Protein 2NQ5 (pdb70)

GO terms:
  GO:0003871 5-methyltetrahydropteroyltriglutamate-homocysteine S-methyltransferase activity (F, IDA)
  GO:0008270 zinc ion binding (F, IDA)
  GO:0071266 'de novo' L-methionine biosynthetic process (P, IDA)

Organism: Streptococcus mutans serotype c (strain ATCC 700610 / UA159) (NCBI:txid210007)

Secondary structure (DSSP, 8-state):
--EEB-S---SS-TT-HHHHHHHHHHTT-S-HHHHHHHHHHHHHHHHHHHHHTT-SBEEES---SS-HHHHHHHHTT---GGGTTS-SSHHHHHHHHH--SSSPPPPEEE-TTSS-EEEPPB--SPPP-----HHHHHHHHHHHHHGGGEEEEEE-HHHHHHT-BS-S-HHHHHHHHHHHHHHHHHHHHHTT--EEEEE-GGGGSSGGGGGHHHHHHHHHHHHHHSTT-EEEEE--SSPPTTHHHHTTSS-SEEEEESSSSHHHHHHHHHTTTTTTSEEEEEEE-TTS-BPP-HHHHHHHHHHHHHTSSEEEEEESS-GGGS-S-STT-TTS-HHHHTTB--HHHHHHHHHHHHHHHTT---HHHHHHHHHHHHHHT-GGGS-----GGGS-SS-SS-HHHHHHHHHHHH---SS-BB--SB----HHHHHHHHHHHHHHHHHHHHHT-SBB--B-TT-S-TTHHHHTTEEEEE--SS--EEEETTEEE---EEEEEEEE-S-SSHHHHHHHHHT-SS-BEEEEE-HHHHHHHSB--SSS-HHHHHHHHHHHHHHHHHHHHHTT--EEEEEE--HHHHS-SSHHHHHHHHHHHHHHHHHHHSSS-TTSEEEEEE--S--STTHHHHHHH--SEEE--EEEEE-S-TTSSPPP-HHHHHHHHHGGGGSS-GGGEEEE-SS--TTS-HHHHHHHHHHHHHHHHHHHH-

InterPro domains:
  IPR002629 Cobalamin-independent methionine synthase MetE, C-terminal/archaeal [PF01717] (415-737)
  IPR002629 Cobalamin-independent methionine synthase MetE, C-terminal/archaeal [cd03311] (416-738)
  IPR006276 Cobalamin-independent methionine synthase [MF_00172] (2-742)
  IPR006276 Cobalamin-independent methionine synthase [PIRSF000382] (2-743)
  IPR006276 Cobalamin-independent methionine synthase [TIGR01371] (7-742)
  IPR013215 Cobalamin-independent methionine synthase MetE, N-terminal [PF08267] (4-307)
  IPR038071 UROD/MetE-like superfamily [G3DSA:3.20.20.210] (7-508)
  IPR038071 UROD/MetE-like superfamily [G3DSA:3.20.20.210] (378-740)
  IPR038071 UROD/MetE-like superfamily [SSF51726] (6-364)
  IPR038071 UROD/MetE-like superfamily [SSF51726] (385-741)

Sequence (706 aa):
LTKVSSLGYPRLGENREWKKLIEAYWAGKVSKNDLFAGAKELRLDFLKKQLNAGLDLIPVGDFSLYDHILDLSVQFNIIPKRFAKEPIDIDLYFAIARGNKENVASSMKKWFNTNYHYIVPEWSKQRPKLNNNRLLDLYLEAREVVGDKAKPVITGPITYVALSTGVEDFTAAVKSLLPLYKQVFTELVKAGASYIQVDEPIFVTDEGKDYLQAAKAVYAYFAKEVPDAKFIFQTYFEGLIDSQVLSQLPVDAFGLDFVYGLEENLEAIKTGAFKGKEIFAGVIDGRNIWSSDFVKTSALLETIEEQSAALTIQPSCSLLHVPVTTKNETDLDPVLRNGLAFADEKLTEVKRLAEHLDGREDPAYDLHIAHFDALQAADFRNVKLEDLSRVATKRPSDFAKRRDIQQEKLHLPLLPTTTIGSFPQDAEYKQFIQAEIERWIRIQEDLDLDVLVHGEFERVDMVEFFGQKLAGFTTTKFGWVQSYGSRAVKPPIIYGDVQHLEPITVEETVYAQSLTDRPVKGMLTGPITITNWSFERTDIPRDQLFNQIGLAIKDEIKLLENAGIAIIQVDEAALREGLPLRKSKQKAYLDDAVHAFHIATSSVKDETQIHTHMCYSKFDEIIDAIRALDADVISILGIGLGVYDIHSPRVPTKEEVVANIERPLRQLSPTQFWVNPDCGLKTRQEPETIAALKVLVAATKEVRQK

Structure (mmCIF, N/CA/C/O backbone):
data_2NQ5
#
_entry.id   2NQ5
#
_cell.length_a   52.291
_cell.length_b   99.194
_cell.length_c   78.619
_cell.angle_alpha   90.00
_cell.angle_beta   109.25
_cell.angle_gamma   90.00
#
_symmetry.space_group_name_H-M   'P 1 21 1'
#
loop_
_entity.id
_entity.type
_entity.pdbx_description
1 polymer '5-methyltetrahydropteroyltriglutamate--homocysteine methyltransferase'
2 water water
#
loop_
_atom_site.group_PDB
_atom_site.id
_atom_site.type_symbol
_atom_site.label_atom_id
_atom_site.label_alt_id
_atom_site.label_comp_id
_atom_site.label_asym_id
_atom_site.label_entity_id
_atom_site.label_seq_id
_atom_site.pdbx_PDB_ins_code
_atom_site.Cartn_x
_atom_site.Cartn_y
_atom_site.Cartn_z
_atom_site.occupancy
_atom_site.B_iso_or_equiv
_atom_site.auth_seq_id
_atom_site.auth_comp_id
_atom_site.auth_asym_id
_atom_site.auth_atom_id
_atom_site.pdbx_PDB_model_num
ATOM 1 N N . LEU A 1 3 ? 30.561 16.889 -23.285 1.00 35.63 1 LEU A N 1
ATOM 2 C CA . LEU A 1 3 ? 29.446 17.866 -23.467 1.00 30.14 1 LEU A CA 1
ATOM 3 C C . LEU A 1 3 ? 28.341 17.656 -22.434 1.00 27.93 1 LEU A C 1
ATOM 4 O O . LEU A 1 3 ? 27.216 18.121 -22.617 1.00 27.17 1 LEU A O 1
ATOM 9 N N . THR A 1 4 ? 28.656 16.945 -21.358 1.00 23.44 2 THR A N 1
ATOM 10 C CA . THR A 1 4 ? 27.672 16.689 -20.314 1.00 20.51 2 THR A CA 1
ATOM 11 C C . THR A 1 4 ? 27.528 17.937 -19.454 1.00 19.47 2 THR A C 1
ATOM 12 O O . THR A 1 4 ? 28.457 18.321 -18.745 1.00 19.87 2 THR A O 1
ATOM 16 N N . LYS A 1 5 ? 26.363 18.576 -19.537 1.00 18.18 3 LYS A N 1
ATOM 17 C CA . LYS A 1 5 ? 26.106 19.795 -18.779 1.00 16.88 3 LYS A CA 1
ATOM 18 C C . LYS A 1 5 ? 26.154 19.575 -17.280 1.00 16.83 3 LYS A C 1
ATOM 19 O O . LYS A 1 5 ? 25.892 18.475 -16.795 1.00 13.87 3 LYS A O 1
ATOM 25 N N . VAL A 1 6 ? 26.491 20.641 -16.555 1.00 15.54 4 VAL A N 1
ATOM 26 C CA . VAL A 1 6 ? 26.576 20.608 -15.102 1.00 16.66 4 VAL A CA 1
ATOM 27 C C . VAL A 1 6 ? 25.650 21.698 -14.559 1.00 15.46 4 VAL A C 1
ATOM 28 O O . VAL A 1 6 ? 25.584 22.809 -15.101 1.00 16.48 4 VAL A O 1
ATOM 32 N N . SER A 1 7 ? 24.923 21.389 -13.495 1.00 14.03 5 SER A N 1
ATOM 33 C CA . SER A 1 7 ? 23.994 22.370 -12.966 1.00 12.93 5 SER A CA 1
ATOM 34 C C . SER A 1 7 ? 23.844 22.236 -11.468 1.00 12.92 5 SER A C 1
ATOM 35 O O . SER A 1 7 ? 24.606 21.516 -10.811 1.00 12.23 5 SER A O 1
ATOM 38 N N . SER A 1 8 ? 22.852 22.941 -10.931 1.00 11.16 6 SER A N 1
ATOM 39 C CA . SER A 1 8 ? 22.558 22.918 -9.505 1.00 11.41 6 SER A CA 1
ATOM 40 C C . SER A 1 8 ? 21.131 23.442 -9.335 1.00 13.06 6 SER A C 1
ATOM 41 O O . SER A 1 8 ? 20.674 24.244 -10.154 1.00 13.00 6 SER A O 1
ATOM 44 N N . LEU A 1 9 ? 20.438 22.992 -8.284 1.00 11.50 7 LEU A N 1
ATOM 45 C CA . LEU A 1 9 ? 19.047 23.403 -8.043 1.00 13.52 7 LEU A CA 1
ATOM 46 C C . LEU A 1 9 ? 18.873 24.706 -7.269 1.00 13.46 7 LEU A C 1
ATOM 47 O O . LEU A 1 9 ? 17.862 25.393 -7.417 1.00 13.79 7 LEU A O 1
ATOM 52 N N . GLY A 1 10 ? 19.848 25.035 -6.434 1.00 12.98 8 GLY A N 1
ATOM 53 C CA . GLY A 1 10 ? 19.752 26.237 -5.628 1.00 14.76 8 GLY A CA 1
ATOM 54 C C . GLY A 1 10 ? 21.026 26.423 -4.833 1.00 13.27 8 GLY A C 1
ATOM 55 O O . GLY A 1 10 ? 21.915 25.575 -4.893 1.00 14.59 8 GLY A O 1
ATOM 56 N N . TYR A 1 11 ? 21.102 27.504 -4.063 1.00 13.33 9 TYR A N 1
ATOM 57 C CA . TYR A 1 11 ? 22.317 27.814 -3.305 1.00 13.12 9 TYR A CA 1
ATOM 58 C C . TYR A 1 11 ? 21.946 28.505 -1.981 1.00 14.32 9 TYR A C 1
ATOM 59 O O . TYR A 1 11 ? 20.871 29.102 -1.876 1.00 14.36 9 TYR A O 1
ATOM 68 N N . PRO A 1 12 ? 22.802 28.394 -0.941 1.00 14.56 10 PRO A N 1
ATOM 69 C CA . PRO A 1 12 ? 22.473 29.054 0.335 1.00 15.50 10 PRO A CA 1
ATOM 70 C C . PRO A 1 12 ? 22.318 30.571 0.154 1.00 15.49 10 PRO A C 1
ATOM 71 O O . PRO A 1 12 ? 22.862 31.148 -0.786 1.00 14.92 10 PRO A O 1
ATOM 75 N N . ARG A 1 13 ? 21.587 31.214 1.059 1.00 14.88 11 ARG A N 1
ATOM 76 C CA . ARG A 1 13 ? 21.399 32.662 0.985 1.00 15.37 11 ARG A CA 1
ATOM 77 C C . ARG A 1 13 ? 22.279 33.396 1.990 1.00 15.63 11 ARG A C 1
ATOM 78 O O . ARG A 1 13 ? 22.545 34.590 1.845 1.00 15.04 11 ARG A O 1
ATOM 86 N N . LEU A 1 14 ? 22.724 32.662 3.003 1.00 15.76 12 LEU A N 1
ATOM 87 C CA . LEU A 1 14 ? 23.507 33.207 4.115 1.00 16.29 12 LEU A CA 1
ATOM 88 C C . LEU A 1 14 ? 24.745 34.048 3.832 1.00 15.58 12 LEU A C 1
ATOM 89 O O . LEU A 1 14 ? 24.971 35.064 4.499 1.00 17.54 12 LEU A O 1
ATOM 94 N N . GLY A 1 15 ? 25.547 33.622 2.865 1.00 14.01 13 GLY A N 1
ATOM 95 C CA . GLY A 1 15 ? 26.785 34.318 2.572 1.00 15.06 13 GLY A CA 1
ATOM 96 C C . GLY A 1 15 ? 27.834 33.640 3.440 1.00 15.31 13 GLY A C 1
ATOM 97 O O . GLY A 1 15 ? 27.497 33.062 4.472 1.00 15.62 13 GLY A O 1
ATOM 98 N N . GLU A 1 16 ? 29.097 33.703 3.035 1.00 15.88 14 GLU A N 1
ATOM 99 C CA . GLU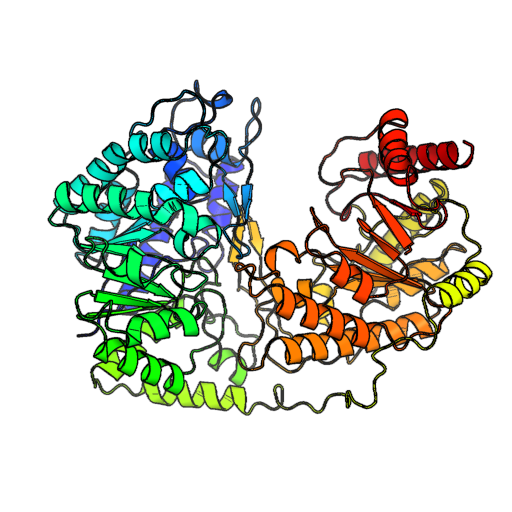 A 1 16 ? 30.174 33.053 3.781 1.00 17.10 14 GLU A CA 1
ATOM 100 C C . GLU A 1 16 ? 30.232 33.355 5.277 1.00 17.68 14 GLU A C 1
ATOM 101 O O . GLU A 1 16 ? 30.651 32.509 6.067 1.00 18.01 14 GLU A O 1
ATOM 107 N N . ASN A 1 17 ? 29.798 34.546 5.674 1.00 18.50 15 ASN A N 1
ATOM 108 C CA . ASN A 1 17 ? 29.840 34.929 7.080 1.00 18.90 15 ASN A CA 1
ATOM 109 C C . ASN A 1 17 ? 28.472 35.342 7.605 1.00 19.08 15 ASN A C 1
ATOM 110 O O . ASN A 1 17 ? 28.369 36.168 8.520 1.00 18.46 15 ASN A O 1
ATOM 115 N N . ARG A 1 18 ? 27.426 34.750 7.032 1.00 17.13 16 ARG A N 1
ATOM 116 C CA . ARG A 1 18 ? 26.050 35.048 7.422 1.00 16.38 16 ARG A CA 1
ATOM 117 C C . ARG A 1 18 ? 25.733 36.526 7.253 1.00 15.71 16 ARG A C 1
ATOM 118 O O . ARG A 1 18 ? 25.045 37.120 8.084 1.00 15.48 16 ARG A O 1
ATOM 126 N N . GLU A 1 19 ? 26.241 37.115 6.175 1.00 15.58 17 GLU A N 1
ATOM 127 C CA . GLU A 1 19 ? 25.993 38.527 5.896 1.00 14.62 17 GLU A CA 1
ATOM 128 C C . GLU A 1 19 ? 24.509 38.750 5.641 1.00 14.17 17 GLU A C 1
ATOM 129 O O . GLU A 1 19 ? 23.958 39.808 5.953 1.00 14.19 17 GLU A O 1
ATOM 135 N N . TRP A 1 20 ? 23.873 37.741 5.061 1.00 14.24 18 TRP A N 1
ATOM 136 C CA . TRP A 1 20 ? 22.446 37.781 4.756 1.00 14.86 18 TRP A CA 1
ATOM 137 C C . TRP A 1 20 ? 21.634 37.891 6.042 1.00 14.39 18 TRP A C 1
ATOM 138 O O . TRP A 1 20 ? 20.702 38.687 6.130 1.00 12.29 18 TRP A O 1
ATOM 149 N N . LYS A 1 21 ? 21.996 37.091 7.044 1.00 14.28 19 LYS A N 1
ATOM 150 C CA . LYS A 1 21 ? 21.309 37.118 8.331 1.00 15.07 19 LYS A CA 1
ATOM 151 C C . LYS A 1 21 ? 21.423 38.497 8.981 1.00 15.29 19 LYS A C 1
ATOM 152 O O . LYS A 1 21 ? 20.435 39.074 9.427 1.00 14.81 19 LYS A O 1
ATOM 158 N N . LYS A 1 22 ? 22.646 39.005 9.051 1.00 16.47 20 LYS A N 1
ATOM 159 C CA . LYS A 1 22 ? 22.898 40.308 9.649 1.00 16.23 20 LYS A CA 1
ATOM 160 C C . LYS A 1 22 ? 22.129 41.410 8.927 1.00 15.97 20 LYS A C 1
ATOM 161 O O . LYS A 1 22 ? 21.578 42.305 9.565 1.00 14.29 20 LYS A O 1
ATOM 167 N N . LEU A 1 23 ? 22.076 41.321 7.600 1.00 14.45 21 LEU A N 1
ATOM 168 C CA . LEU A 1 23 ? 21.392 42.314 6.781 1.00 13.48 21 LEU A CA 1
ATOM 169 C C . LEU A 1 23 ? 19.886 42.412 7.043 1.00 13.42 21 LEU A C 1
ATOM 170 O O . LEU A 1 23 ? 19.371 43.503 7.309 1.00 11.03 21 LEU A O 1
ATOM 175 N N . ILE A 1 24 ? 19.171 41.286 6.974 1.00 11.76 22 ILE A N 1
ATOM 176 C CA . ILE A 1 24 ? 17.729 41.338 7.195 1.00 12.69 22 ILE A CA 1
ATOM 177 C C . ILE A 1 24 ? 17.373 41.602 8.653 1.00 13.01 22 ILE A C 1
ATOM 178 O O . ILE A 1 24 ? 16.377 42.259 8.940 1.00 14.71 22 ILE A O 1
ATOM 183 N N . GLU A 1 25 ? 18.183 41.114 9.581 1.00 13.67 23 GLU A N 1
ATOM 184 C CA . GLU A 1 25 ? 17.883 41.366 10.983 1.00 13.77 23 GLU A CA 1
ATOM 185 C C . GLU A 1 25 ? 18.087 42.849 11.277 1.00 14.97 23 GLU A C 1
ATOM 186 O O . GLU A 1 25 ? 17.317 43.454 12.022 1.00 15.93 23 GLU A O 1
ATOM 192 N N . ALA A 1 26 ? 19.108 43.436 10.660 1.00 15.74 24 ALA A N 1
ATOM 193 C CA . ALA A 1 26 ? 19.405 44.854 10.846 1.00 16.62 24 ALA A CA 1
ATOM 194 C C . ALA A 1 26 ? 18.260 45.672 10.264 1.00 15.30 24 ALA A C 1
ATOM 195 O O . ALA A 1 26 ? 17.860 46.698 10.824 1.00 15.45 24 ALA A O 1
ATOM 197 N N . TYR A 1 27 ? 17.718 45.210 9.142 1.00 16.29 25 TYR A N 1
ATOM 198 C CA . TYR A 1 27 ? 16.597 45.898 8.518 1.00 14.75 25 TYR A CA 1
ATOM 199 C C . TYR A 1 27 ? 15.393 45.888 9.459 1.00 15.31 25 TYR A C 1
ATOM 200 O O . TYR A 1 27 ? 14.725 46.916 9.651 1.00 14.20 25 TYR A O 1
ATOM 209 N N . TRP A 1 28 ? 15.111 44.728 10.044 1.00 14.30 26 TRP A N 1
ATOM 210 C CA . TRP A 1 28 ? 13.982 44.615 10.956 1.00 16.29 26 TRP A CA 1
ATOM 211 C C . TRP A 1 28 ? 14.174 45.495 12.179 1.00 17.12 26 TRP A C 1
ATOM 212 O O . TRP A 1 28 ? 13.207 46.023 12.721 1.00 16.69 26 TRP A O 1
ATOM 223 N N . ALA A 1 29 ? 15.422 45.650 12.613 1.00 17.72 27 ALA A N 1
ATOM 224 C CA . ALA A 1 29 ? 15.716 46.457 13.795 1.00 19.14 27 ALA A CA 1
ATOM 225 C C . ALA A 1 29 ? 15.751 47.952 13.489 1.00 19.97 27 ALA A C 1
ATOM 226 O O . ALA A 1 29 ? 15.942 48.774 14.388 1.00 19.24 27 ALA A O 1
ATOM 228 N N . GLY A 1 30 ? 15.556 48.299 12.222 1.00 20.03 28 GLY A N 1
ATOM 229 C CA . GLY A 1 30 ? 15.565 49.697 11.817 1.00 19.15 28 GLY A CA 1
ATOM 230 C C . GLY A 1 30 ? 16.963 50.281 11.725 1.00 19.16 28 GLY A C 1
ATOM 231 O O . GLY A 1 30 ? 17.135 51.490 11.870 1.00 16.98 28 GLY A O 1
ATOM 232 N N . LYS A 1 31 ? 17.960 49.433 11.466 1.00 18.31 29 LYS A N 1
ATOM 233 C CA . LYS A 1 31 ? 19.352 49.888 11.384 1.00 20.28 29 LYS A CA 1
ATOM 234 C C . LYS A 1 31 ? 19.955 49.784 9.981 1.00 19.87 29 LYS A C 1
ATOM 235 O O . LYS A 1 31 ? 21.142 50.050 9.791 1.00 19.82 29 LYS A O 1
ATOM 241 N N . VAL A 1 32 ? 19.135 49.388 9.013 1.00 18.82 30 VAL A N 1
ATOM 242 C CA . VAL A 1 32 ? 19.541 49.254 7.615 1.00 17.29 30 VAL A CA 1
ATOM 243 C C . VAL A 1 32 ? 18.362 49.743 6.778 1.00 17.35 30 VAL A C 1
ATOM 244 O O . VAL A 1 32 ? 17.235 49.317 7.000 1.00 17.25 30 VAL A O 1
ATOM 248 N N . SER A 1 33 ? 18.615 50.648 5.835 1.00 17.56 31 SER A N 1
ATOM 249 C CA . SER A 1 33 ? 17.550 51.192 4.990 1.00 18.56 31 SER A CA 1
ATOM 250 C C . SER A 1 33 ? 17.146 50.235 3.868 1.00 18.50 31 SER A C 1
ATOM 251 O O . SER A 1 33 ? 17.840 49.258 3.589 1.00 17.08 31 SER A O 1
ATOM 254 N N . LYS A 1 34 ? 16.021 50.524 3.222 1.00 19.51 32 LYS A N 1
ATOM 255 C CA . LYS A 1 34 ? 15.570 49.693 2.109 1.00 18.80 32 LYS A CA 1
ATOM 256 C C . LYS A 1 34 ? 16.654 49.654 1.035 1.00 17.80 32 LYS A C 1
ATOM 257 O O . LYS A 1 34 ? 16.994 48.585 0.524 1.00 16.47 32 LYS A O 1
ATOM 263 N N . ASN A 1 35 ? 17.196 50.823 0.691 1.00 18.89 33 ASN A N 1
ATOM 264 C CA . ASN A 1 35 ? 18.236 50.899 -0.335 1.00 19.95 33 ASN A CA 1
ATOM 265 C C . ASN A 1 35 ? 19.390 49.962 -0.024 1.00 19.05 33 ASN A C 1
ATOM 266 O O . ASN A 1 35 ? 19.875 49.257 -0.903 1.00 20.46 33 ASN A O 1
ATOM 271 N N . ASP A 1 36 ? 19.832 49.959 1.228 1.00 18.70 34 ASP A N 1
ATOM 272 C CA . ASP A 1 36 ? 20.944 49.105 1.610 1.00 18.69 34 ASP A CA 1
ATOM 273 C C . ASP A 1 36 ? 20.557 47.642 1.744 1.00 17.92 34 ASP A C 1
ATOM 274 O O . ASP A 1 36 ? 21.396 46.770 1.540 1.00 16.57 34 ASP A O 1
ATOM 279 N N . LEU A 1 37 ? 19.298 47.374 2.085 1.00 16.93 35 LEU A N 1
ATOM 280 C CA . LEU A 1 37 ? 18.815 45.997 2.178 1.00 17.12 35 LEU A CA 1
ATOM 281 C C . LEU A 1 37 ? 18.909 45.389 0.778 1.00 17.58 35 LEU A C 1
ATOM 282 O O . LEU A 1 37 ? 19.543 44.351 0.578 1.00 17.00 35 LEU A O 1
ATOM 287 N N . PHE A 1 38 ? 18.278 46.048 -0.191 1.00 17.30 36 PHE A N 1
ATOM 288 C CA . PHE A 1 38 ? 18.282 45.561 -1.568 1.00 17.78 36 PHE A CA 1
ATOM 289 C C . PHE A 1 38 ? 19.680 45.555 -2.178 1.00 19.29 36 PHE A C 1
ATOM 290 O O . PHE A 1 38 ? 20.039 44.636 -2.923 1.00 19.02 36 PHE A O 1
ATOM 298 N N . ALA A 1 39 ? 20.476 46.571 -1.854 1.00 17.95 37 ALA A N 1
ATOM 299 C CA . ALA A 1 39 ? 21.835 46.659 -2.375 1.00 18.38 37 ALA A CA 1
ATOM 300 C C . ALA A 1 39 ? 22.707 45.542 -1.810 1.00 17.44 37 ALA A C 1
ATOM 301 O O . ALA A 1 39 ? 23.509 44.942 -2.531 1.00 16.92 37 ALA A O 1
ATOM 303 N N . GLY A 1 40 ? 22.549 45.268 -0.519 1.00 16.77 38 GLY A N 1
ATOM 304 C CA . GLY A 1 40 ? 23.333 44.219 0.119 1.00 18.44 38 GLY A CA 1
ATOM 305 C C . GLY A 1 40 ? 22.918 42.842 -0.366 1.00 17.81 38 GLY A C 1
ATOM 306 O O . GLY A 1 40 ? 23.737 41.919 -0.473 1.00 16.40 38 GLY A O 1
ATOM 307 N N . ALA A 1 41 ? 21.628 42.703 -0.650 1.00 16.07 39 ALA A N 1
ATOM 308 C CA . ALA A 1 41 ? 21.079 41.447 -1.138 1.00 14.81 39 ALA A CA 1
ATOM 309 C C . ALA A 1 41 ? 21.561 41.217 -2.569 1.00 16.89 39 ALA A C 1
ATOM 310 O O . ALA A 1 41 ? 21.879 40.091 -2.949 1.00 16.20 39 ALA A O 1
ATOM 312 N N . LYS A 1 42 ? 21.616 42.288 -3.359 1.00 17.22 40 LYS A N 1
ATOM 313 C CA . LYS A 1 42 ? 22.074 42.188 -4.745 1.00 18.67 40 LYS A CA 1
ATOM 314 C C . LYS A 1 42 ? 23.546 41.803 -4.769 1.00 19.09 40 LYS A C 1
ATOM 315 O O . LYS A 1 42 ? 23.980 41.006 -5.599 1.00 19.37 40 LYS A O 1
ATOM 321 N N . GLU A 1 43 ? 24.311 42.385 -3.856 1.00 19.64 41 GLU A N 1
ATOM 322 C CA . GLU A 1 43 ? 25.732 42.101 -3.745 1.00 20.62 41 GLU A CA 1
ATOM 323 C C . GLU A 1 43 ? 25.931 40.608 -3.471 1.00 18.94 41 GLU A C 1
ATOM 324 O O . GLU A 1 43 ? 26.808 39.963 -4.053 1.00 18.08 41 GLU A O 1
ATOM 330 N N . LEU A 1 44 ? 25.112 40.060 -2.585 1.00 16.89 42 LEU A N 1
ATOM 331 C CA . LEU A 1 44 ? 25.212 38.641 -2.260 1.00 16.95 42 LEU A CA 1
ATOM 332 C C . LEU A 1 44 ? 24.853 37.790 -3.480 1.00 15.70 42 LEU A C 1
ATOM 333 O O . LEU A 1 44 ? 25.578 36.851 -3.830 1.00 15.57 42 LEU A O 1
ATOM 338 N N . ARG A 1 45 ? 23.745 38.125 -4.135 1.00 16.42 43 ARG A N 1
ATOM 339 C CA . ARG A 1 45 ? 23.318 37.380 -5.310 1.00 16.23 43 ARG A CA 1
ATOM 340 C C . ARG A 1 45 ? 24.395 37.345 -6.382 1.00 17.07 43 ARG A C 1
ATOM 341 O O . ARG A 1 45 ? 24.637 36.301 -6.979 1.00 15.98 43 ARG A O 1
ATOM 349 N N . LEU A 1 46 ? 25.037 38.483 -6.640 1.00 17.26 44 LEU A N 1
ATOM 350 C CA . LEU A 1 46 ? 26.076 38.526 -7.663 1.00 17.75 44 LEU A CA 1
ATOM 351 C C . LEU A 1 46 ? 27.281 37.666 -7.266 1.00 17.32 44 LEU A C 1
ATOM 352 O O . LEU A 1 46 ? 27.909 37.036 -8.125 1.00 15.90 44 LEU A O 1
ATOM 357 N N . ASP A 1 47 ? 27.605 37.639 -5.973 1.00 16.00 45 ASP A N 1
ATOM 358 C CA . ASP A 1 47 ? 28.718 36.819 -5.500 1.00 17.25 45 ASP A CA 1
ATOM 359 C C . ASP A 1 47 ? 28.398 35.334 -5.676 1.00 17.80 45 ASP A C 1
ATOM 360 O O . ASP A 1 47 ? 29.282 34.542 -6.006 1.00 17.40 45 ASP A O 1
ATOM 365 N N . PHE A 1 48 ? 27.139 34.956 -5.447 1.00 16.48 46 PHE A N 1
ATOM 366 C CA . PHE A 1 48 ? 26.735 33.557 -5.574 1.00 15.82 46 PHE A CA 1
ATOM 367 C C . PHE A 1 48 ? 26.764 33.132 -7.029 1.00 16.15 46 PHE A C 1
ATOM 368 O O . PHE A 1 48 ? 27.183 32.021 -7.350 1.00 14.81 46 PHE A O 1
ATOM 376 N N . LEU A 1 49 ? 26.300 34.016 -7.908 1.00 16.11 47 LEU A N 1
ATOM 377 C CA . LEU A 1 49 ? 26.289 33.713 -9.330 1.00 16.55 47 LEU A CA 1
ATOM 378 C C . LEU A 1 49 ? 27.717 33.498 -9.822 1.00 18.31 47 LEU A C 1
ATOM 379 O O . LEU A 1 49 ? 27.981 32.572 -10.589 1.00 15.82 47 LEU A O 1
ATOM 384 N N . LYS A 1 50 ? 28.636 34.344 -9.363 1.00 17.78 48 LYS A N 1
ATOM 385 C CA . LYS A 1 50 ? 30.040 34.248 -9.760 1.00 19.72 48 LYS A CA 1
ATOM 386 C C . LYS A 1 50 ? 30.699 32.962 -9.268 1.00 18.32 48 LYS A C 1
ATOM 387 O O . LYS A 1 50 ? 31.550 32.395 -9.945 1.00 17.45 48 LYS A O 1
ATOM 393 N N . LYS A 1 51 ? 30.319 32.508 -8.083 1.00 19.27 49 LYS A N 1
ATOM 394 C CA . LYS A 1 51 ? 30.872 31.268 -7.565 1.00 19.13 49 LYS A CA 1
ATOM 395 C C . LYS A 1 51 ? 30.445 30.110 -8.462 1.00 18.30 49 LYS A C 1
ATOM 396 O O . LYS A 1 51 ? 31.250 29.245 -8.811 1.00 17.15 49 LYS A O 1
ATOM 402 N N . GLN A 1 52 ? 29.172 30.104 -8.840 1.00 15.36 50 GLN A N 1
ATOM 403 C CA . GLN A 1 52 ? 28.647 29.038 -9.687 1.00 16.76 50 GLN A CA 1
ATOM 404 C C . GLN A 1 52 ? 29.182 29.125 -11.113 1.00 15.96 50 GLN A C 1
ATOM 405 O O . GLN A 1 52 ? 29.368 28.108 -11.783 1.00 12.96 50 GLN A O 1
ATOM 411 N N . LEU A 1 53 ? 29.448 30.342 -11.569 1.00 16.62 51 LEU A N 1
ATOM 412 C CA . LEU A 1 53 ? 29.991 30.541 -12.905 1.00 16.04 51 LEU A CA 1
ATOM 413 C C . LEU A 1 53 ? 31.427 30.020 -12.922 1.00 18.21 51 LEU A C 1
ATOM 414 O O . LEU A 1 53 ? 31.813 29.264 -13.813 1.00 17.78 51 LEU A O 1
ATOM 419 N N . ASN A 1 54 ? 32.205 30.416 -11.916 1.00 17.39 52 ASN A N 1
ATOM 420 C CA . ASN A 1 54 ? 33.611 30.025 -11.823 1.00 19.34 52 ASN A CA 1
ATOM 421 C C . ASN A 1 54 ? 33.840 28.533 -11.589 1.00 19.61 52 ASN A C 1
ATOM 422 O O . ASN A 1 54 ? 34.927 28.015 -11.865 1.00 19.58 52 ASN A O 1
ATOM 427 N N . ALA A 1 55 ? 32.817 27.849 -11.084 1.00 18.69 53 ALA A N 1
ATOM 428 C CA . ALA A 1 55 ? 32.898 26.414 -10.831 1.00 18.07 53 ALA A CA 1
ATOM 429 C C . ALA A 1 55 ? 32.663 25.647 -12.132 1.00 18.48 53 ALA A C 1
ATOM 430 O O . ALA A 1 55 ? 32.841 24.432 -12.185 1.00 19.54 53 ALA A O 1
ATOM 432 N N . GLY A 1 56 ? 32.252 26.354 -13.178 1.00 15.94 54 GLY A N 1
ATOM 433 C CA . GLY A 1 56 ? 32.039 25.703 -14.461 1.00 18.59 54 GLY A CA 1
ATOM 434 C C . GLY A 1 56 ? 30.633 25.239 -14.788 1.00 18.63 54 GLY A C 1
ATOM 435 O O . GLY A 1 56 ? 30.441 24.478 -15.745 1.00 20.19 54 GLY A O 1
ATOM 436 N N . LEU A 1 57 ? 29.645 25.681 -14.015 1.00 16.17 55 LEU A N 1
ATOM 437 C CA . LEU A 1 57 ? 28.264 25.279 -14.281 1.00 17.08 55 LEU A CA 1
ATOM 438 C C . LEU A 1 57 ? 27.765 25.793 -15.623 1.00 16.50 55 LEU A C 1
ATOM 439 O O . LEU A 1 57 ? 28.046 26.930 -16.007 1.00 18.00 55 LEU A O 1
ATOM 444 N N . ASP A 1 58 ? 27.021 24.947 -16.329 1.00 15.92 56 ASP A N 1
ATOM 445 C CA . ASP A 1 58 ? 26.469 25.296 -17.639 1.00 15.63 56 ASP A CA 1
ATOM 446 C C . ASP A 1 58 ? 25.068 25.871 -17.486 1.00 14.56 56 ASP A C 1
ATOM 447 O O . ASP A 1 58 ? 24.582 26.605 -18.346 1.00 13.13 56 ASP A O 1
ATOM 452 N N . LEU A 1 59 ? 24.413 25.502 -16.394 1.00 13.05 57 LEU A N 1
ATOM 453 C CA . LEU A 1 59 ? 23.071 25.972 -16.093 1.00 13.62 57 LEU A CA 1
ATOM 454 C C . LEU A 1 59 ? 23.084 26.334 -14.618 1.00 14.99 57 LEU A C 1
ATOM 455 O O . LEU A 1 59 ? 23.048 25.460 -13.742 1.00 13.46 57 LEU A O 1
ATOM 460 N N . ILE A 1 60 ? 23.130 27.638 -14.364 1.00 14.83 58 ILE A N 1
ATOM 461 C CA . ILE A 1 60 ? 23.194 28.181 -13.015 1.00 14.50 58 ILE A CA 1
ATOM 462 C C . ILE A 1 60 ? 21.800 28.569 -12.530 1.00 14.05 58 ILE A C 1
ATOM 463 O O . ILE A 1 60 ? 21.103 29.366 -13.180 1.00 14.30 58 ILE A O 1
ATOM 468 N N . PRO A 1 61 ? 21.367 28.007 -11.385 1.00 13.51 59 PRO A N 1
ATOM 469 C CA . PRO A 1 61 ? 20.041 28.328 -10.865 1.00 12.59 59 PRO A CA 1
ATOM 470 C C . PRO A 1 61 ? 19.880 29.791 -10.491 1.00 12.81 59 PRO A C 1
ATOM 471 O O . PRO A 1 61 ? 20.774 30.403 -9.903 1.00 12.60 59 PRO A O 1
ATOM 475 N N . VAL A 1 62 ? 18.730 30.346 -10.843 1.00 12.30 60 VAL A N 1
ATOM 476 C CA . VAL A 1 62 ? 18.417 31.727 -10.514 1.00 13.54 60 VAL A CA 1
ATOM 477 C C . VAL A 1 62 ? 16.952 31.825 -10.140 1.00 13.79 60 VAL A C 1
ATOM 478 O O . VAL A 1 62 ? 16.073 31.438 -10.912 1.00 13.43 60 VAL A O 1
ATOM 482 N N . GLY A 1 63 ? 16.695 32.325 -8.933 1.00 13.70 61 GLY A N 1
ATOM 483 C CA . GLY A 1 63 ? 15.328 32.484 -8.480 1.00 12.76 61 GLY A CA 1
ATOM 484 C C . GLY A 1 63 ? 15.095 32.020 -7.058 1.00 13.61 61 GLY A C 1
ATOM 485 O O . GLY A 1 63 ? 14.153 32.470 -6.406 1.00 12.30 61 GLY A O 1
ATOM 486 N N . ASP A 1 64 ? 15.950 31.124 -6.570 1.00 13.83 62 ASP A N 1
ATOM 487 C CA . ASP A 1 64 ? 15.787 30.598 -5.222 1.00 13.21 62 ASP A CA 1
ATOM 488 C C . ASP A 1 64 ? 16.297 31.535 -4.135 1.00 14.51 62 ASP A C 1
ATOM 489 O O . ASP A 1 64 ? 15.961 31.351 -2.967 1.00 12.09 62 ASP A O 1
ATOM 494 N N . PHE A 1 65 ? 17.115 32.525 -4.495 1.00 14.68 63 PHE A N 1
ATOM 495 C CA . PHE A 1 65 ? 17.572 33.458 -3.473 1.00 14.78 63 PHE A CA 1
ATOM 496 C C . PHE A 1 65 ? 16.297 34.102 -2.950 1.00 15.59 63 PHE A C 1
ATOM 497 O O . PHE A 1 65 ? 15.349 34.328 -3.709 1.00 16.52 63 PHE A O 1
ATOM 505 N N . SER A 1 66 ? 16.273 34.401 -1.659 1.00 14.10 64 SER A N 1
ATOM 506 C CA . SER A 1 66 ? 15.099 34.991 -1.049 1.00 16.09 64 SER A CA 1
ATOM 507 C C . SER A 1 66 ? 15.495 35.801 0.169 1.00 17.01 64 SER A C 1
ATOM 508 O O . SER A 1 66 ? 16.584 35.619 0.709 1.00 15.11 64 SER A O 1
ATOM 511 N N . LEU A 1 67 ? 14.607 36.689 0.602 1.00 16.15 65 LEU A N 1
ATOM 512 C CA . LEU A 1 67 ? 14.881 37.501 1.776 1.00 15.71 65 LEU A CA 1
ATOM 513 C C . LEU A 1 67 ? 14.282 36.861 3.029 1.00 16.79 65 LEU A C 1
ATOM 514 O O . LEU A 1 67 ? 14.335 37.440 4.114 1.00 14.82 65 LEU A O 1
ATOM 519 N N . TYR A 1 68 ? 13.707 35.666 2.875 1.00 15.06 66 TYR A N 1
ATOM 520 C CA . TYR A 1 68 ? 13.137 34.936 4.009 1.00 15.82 66 TYR A CA 1
ATOM 521 C C . TYR A 1 68 ? 12.829 33.472 3.649 1.00 14.81 66 TYR A C 1
ATOM 522 O O . TYR A 1 68 ? 13.415 32.551 4.218 1.00 15.05 66 TYR A O 1
ATOM 531 N N . ASP A 1 69 ? 11.924 33.268 2.694 1.00 14.37 67 ASP A N 1
ATOM 532 C CA . ASP A 1 69 ? 11.527 31.918 2.269 1.00 12.59 67 ASP A CA 1
ATOM 533 C C . ASP A 1 69 ? 10.993 31.922 0.830 1.00 12.99 67 ASP A C 1
ATOM 534 O O . ASP A 1 69 ? 10.243 32.819 0.451 1.00 15.38 67 ASP A O 1
ATOM 539 N N . HIS A 1 70 ? 11.368 30.915 0.041 1.00 13.16 68 HIS A N 1
ATOM 540 C CA . HIS A 1 70 ? 10.930 30.815 -1.346 1.00 13.71 68 HIS A CA 1
ATOM 541 C C . HIS A 1 70 ? 9.439 30.555 -1.549 1.00 14.45 68 HIS A C 1
ATOM 542 O O . HIS A 1 70 ? 8.904 30.858 -2.612 1.00 16.76 68 HIS A O 1
ATOM 549 N N . ILE A 1 71 ? 8.762 29.978 -0.563 1.00 14.49 69 ILE A N 1
ATOM 550 C CA . ILE A 1 71 ? 7.329 29.741 -0.722 1.00 14.23 69 ILE A CA 1
ATOM 551 C C . ILE A 1 71 ? 6.588 31.044 -0.439 1.00 16.29 69 ILE A C 1
ATOM 552 O O . ILE A 1 71 ? 5.608 31.366 -1.112 1.00 14.55 69 ILE A O 1
ATOM 557 N N . LEU A 1 72 ? 7.066 31.798 0.553 1.00 14.71 70 LEU A N 1
ATOM 558 C CA . LEU A 1 72 ? 6.454 33.083 0.874 1.00 15.05 70 LEU A CA 1
ATOM 559 C C . LEU A 1 72 ? 6.608 33.994 -0.349 1.00 15.24 70 LEU A C 1
ATOM 560 O O . LEU A 1 72 ? 5.724 34.797 -0.645 1.00 14.93 70 LEU A O 1
ATOM 565 N N . ASP A 1 73 ? 7.722 33.850 -1.071 1.00 16.60 71 ASP A N 1
ATOM 566 C CA . ASP A 1 73 ? 7.961 34.654 -2.271 1.00 14.75 71 ASP A CA 1
ATOM 567 C C . ASP A 1 73 ? 6.812 34.484 -3.258 1.00 16.85 71 ASP A C 1
ATOM 568 O O . ASP A 1 73 ? 6.313 35.459 -3.820 1.00 14.74 71 ASP A O 1
ATOM 573 N N . LEU A 1 74 ? 6.397 33.237 -3.455 1.00 14.16 72 LEU A N 1
ATOM 574 C CA . LEU A 1 74 ? 5.306 32.920 -4.365 1.00 15.87 72 LEU A CA 1
ATOM 575 C C . LEU A 1 74 ? 3.961 33.413 -3.849 1.00 16.62 72 LEU A C 1
ATOM 576 O O . LEU A 1 74 ? 3.115 33.859 -4.633 1.00 16.50 72 LEU A O 1
ATOM 581 N N . SER A 1 75 ? 3.751 33.338 -2.540 1.00 15.57 73 SER A N 1
ATOM 582 C CA . SER A 1 75 ? 2.489 33.810 -1.980 1.00 16.51 73 SER A CA 1
ATOM 583 C C . SER A 1 75 ? 2.292 35.300 -2.290 1.00 17.40 73 SER A C 1
ATOM 584 O O . SER A 1 75 ? 1.217 35.718 -2.724 1.00 15.75 73 SER A O 1
ATOM 587 N N . VAL A 1 76 ? 3.326 36.106 -2.068 1.00 15.94 74 VAL A N 1
ATOM 588 C CA . VAL A 1 76 ? 3.211 37.533 -2.351 1.00 15.12 74 VAL A CA 1
ATOM 589 C C . VAL A 1 76 ? 3.137 37.769 -3.857 1.00 15.41 74 VAL A C 1
ATOM 590 O O . VAL A 1 76 ? 2.321 38.564 -4.329 1.00 14.74 74 VAL A O 1
ATOM 594 N N . GLN A 1 77 ? 3.983 37.066 -4.607 1.00 14.53 75 GLN A N 1
ATOM 595 C CA . GLN A 1 77 ? 4.026 37.197 -6.061 1.00 14.60 75 GLN A CA 1
ATOM 596 C C . GLN A 1 77 ? 2.712 36.813 -6.748 1.00 17.02 75 GLN A C 1
ATOM 597 O O . GLN A 1 77 ? 2.325 37.433 -7.744 1.00 15.90 75 GLN A O 1
ATOM 603 N N . PHE A 1 78 ? 2.039 35.793 -6.218 1.00 15.21 76 PHE A N 1
ATOM 604 C CA . PHE A 1 78 ? 0.778 35.314 -6.791 1.00 17.64 76 PHE A CA 1
ATOM 605 C C . PHE A 1 78 ? -0.483 35.884 -6.127 1.00 17.40 76 PHE A C 1
ATOM 606 O O . PHE A 1 78 ? -1.600 35.506 -6.485 1.00 16.31 76 PHE A O 1
ATOM 614 N N . ASN A 1 79 ? -0.290 36.773 -5.156 1.00 16.25 77 ASN A N 1
ATOM 615 C CA . ASN A 1 79 ? -1.382 37.426 -4.422 1.00 18.61 77 ASN A CA 1
ATOM 616 C C . ASN A 1 79 ? -2.131 36.539 -3.422 1.00 18.28 77 ASN A C 1
ATOM 617 O O . ASN A 1 79 ? -3.282 36.819 -3.063 1.00 17.46 77 ASN A O 1
ATOM 622 N N . ILE A 1 80 ? -1.488 35.463 -2.972 1.00 16.85 78 ILE A N 1
ATOM 623 C CA . ILE A 1 80 ? -2.107 34.595 -1.975 1.00 16.27 78 ILE A CA 1
ATOM 624 C C . ILE A 1 80 ? -1.656 35.174 -0.637 1.00 18.58 78 ILE A C 1
ATOM 625 O O . ILE A 1 80 ? -0.781 34.633 0.045 1.00 18.22 78 ILE A O 1
ATOM 630 N N . ILE A 1 81 ? -2.252 36.307 -0.292 1.00 19.90 79 ILE A N 1
ATOM 631 C CA . ILE A 1 81 ? -1.935 37.026 0.934 1.00 22.24 79 ILE A CA 1
ATOM 632 C C . ILE A 1 81 ? -3.007 36.770 1.984 1.00 22.21 79 ILE A C 1
ATOM 633 O O . ILE A 1 81 ? -4.202 36.831 1.686 1.00 25.89 79 ILE A O 1
ATOM 638 N N . PRO A 1 82 ? -2.602 36.477 3.232 1.00 22.61 80 PRO A N 1
ATOM 639 C CA . PRO A 1 82 ? -3.597 36.221 4.275 1.00 22.37 80 PRO A CA 1
ATOM 640 C C . PRO A 1 82 ? -4.600 37.369 4.380 1.00 23.29 80 PRO A C 1
ATOM 641 O O . PRO A 1 82 ? -4.228 38.543 4.303 1.00 21.47 80 PRO A O 1
ATOM 645 N N . LYS A 1 83 ? -5.869 37.009 4.543 1.00 23.87 81 LYS A N 1
ATOM 646 C CA . LYS A 1 83 ? -6.970 37.962 4.654 1.00 26.97 81 LYS A CA 1
ATOM 647 C C . LYS A 1 83 ? -6.675 39.143 5.582 1.00 26.57 81 LYS A C 1
ATOM 648 O O . LYS A 1 83 ? -6.868 40.299 5.211 1.00 27.64 81 LYS A O 1
ATOM 654 N N . ARG A 1 84 ? -6.206 38.856 6.790 1.00 26.25 82 ARG A N 1
ATOM 655 C CA . ARG A 1 84 ? -5.905 39.916 7.748 1.00 24.76 82 ARG A CA 1
ATOM 656 C C . ARG A 1 84 ? -4.922 40.975 7.228 1.00 26.08 82 ARG A C 1
ATOM 657 O O . ARG A 1 84 ? -4.893 42.103 7.726 1.00 24.92 82 ARG A O 1
ATOM 665 N N . PHE A 1 85 ? -4.131 40.620 6.219 1.00 25.83 83 PHE A N 1
ATOM 666 C CA . PHE A 1 85 ? -3.152 41.545 5.642 1.00 27.76 83 PHE A CA 1
ATOM 667 C C . PHE A 1 85 ? -3.632 42.248 4.369 1.00 28.60 83 PHE A C 1
ATOM 668 O O . PHE A 1 85 ? -2.965 43.155 3.860 1.00 29.58 83 PHE A O 1
ATOM 676 N N . ALA A 1 86 ? -4.788 41.831 3.866 1.00 30.86 84 ALA A N 1
ATOM 677 C CA . ALA A 1 86 ? -5.359 42.375 2.633 1.00 33.39 84 ALA A CA 1
ATOM 678 C C . ALA A 1 86 ? -5.292 43.887 2.392 1.00 34.65 84 ALA A C 1
ATOM 679 O O . ALA A 1 86 ? -5.161 44.321 1.246 1.00 34.47 84 ALA A O 1
ATOM 681 N N . LYS A 1 87 ? -5.375 44.695 3.443 1.00 36.05 85 LYS A N 1
ATOM 682 C CA . LYS A 1 87 ? -5.355 46.146 3.254 1.00 37.09 85 LYS A CA 1
ATOM 683 C C . LYS A 1 87 ? -3.977 46.806 3.243 1.00 37.07 85 LYS A C 1
ATOM 684 O O . LYS A 1 87 ? -3.874 48.030 3.151 1.00 35.89 85 LYS A O 1
ATOM 690 N N . GLU A 1 88 ? -2.921 46.001 3.312 1.00 35.58 86 GLU A N 1
ATOM 691 C CA . GLU A 1 88 ? -1.565 46.538 3.326 1.00 34.82 86 GLU A CA 1
ATOM 692 C C . GLU A 1 88 ? -0.945 46.696 1.943 1.00 34.02 86 GLU A C 1
ATOM 693 O O . GLU A 1 88 ? -1.086 45.827 1.081 1.00 33.83 86 GLU A O 1
ATOM 699 N N . PRO A 1 89 ? -0.251 47.820 1.710 1.00 31.82 87 PRO A N 1
ATOM 700 C CA . PRO A 1 89 ? 0.381 48.032 0.406 1.00 30.77 87 PRO A CA 1
ATOM 701 C C . PRO A 1 89 ? 1.289 46.827 0.178 1.00 28.70 87 PRO A C 1
ATOM 702 O O . PRO A 1 89 ? 1.935 46.357 1.114 1.00 26.83 87 PRO A O 1
ATOM 706 N N . ILE A 1 90 ? 1.327 46.320 -1.046 1.00 26.54 88 ILE A N 1
ATOM 707 C CA . ILE A 1 90 ? 2.153 45.156 -1.338 1.00 25.31 88 ILE A CA 1
ATOM 708 C C . ILE A 1 90 ? 3.583 45.578 -1.647 1.00 24.02 88 ILE A C 1
ATOM 709 O O . ILE A 1 90 ? 3.881 46.076 -2.731 1.00 22.62 88 ILE A O 1
ATOM 714 N N . ASP A 1 91 ? 4.457 45.400 -0.663 1.00 22.16 89 ASP A N 1
ATOM 715 C CA . ASP A 1 91 ? 5.867 45.736 -0.806 1.00 22.04 89 ASP A CA 1
ATOM 716 C C . ASP A 1 91 ? 6.673 44.900 0.185 1.00 21.16 89 ASP A C 1
ATOM 717 O O . ASP A 1 91 ? 6.123 44.005 0.824 1.00 20.10 89 ASP A O 1
ATOM 722 N N . ILE A 1 92 ? 7.967 45.193 0.312 1.00 19.79 90 ILE A N 1
ATOM 723 C CA . ILE A 1 92 ? 8.839 44.443 1.214 1.00 18.57 90 ILE A CA 1
ATOM 724 C C . ILE A 1 92 ? 8.385 44.436 2.669 1.00 18.02 90 ILE A C 1
ATOM 725 O O . ILE A 1 92 ? 8.658 43.485 3.405 1.00 16.88 90 ILE A O 1
ATOM 730 N N . ASP A 1 93 ? 7.696 45.484 3.106 1.00 18.55 91 ASP A N 1
ATOM 731 C CA . ASP A 1 93 ? 7.259 45.502 4.494 1.00 19.79 91 ASP A CA 1
ATOM 732 C C . ASP A 1 93 ? 6.085 44.551 4.741 1.00 19.63 91 ASP A C 1
ATOM 733 O O . ASP A 1 93 ? 5.928 44.027 5.842 1.00 18.84 91 ASP A O 1
ATOM 738 N N . LEU A 1 94 ? 5.272 44.315 3.715 1.00 20.61 92 LEU A N 1
ATOM 739 C CA . LEU A 1 94 ? 4.159 43.372 3.839 1.00 19.65 92 LEU A CA 1
ATOM 740 C C . LEU A 1 94 ? 4.786 41.977 3.867 1.00 19.16 92 LEU A C 1
ATOM 741 O O . LEU A 1 94 ? 4.403 41.115 4.656 1.00 20.46 92 LEU A O 1
ATOM 746 N N . TYR A 1 95 ? 5.752 41.770 2.979 1.00 18.07 93 TYR A N 1
ATOM 747 C CA . TYR A 1 95 ? 6.465 40.502 2.885 1.00 16.85 93 TYR A CA 1
ATOM 748 C C . TYR A 1 95 ? 6.944 40.088 4.276 1.00 18.02 93 TYR A C 1
ATOM 749 O O . TYR A 1 95 ? 6.635 38.999 4.756 1.00 16.99 93 TYR A O 1
ATOM 758 N N . PHE A 1 96 ? 7.684 40.968 4.939 1.00 17.73 94 PHE A N 1
ATOM 759 C CA . PHE A 1 96 ? 8.178 40.654 6.273 1.00 17.75 94 PHE A CA 1
ATOM 760 C C . PHE A 1 96 ? 7.078 40.567 7.331 1.00 17.99 94 PHE A C 1
ATOM 761 O O . PHE A 1 96 ? 7.199 39.812 8.295 1.00 17.32 94 PHE A O 1
ATOM 769 N N . ALA A 1 97 ? 5.996 41.319 7.148 1.00 18.32 95 ALA A N 1
ATOM 770 C CA . ALA A 1 97 ? 4.887 41.289 8.103 1.00 18.25 95 ALA A CA 1
ATOM 771 C C . ALA A 1 97 ? 4.232 39.905 8.090 1.00 18.27 95 ALA A C 1
ATOM 772 O O . ALA A 1 97 ? 3.847 39.374 9.126 1.00 17.29 95 ALA A O 1
ATOM 774 N N . ILE A 1 98 ? 4.104 39.326 6.905 1.00 17.26 96 ILE A N 1
ATOM 775 C CA . ILE A 1 98 ? 3.506 38.003 6.777 1.00 17.90 96 ILE A CA 1
ATOM 776 C C . ILE A 1 98 ? 4.422 36.969 7.435 1.00 17.87 96 ILE A C 1
ATOM 777 O O . ILE A 1 98 ? 3.964 36.067 8.140 1.00 18.16 96 ILE A O 1
ATOM 782 N N . ALA A 1 99 ? 5.720 37.123 7.208 1.00 17.10 97 ALA A N 1
ATOM 783 C CA . ALA A 1 99 ? 6.719 36.211 7.750 1.00 18.44 97 ALA A CA 1
ATOM 784 C C . ALA A 1 99 ? 6.949 36.333 9.256 1.00 19.24 97 ALA A C 1
ATOM 785 O O . ALA A 1 99 ? 7.174 35.332 9.942 1.00 18.42 97 ALA A O 1
ATOM 787 N N . ARG A 1 100 ? 6.878 37.555 9.772 1.00 19.29 98 ARG A N 1
ATOM 788 C CA . ARG A 1 100 ? 7.151 37.785 11.187 1.00 21.93 98 ARG A CA 1
ATOM 789 C C . ARG A 1 100 ? 5.988 38.355 11.984 1.00 23.26 98 ARG A C 1
ATOM 790 O O . ARG A 1 100 ? 6.015 38.348 13.219 1.00 22.40 98 ARG A O 1
ATOM 798 N N . GLY A 1 101 ? 4.976 38.849 11.277 1.00 23.96 99 GLY A N 1
ATOM 799 C CA . GLY A 1 101 ? 3.827 39.445 11.933 1.00 26.14 99 GLY A CA 1
ATOM 800 C C . GLY A 1 101 ? 4.123 40.910 12.203 1.00 28.28 99 GLY A C 1
ATOM 801 O O . GLY A 1 101 ? 5.234 41.379 11.954 1.00 24.78 99 GLY A O 1
ATOM 802 N N . ASN A 1 102 ? 3.128 41.646 12.685 1.00 30.38 100 ASN A N 1
ATOM 803 C CA . ASN A 1 102 ? 3.328 43.051 13.015 1.00 32.58 100 ASN A CA 1
ATOM 804 C C . ASN A 1 102 ? 2.515 43.431 14.245 1.00 34.91 100 ASN A C 1
ATOM 805 O O . ASN A 1 102 ? 2.023 42.565 14.968 1.00 34.02 100 ASN A O 1
ATOM 810 N N . LYS A 1 103 ? 2.371 44.730 14.473 1.00 36.68 101 LYS A N 1
ATOM 811 C CA . LYS A 1 103 ? 1.652 45.230 15.634 1.00 38.47 101 LYS A CA 1
ATOM 812 C C . LYS A 1 103 ? 0.204 44.764 15.762 1.00 38.41 101 LYS A C 1
ATOM 813 O O . LYS A 1 103 ? -0.292 44.584 16.872 1.00 38.94 101 LYS A O 1
ATOM 819 N N . GLU A 1 104 ? -0.471 44.551 14.639 1.00 37.82 102 GLU A N 1
ATOM 820 C CA . GLU A 1 104 ? -1.869 44.136 14.687 1.00 36.94 102 GLU A CA 1
ATOM 821 C C . GLU A 1 104 ? -2.203 42.729 14.194 1.00 35.08 102 GLU A C 1
ATOM 822 O O . GLU A 1 104 ? -3.296 42.229 14.467 1.00 35.29 102 GLU A O 1
ATOM 828 N N . ASN A 1 105 ? -1.283 42.084 13.482 1.00 31.48 103 ASN A N 1
ATOM 829 C CA . ASN A 1 105 ? -1.556 40.744 12.967 1.00 29.60 103 ASN A CA 1
ATOM 830 C C . ASN A 1 105 ? -0.428 39.745 13.199 1.00 29.12 103 ASN A C 1
ATOM 831 O O . ASN A 1 105 ? 0.747 40.076 13.059 1.00 27.71 103 ASN A O 1
ATOM 836 N N . VAL A 1 106 ? -0.801 38.514 13.545 1.00 27.63 104 VAL A N 1
ATOM 837 C CA . VAL A 1 106 ? 0.170 37.452 13.787 1.00 25.80 104 VAL A CA 1
ATOM 838 C C . VAL A 1 106 ? 0.737 36.985 12.451 1.00 23.54 104 VAL A C 1
ATOM 839 O O . VAL A 1 106 ? 0.092 37.110 11.411 1.00 22.29 104 VAL A O 1
ATOM 843 N N . ALA A 1 107 ? 1.946 36.446 12.482 1.00 22.55 105 ALA A N 1
ATOM 844 C CA . ALA A 1 107 ? 2.589 35.973 11.266 1.00 21.71 105 ALA A CA 1
ATOM 845 C C . ALA A 1 107 ? 1.977 34.672 10.763 1.00 21.26 105 ALA A C 1
ATOM 846 O O . ALA A 1 107 ? 1.257 33.983 11.490 1.00 18.47 105 ALA A O 1
ATOM 848 N N . SER A 1 108 ? 2.262 34.348 9.505 1.00 21.09 106 SER A N 1
ATOM 849 C CA . SER A 1 108 ? 1.794 33.096 8.936 1.00 20.53 106 SER A CA 1
ATOM 850 C C . SER A 1 108 ? 2.596 32.027 9.663 1.00 21.94 106 SER A C 1
ATOM 851 O O . SER A 1 108 ? 3.687 32.300 10.177 1.00 20.04 106 SER A O 1
ATOM 854 N N . SER A 1 109 ? 2.060 30.816 9.717 1.00 21.24 107 SER A N 1
ATOM 855 C CA . SER A 1 109 ? 2.740 29.718 10.389 1.00 21.33 107 SER A CA 1
ATOM 856 C C . SER A 1 109 ? 3.824 29.142 9.485 1.00 20.29 107 SER A C 1
ATOM 857 O O . SER A 1 109 ? 3.878 29.452 8.302 1.00 16.83 107 SER A O 1
ATOM 860 N N . MET A 1 110 ? 4.703 28.320 10.046 1.00 20.30 108 MET A N 1
ATOM 861 C CA . MET A 1 110 ? 5.735 27.681 9.243 1.00 21.64 108 MET A CA 1
ATOM 862 C C . MET A 1 110 ? 5.620 26.174 9.445 1.00 22.61 108 MET A C 1
ATOM 863 O O . MET A 1 110 ? 5.061 25.717 10.441 1.00 20.09 108 MET A O 1
ATOM 868 N N . LYS A 1 111 ? 6.112 25.409 8.477 1.00 22.14 109 LYS A N 1
ATOM 869 C CA . LYS A 1 111 ? 6.088 23.954 8.553 1.00 22.21 109 LYS A CA 1
ATOM 870 C C . LYS A 1 111 ? 7.397 23.423 7.985 1.00 20.28 109 LYS A C 1
ATOM 871 O O . LYS A 1 111 ? 8.063 24.099 7.202 1.00 18.33 109 LYS A O 1
ATOM 877 N N . LYS A 1 112 ? 7.764 22.210 8.376 1.00 18.85 110 LYS A N 1
ATOM 878 C CA . LYS A 1 112 ? 8.994 21.622 7.870 1.00 19.05 110 LYS A CA 1
ATOM 879 C C . LYS A 1 112 ? 8.877 21.415 6.366 1.00 17.89 110 LYS A C 1
ATOM 880 O O . LYS A 1 112 ? 7.804 21.065 5.853 1.00 14.49 110 LYS A O 1
ATOM 886 N N . TRP A 1 113 ? 9.988 21.639 5.671 1.00 15.97 111 TRP A N 1
ATOM 887 C CA . TRP A 1 113 ? 10.062 21.455 4.229 1.00 16.25 111 TRP A CA 1
ATOM 888 C C . TRP A 1 113 ? 10.409 19.983 4.001 1.00 16.02 111 TRP A C 1
ATOM 889 O O . TRP A 1 113 ? 11.576 19.574 4.065 1.00 15.83 111 TRP A O 1
ATOM 900 N N . PHE A 1 114 ? 9.373 19.193 3.755 1.00 14.26 112 PHE A N 1
ATOM 901 C CA . PHE A 1 114 ? 9.517 17.767 3.546 1.00 16.55 112 PHE A CA 1
ATOM 902 C C . PHE A 1 114 ? 10.255 17.185 4.744 1.00 17.42 112 PHE A C 1
ATOM 903 O O . PHE A 1 114 ? 9.858 17.468 5.872 1.00 18.18 112 PHE A O 1
ATOM 911 N N . ASN A 1 115 ? 11.311 16.405 4.545 1.00 17.31 113 ASN A N 1
ATOM 912 C CA . ASN A 1 115 ? 11.994 15.839 5.713 1.00 20.10 113 ASN A CA 1
ATOM 913 C C . ASN A 1 115 ? 13.310 16.520 6.083 1.00 20.83 113 ASN A C 1
ATOM 914 O O . ASN A 1 115 ? 14.136 15.940 6.787 1.00 21.84 113 ASN A O 1
ATOM 919 N N . THR A 1 116 ? 13.497 17.754 5.621 1.00 19.63 114 THR A N 1
ATOM 920 C CA . THR A 1 116 ? 14.718 18.500 5.906 1.00 18.11 114 THR A CA 1
ATOM 921 C C . THR A 1 116 ? 14.550 19.295 7.187 1.00 18.65 114 THR A C 1
ATOM 922 O O . THR A 1 116 ? 13.500 19.233 7.834 1.00 17.03 114 THR A O 1
ATOM 926 N N . ASN A 1 117 ? 15.586 20.051 7.541 1.00 19.86 115 ASN A N 1
ATOM 927 C CA . ASN A 1 117 ? 15.551 20.878 8.737 1.00 21.60 115 ASN A CA 1
ATOM 928 C C . ASN A 1 117 ? 15.216 22.329 8.373 1.00 20.92 115 ASN A C 1
ATOM 929 O O . ASN A 1 117 ? 15.360 23.233 9.185 1.00 23.06 115 ASN A O 1
ATOM 934 N N . TYR A 1 118 ? 14.758 22.537 7.142 1.00 19.29 116 TYR A N 1
ATOM 935 C CA . TYR A 1 118 ? 14.366 23.865 6.680 1.00 18.08 116 TYR A CA 1
ATOM 936 C C . TYR A 1 118 ? 12.854 23.980 6.901 1.00 18.74 116 TYR A C 1
ATOM 937 O O . TYR A 1 118 ? 12.146 22.975 6.906 1.00 17.47 116 TYR A O 1
ATOM 946 N N . HIS A 1 119 ? 12.362 25.199 7.099 1.00 17.60 117 HIS A N 1
ATOM 947 C CA . HIS A 1 119 ? 10.934 25.418 7.314 1.00 18.45 117 HIS A CA 1
ATOM 948 C C . HIS A 1 119 ? 10.456 26.508 6.367 1.00 17.18 117 HIS A C 1
ATOM 949 O O . HIS A 1 119 ? 11.111 27.550 6.243 1.00 15.56 117 HIS A O 1
ATOM 956 N N . TYR A 1 120 ? 9.325 26.268 5.707 1.00 17.02 118 TYR A N 1
ATOM 957 C CA . TYR A 1 120 ? 8.758 27.241 4.777 1.00 15.19 118 TYR A CA 1
ATOM 958 C C . TYR A 1 120 ? 7.560 27.929 5.422 1.00 14.97 118 TYR A C 1
ATOM 959 O O . TYR A 1 120 ? 7.057 27.469 6.449 1.00 13.44 118 TYR A O 1
ATOM 968 N N . ILE A 1 121 ? 7.114 29.034 4.825 1.00 13.73 119 ILE A N 1
ATOM 969 C CA . ILE A 1 121 ? 5.986 29.800 5.351 1.00 15.44 119 ILE A CA 1
ATOM 970 C C . ILE A 1 121 ? 4.729 29.333 4.637 1.00 14.63 119 ILE A C 1
ATOM 971 O O . ILE A 1 121 ? 4.611 29.467 3.422 1.00 14.79 119 ILE A O 1
ATOM 976 N N . VAL A 1 122 ? 3.792 28.796 5.408 1.00 15.98 120 VAL A N 1
ATOM 977 C CA . VAL A 1 122 ? 2.550 28.240 4.876 1.00 16.65 120 VAL A CA 1
ATOM 978 C C . VAL A 1 122 ? 1.542 29.223 4.275 1.00 16.33 120 VAL A C 1
ATOM 979 O O . VAL A 1 122 ? 1.046 30.109 4.963 1.00 15.85 120 VAL A O 1
ATOM 983 N N . PRO A 1 123 ? 1.230 29.069 2.975 1.00 15.75 121 PRO A N 1
ATOM 984 C CA . PRO A 1 123 ? 0.271 29.936 2.279 1.00 17.86 121 PRO A CA 1
ATOM 985 C C . PRO A 1 123 ? -1.121 29.788 2.898 1.00 19.16 121 PRO A C 1
ATOM 986 O O . PRO A 1 123 ? -1.545 28.680 3.227 1.00 18.93 121 PRO A O 1
ATOM 990 N N . GLU A 1 124 ? -1.830 30.902 3.051 1.00 19.85 122 GLU A N 1
ATOM 991 C CA . GLU A 1 124 ? -3.166 30.874 3.635 1.00 21.29 122 GLU A CA 1
ATOM 992 C C . GLU A 1 124 ? -4.190 31.314 2.596 1.00 22.61 122 GLU A C 1
ATOM 993 O O . GLU A 1 124 ? -4.425 32.507 2.412 1.00 21.83 122 GLU A O 1
ATOM 999 N N . TRP A 1 125 ? -4.793 30.347 1.917 1.00 24.16 123 TRP A N 1
ATOM 1000 C CA . TRP A 1 125 ? -5.782 30.659 0.901 1.00 24.39 123 TRP A CA 1
ATOM 1001 C C . TRP A 1 125 ? -7.103 31.097 1.526 1.00 26.61 123 TRP A C 1
ATOM 1002 O O . TRP A 1 125 ? -7.518 30.597 2.570 1.00 27.62 123 TRP A O 1
ATOM 1013 N N . SER A 1 126 ? -7.755 32.052 0.881 1.00 28.32 124 SER A N 1
ATOM 1014 C CA . SER A 1 126 ? -9.032 32.552 1.363 1.00 30.37 124 SER A CA 1
ATOM 1015 C C . SER A 1 126 ? -9.917 32.763 0.145 1.00 31.06 124 SER A C 1
ATOM 1016 O O . SER A 1 126 ? -10.123 31.835 -0.634 1.00 31.60 124 SER A O 1
ATOM 1019 N N . LYS A 1 127 ? -10.433 33.974 -0.029 1.00 32.48 125 LYS A N 1
ATOM 1020 C CA . LYS A 1 127 ? -11.286 34.265 -1.175 1.00 33.72 125 LYS A CA 1
ATOM 1021 C C . LYS A 1 127 ? -10.558 35.152 -2.180 1.00 33.44 125 LYS A C 1
ATOM 1022 O O . LYS A 1 127 ? -11.107 35.509 -3.216 1.00 34.62 125 LYS A O 1
ATOM 1028 N N . GLN A 1 128 ? -9.311 35.493 -1.871 1.00 34.65 126 GLN A N 1
ATOM 1029 C CA . GLN A 1 128 ? -8.508 36.328 -2.755 1.00 34.73 126 GLN A CA 1
ATOM 1030 C C . GLN A 1 128 ? -8.299 35.672 -4.113 1.00 33.28 126 GLN A C 1
ATOM 1031 O O . GLN A 1 128 ? -8.166 34.456 -4.215 1.00 33.17 126 GLN A O 1
ATOM 1037 N N . ARG A 1 129 ? -8.279 36.484 -5.161 1.00 31.54 127 ARG A N 1
ATOM 1038 C CA . ARG A 1 129 ? -8.067 35.961 -6.499 1.00 31.73 127 ARG A CA 1
ATOM 1039 C C . ARG A 1 129 ? -6.591 36.121 -6.845 1.00 29.44 127 ARG A C 1
ATOM 1040 O O . ARG A 1 129 ? -6.010 37.188 -6.641 1.00 28.56 127 ARG A O 1
ATOM 1048 N N . PRO A 1 130 ? -5.955 35.049 -7.343 1.00 27.40 128 PRO A N 1
ATOM 1049 C CA . PRO A 1 130 ? -4.536 35.152 -7.693 1.00 25.48 128 PRO A CA 1
ATOM 1050 C C . PRO A 1 130 ? -4.275 36.069 -8.883 1.00 25.01 128 PRO A C 1
ATOM 1051 O O . PRO A 1 130 ? -5.061 36.131 -9.835 1.00 21.09 128 PRO A O 1
ATOM 1055 N N . LYS A 1 131 ? -3.166 3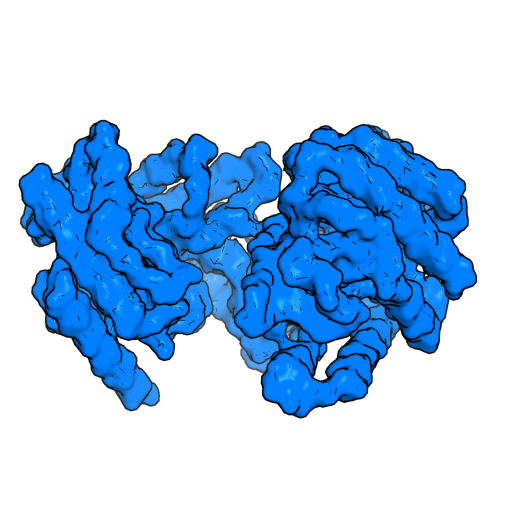6.793 -8.799 1.00 21.84 129 LYS A N 1
ATOM 1056 C CA . LYS A 1 131 ? -2.736 37.711 -9.839 1.00 20.61 129 LYS A CA 1
ATOM 1057 C C . LYS A 1 131 ? -1.279 38.026 -9.534 1.00 20.00 129 LYS A C 1
ATOM 1058 O O . LYS A 1 131 ? -0.848 37.926 -8.391 1.00 19.40 129 LYS A O 1
ATOM 1064 N N . LEU A 1 132 ? -0.516 38.399 -10.550 1.00 20.52 130 LEU A N 1
ATOM 1065 C CA . LEU A 1 132 ? 0.892 38.713 -10.336 1.00 19.11 130 LEU A CA 1
ATOM 1066 C C . LEU A 1 132 ? 1.047 40.110 -9.733 1.00 20.02 130 LEU A C 1
ATOM 1067 O O . LEU A 1 132 ? 0.587 41.100 -10.306 1.00 16.57 130 LEU A O 1
ATOM 1072 N N . ASN A 1 133 ? 1.688 40.184 -8.572 1.00 18.54 131 ASN A N 1
ATOM 1073 C CA . ASN A 1 133 ? 1.881 41.463 -7.898 1.00 19.90 131 ASN A CA 1
ATOM 1074 C C . ASN A 1 133 ? 3.242 42.082 -8.170 1.00 20.06 131 ASN A C 1
ATOM 1075 O O . ASN A 1 133 ? 3.497 43.219 -7.776 1.00 20.77 131 ASN A O 1
ATOM 1080 N N . ASN A 1 134 ? 4.113 41.337 -8.839 1.00 18.73 132 ASN A N 1
ATOM 1081 C CA . ASN A 1 134 ? 5.452 41.829 -9.150 1.00 18.37 132 ASN A CA 1
ATOM 1082 C C . ASN A 1 134 ? 6.087 40.980 -10.242 1.00 18.99 132 ASN A C 1
ATOM 1083 O O . ASN A 1 134 ? 5.465 40.046 -10.748 1.00 20.60 132 ASN A O 1
ATOM 1088 N N . ASN A 1 135 ? 7.325 41.313 -10.600 1.00 18.88 133 ASN A N 1
ATOM 1089 C CA . ASN A 1 135 ? 8.077 40.589 -11.623 1.00 18.19 133 ASN A CA 1
ATOM 1090 C C . ASN A 1 135 ? 9.324 39.993 -10.969 1.00 17.08 133 ASN A C 1
ATOM 1091 O O . ASN A 1 135 ? 10.426 40.068 -11.519 1.00 15.38 133 ASN A O 1
ATOM 1096 N N . ARG A 1 136 ? 9.131 39.409 -9.790 1.00 16.58 134 ARG A N 1
ATOM 1097 C CA . ARG A 1 136 ? 10.211 38.824 -9.011 1.00 15.50 134 ARG A CA 1
ATOM 1098 C C . ARG A 1 136 ? 11.217 37.973 -9.782 1.00 17.30 134 ARG A C 1
ATOM 1099 O O . ARG A 1 136 ? 12.400 38.297 -9.816 1.00 16.96 134 ARG A O 1
ATOM 1107 N N . LEU A 1 137 ? 10.752 36.893 -10.406 1.00 16.89 135 LEU A N 1
ATOM 1108 C CA . LEU A 1 137 ? 11.652 35.994 -11.126 1.00 16.69 135 LEU A CA 1
ATOM 1109 C C . LEU A 1 137 ? 12.231 36.594 -12.403 1.00 16.75 135 LEU A C 1
ATOM 1110 O O . LEU A 1 137 ? 13.395 36.360 -12.739 1.00 17.48 135 LEU A O 1
ATOM 1115 N N . LEU A 1 138 ? 11.428 37.363 -13.124 1.00 15.88 136 LEU A N 1
ATOM 1116 C CA . LEU A 1 138 ? 11.928 37.987 -14.334 1.00 16.22 136 LEU A CA 1
ATOM 1117 C C . LEU A 1 138 ? 13.085 38.920 -13.954 1.00 16.45 136 LEU A C 1
ATOM 1118 O O . LEU A 1 138 ? 14.136 38.896 -14.588 1.00 14.37 136 LEU A O 1
ATOM 1123 N N . ASP A 1 139 ? 12.896 39.734 -12.914 1.00 17.71 137 ASP A N 1
ATOM 1124 C CA . ASP A 1 139 ? 13.947 40.663 -12.492 1.00 18.53 137 ASP A CA 1
ATOM 1125 C C . ASP A 1 139 ? 15.228 39.932 -12.111 1.00 17.73 137 ASP A C 1
ATOM 1126 O O . ASP A 1 139 ? 16.321 40.324 -12.517 1.00 18.28 137 ASP A O 1
ATOM 1131 N N . LEU A 1 140 ? 15.093 38.872 -11.323 1.00 16.01 138 LEU A N 1
ATOM 1132 C CA . LEU A 1 140 ? 16.250 38.088 -10.919 1.00 15.42 138 LEU A CA 1
ATOM 1133 C C . LEU A 1 140 ? 16.928 37.460 -12.139 1.00 14.18 138 LEU A C 1
ATOM 1134 O O . LEU A 1 140 ? 18.152 37.422 -12.222 1.00 12.67 138 LEU A O 1
ATOM 1139 N N . TYR A 1 141 ? 16.132 36.970 -13.087 1.00 13.11 139 TYR A N 1
ATOM 1140 C CA . TYR A 1 141 ? 16.687 36.343 -14.278 1.00 14.99 139 TYR A CA 1
ATOM 1141 C C . TYR A 1 141 ? 17.496 37.331 -15.109 1.00 16.01 139 TYR A C 1
ATOM 1142 O O . TYR A 1 141 ? 18.623 37.034 -15.497 1.00 15.22 139 TYR A O 1
ATOM 1151 N N . LEU A 1 142 ? 16.920 38.500 -15.378 1.00 16.38 140 LEU A N 1
ATOM 1152 C CA . LEU A 1 142 ? 17.615 39.504 -16.175 1.00 17.58 140 LEU A CA 1
ATOM 1153 C C . LEU A 1 142 ? 18.881 39.954 -15.465 1.00 16.15 140 LEU A C 1
ATOM 1154 O O . LEU A 1 142 ? 19.887 40.239 -16.102 1.00 16.41 140 LEU A O 1
ATOM 1159 N N . GLU A 1 143 ? 18.824 40.022 -14.141 1.00 17.05 141 GLU A N 1
ATOM 1160 C CA . GLU A 1 143 ? 19.990 40.410 -13.365 1.00 16.27 141 GLU A CA 1
ATOM 1161 C C . GLU A 1 143 ? 21.072 39.337 -13.522 1.00 16.08 141 GLU A C 1
ATOM 1162 O O . GLU A 1 143 ? 22.253 39.645 -13.719 1.00 14.53 141 GLU A O 1
ATOM 1168 N N . ALA A 1 144 ? 20.661 38.076 -13.435 1.00 13.63 142 ALA A N 1
ATOM 1169 C CA . ALA A 1 144 ? 21.590 36.963 -13.568 1.00 16.12 142 ALA A CA 1
ATOM 1170 C C . ALA A 1 144 ? 22.226 36.915 -14.960 1.00 15.46 142 ALA A C 1
ATOM 1171 O O . ALA A 1 144 ? 23.413 36.633 -15.093 1.00 16.65 142 ALA A O 1
ATOM 1173 N N . ARG A 1 145 ? 21.442 37.190 -15.998 1.00 15.96 143 ARG A N 1
ATOM 1174 C CA . ARG A 1 145 ? 21.975 37.166 -17.354 1.00 15.93 143 ARG A CA 1
ATOM 1175 C C . ARG A 1 145 ? 23.177 38.084 -17.514 1.00 15.22 143 ARG A C 1
ATOM 1176 O O . ARG A 1 145 ? 24.116 37.762 -18.227 1.00 14.90 143 ARG A O 1
ATOM 1184 N N . GLU A 1 146 ? 23.149 39.234 -16.858 1.00 15.83 144 GLU A N 1
ATOM 1185 C CA . GLU A 1 146 ? 24.262 40.165 -16.997 1.00 16.41 144 GLU A CA 1
ATOM 1186 C C . GLU A 1 146 ? 25.553 39.566 -16.473 1.00 17.20 144 GLU A C 1
ATOM 1187 O O . GLU A 1 146 ? 26.644 39.919 -16.929 1.00 16.44 144 GLU A O 1
ATOM 1193 N N . VAL A 1 147 ? 25.431 38.639 -15.529 1.00 15.69 145 VAL A N 1
ATOM 1194 C CA . VAL A 1 147 ? 26.605 37.993 -14.959 1.00 16.22 145 VAL A CA 1
ATOM 1195 C C . VAL A 1 147 ? 26.976 36.688 -15.665 1.00 16.25 145 VAL A C 1
ATOM 1196 O O . VAL A 1 147 ? 28.153 36.457 -15.966 1.00 15.02 145 VAL A O 1
ATOM 1200 N N . VAL A 1 148 ? 25.977 35.847 -15.937 1.00 15.28 146 VAL A N 1
ATOM 1201 C CA . VAL A 1 148 ? 26.222 34.544 -16.558 1.00 16.05 146 VAL A CA 1
ATOM 1202 C C . VAL A 1 148 ? 25.665 34.282 -17.965 1.00 17.83 146 VAL A C 1
ATOM 1203 O O . VAL A 1 148 ? 25.803 33.172 -18.494 1.00 17.99 146 VAL A O 1
ATOM 1207 N N . GLY A 1 149 ? 25.033 35.275 -18.575 1.00 16.98 147 GLY A N 1
ATOM 1208 C CA . GLY A 1 149 ? 24.507 35.061 -19.914 1.00 17.43 147 GLY A CA 1
ATOM 1209 C C . GLY A 1 149 ? 23.526 33.902 -20.012 1.00 17.71 147 GLY A C 1
ATOM 1210 O O . GLY A 1 149 ? 22.777 33.642 -19.070 1.00 17.25 147 GLY A O 1
ATOM 1211 N N . ASP A 1 150 ? 23.539 33.196 -21.146 1.00 17.23 148 ASP A N 1
ATOM 1212 C CA . ASP A 1 150 ? 22.617 32.078 -21.369 1.00 18.78 148 ASP A CA 1
ATOM 1213 C C . ASP A 1 150 ? 22.766 30.902 -20.403 1.00 18.55 148 ASP A C 1
ATOM 1214 O O . ASP A 1 150 ? 22.055 29.906 -20.534 1.00 15.84 148 ASP A O 1
ATOM 1219 N N . LYS A 1 151 ? 23.687 31.000 -19.446 1.00 16.63 149 LYS A N 1
ATOM 1220 C CA . LYS A 1 151 ? 23.849 29.927 -18.467 1.00 16.89 149 LYS A CA 1
ATOM 1221 C C . LYS A 1 151 ? 22.762 30.037 -17.392 1.00 16.14 149 LYS A C 1
ATOM 1222 O O . LYS A 1 151 ? 22.494 29.079 -16.659 1.00 16.21 149 LYS A O 1
ATOM 1228 N N . ALA A 1 152 ? 22.124 31.203 -17.310 1.00 15.18 150 ALA A N 1
ATOM 1229 C CA . ALA A 1 152 ? 21.081 31.425 -16.309 1.00 14.51 150 ALA A CA 1
ATOM 1230 C C . ALA A 1 152 ? 19.877 30.507 -16.486 1.00 14.86 150 ALA A C 1
ATOM 1231 O O . ALA A 1 152 ? 19.253 30.469 -17.557 1.00 14.26 150 ALA A O 1
ATOM 1233 N N . LYS A 1 153 ? 19.555 29.777 -15.420 1.00 12.59 151 LYS A N 1
ATOM 1234 C CA . LYS A 1 153 ? 18.429 28.839 -15.403 1.00 13.74 151 LYS A CA 1
ATOM 1235 C C . LYS A 1 153 ? 17.392 29.215 -14.352 1.00 13.90 151 LYS A C 1
ATOM 1236 O O . LYS A 1 153 ? 17.590 28.987 -13.155 1.00 14.75 151 LYS A O 1
ATOM 1242 N N . PRO A 1 154 ? 16.268 29.812 -14.779 1.00 14.25 152 PRO A N 1
ATOM 1243 C CA . PRO A 1 154 ? 15.226 30.194 -13.822 1.00 14.14 152 PRO A CA 1
ATOM 1244 C C . PRO A 1 154 ? 14.753 28.966 -13.048 1.00 15.05 152 PRO A C 1
ATOM 1245 O O . PRO A 1 154 ? 14.670 27.884 -13.616 1.00 15.62 152 PRO A O 1
ATOM 1249 N N . VAL A 1 155 ? 14.454 29.141 -11.763 1.00 16.08 153 VAL A N 1
ATOM 1250 C CA . VAL A 1 155 ? 13.941 28.052 -10.929 1.00 16.04 153 VAL A CA 1
ATOM 1251 C C . VAL A 1 155 ? 12.695 28.565 -10.208 1.00 16.00 153 VAL A C 1
ATOM 1252 O O . VAL A 1 155 ? 12.605 29.749 -9.885 1.00 15.04 153 VAL A O 1
ATOM 1256 N N . ILE A 1 156 ? 11.729 27.685 -9.962 1.00 15.11 154 ILE A N 1
ATOM 1257 C CA . ILE A 1 156 ? 10.512 28.084 -9.263 1.00 13.32 154 ILE A CA 1
ATOM 1258 C C . ILE A 1 156 ? 9.779 26.844 -8.756 1.00 13.75 154 ILE A C 1
ATOM 1259 O O . ILE A 1 156 ? 9.865 25.778 -9.366 1.00 15.23 154 ILE A O 1
ATOM 1264 N N . THR A 1 157 ? 9.087 26.971 -7.630 1.00 13.91 155 THR A N 1
ATOM 1265 C CA . THR A 1 157 ? 8.333 25.843 -7.098 1.00 12.65 155 THR A CA 1
ATOM 1266 C C . THR A 1 157 ? 7.062 25.726 -7.929 1.00 14.68 155 THR A C 1
ATOM 1267 O O . THR A 1 157 ? 6.377 26.728 -8.155 1.00 12.63 155 THR A O 1
ATOM 1271 N N . GLY A 1 158 ? 6.763 24.505 -8.379 1.00 13.59 156 GLY A N 1
ATOM 1272 C CA . GLY A 1 158 ? 5.593 24.257 -9.204 1.00 14.90 156 GLY A CA 1
ATOM 1273 C C . GLY A 1 158 ? 4.267 24.454 -8.502 1.00 14.92 156 GLY A C 1
ATOM 1274 O O . GLY A 1 158 ? 4.206 24.436 -7.268 1.00 13.35 156 GLY A O 1
ATOM 1275 N N . PRO A 1 159 ? 3.174 24.623 -9.265 1.00 13.56 157 PRO A N 1
ATOM 1276 C CA . PRO A 1 159 ? 1.840 24.832 -8.695 1.00 13.13 157 PRO A CA 1
ATOM 1277 C C . PRO A 1 159 ? 1.239 23.708 -7.856 1.00 11.98 157 PRO A C 1
ATOM 1278 O O . PRO A 1 159 ? 0.571 23.969 -6.858 1.00 14.79 157 PRO A O 1
ATOM 1282 N N . ILE A 1 160 ? 1.459 22.464 -8.263 1.00 11.52 158 ILE A N 1
ATOM 1283 C CA . ILE A 1 160 ? 0.900 21.332 -7.534 1.00 12.43 158 ILE A CA 1
ATOM 1284 C C . ILE A 1 160 ? 1.497 21.269 -6.130 1.00 12.52 158 ILE A C 1
ATOM 1285 O O . ILE A 1 160 ? 0.777 21.172 -5.131 1.00 11.75 158 ILE A O 1
ATOM 1290 N N . THR A 1 161 ? 2.819 21.340 -6.066 1.00 11.77 159 THR A N 1
ATOM 1291 C CA . THR A 1 161 ? 3.515 21.319 -4.787 1.00 12.08 159 THR A CA 1
ATOM 1292 C C . THR A 1 161 ? 3.123 22.544 -3.967 1.00 12.44 159 THR A C 1
ATOM 1293 O O . THR A 1 161 ? 2.849 22.434 -2.780 1.00 13.35 159 THR A O 1
ATOM 1297 N N . TYR A 1 162 ? 3.076 23.711 -4.601 1.00 13.99 160 TYR A N 1
ATOM 1298 C CA . TYR A 1 162 ? 2.702 24.934 -3.889 1.00 14.20 160 TYR A CA 1
ATOM 1299 C C . TYR A 1 162 ? 1.336 24.792 -3.199 1.00 15.79 160 TYR A C 1
ATOM 1300 O O . TYR A 1 162 ? 1.190 25.084 -2.007 1.00 15.36 160 TYR A O 1
ATOM 1309 N N . VAL A 1 163 ? 0.328 24.344 -3.938 1.00 15.48 161 VAL A N 1
ATOM 1310 C CA . VAL A 1 163 ? -0.995 24.176 -3.339 1.00 15.83 161 VAL A CA 1
ATOM 1311 C C . VAL A 1 163 ? -1.025 23.047 -2.302 1.00 14.86 161 VAL A C 1
ATOM 1312 O O . VAL A 1 163 ? -1.736 23.137 -1.300 1.00 15.85 161 VAL A O 1
ATOM 1316 N N . ALA A 1 164 ? -0.244 21.993 -2.526 1.00 14.26 162 ALA A N 1
ATOM 1317 C CA . ALA A 1 164 ? -0.218 20.868 -1.583 1.00 15.75 162 ALA A CA 1
ATOM 1318 C C . ALA A 1 164 ? 0.384 21.273 -0.235 1.00 16.01 162 ALA A C 1
ATOM 1319 O O . ALA A 1 164 ? 0.056 20.701 0.809 1.00 13.91 162 ALA A O 1
ATOM 1321 N N . LEU A 1 165 ? 1.265 22.264 -0.259 1.00 16.03 163 LEU A N 1
ATOM 1322 C CA . LEU A 1 165 ? 1.910 22.736 0.967 1.00 17.53 163 LEU A CA 1
ATOM 1323 C C . LEU A 1 165 ? 1.161 23.892 1.625 1.00 15.97 163 LEU A C 1
ATOM 1324 O O . LEU A 1 165 ? 1.603 24.428 2.645 1.00 15.08 163 LEU A O 1
ATOM 1329 N N . SER A 1 166 ? 0.021 24.259 1.047 1.00 14.41 164 SER A N 1
ATOM 1330 C CA . SER A 1 166 ? -0.797 25.351 1.570 1.00 15.49 164 SER A CA 1
ATOM 1331 C C . SER A 1 166 ? -1.855 24.881 2.558 1.00 17.50 164 SER A C 1
ATOM 1332 O O . SER A 1 166 ? -2.043 23.685 2.772 1.00 17.62 164 SER A O 1
ATOM 1335 N N . THR A 1 167 ? -2.542 25.848 3.159 1.00 18.62 165 THR A N 1
ATOM 1336 C CA . THR A 1 167 ? -3.621 25.572 4.093 1.00 22.24 165 THR A CA 1
ATOM 1337 C C . THR A 1 167 ? -4.787 26.457 3.646 1.00 22.08 165 THR A C 1
ATOM 1338 O O . THR A 1 167 ? -4.575 27.465 2.971 1.00 20.98 165 THR A O 1
ATOM 1342 N N . GLY A 1 168 ? -6.013 26.070 3.988 1.00 23.25 166 GLY A N 1
ATOM 1343 C CA . GLY A 1 168 ? -7.166 26.859 3.587 1.00 23.21 166 GLY A CA 1
ATOM 1344 C C . GLY A 1 168 ? -7.726 26.533 2.203 1.00 24.85 166 GLY A C 1
ATOM 1345 O O . GLY A 1 168 ? -8.611 27.235 1.708 1.00 25.04 166 GLY A O 1
ATOM 1346 N N . VAL A 1 169 ? -7.212 25.483 1.566 1.00 23.60 167 VAL A N 1
ATOM 1347 C CA . VAL A 1 169 ? -7.695 25.086 0.240 1.00 23.64 167 VAL A CA 1
ATOM 1348 C C . VAL A 1 169 ? -8.781 24.015 0.363 1.00 25.50 167 VAL A C 1
ATOM 1349 O O . VAL A 1 169 ? -8.503 22.904 0.819 1.00 26.61 167 VAL A O 1
ATOM 1353 N N . GLU A 1 170 ? -10.009 24.337 -0.043 1.00 27.34 168 GLU A N 1
ATOM 1354 C CA . GLU A 1 170 ? -11.090 23.356 0.031 1.00 28.89 168 GLU A CA 1
ATOM 1355 C C . GLU A 1 170 ? -11.149 22.521 -1.248 1.00 28.36 168 GLU A C 1
ATOM 1356 O O . GLU A 1 170 ? -11.635 21.391 -1.226 1.00 28.92 168 GLU A O 1
ATOM 1362 N N . ASP A 1 171 ? -10.669 23.077 -2.361 1.00 27.10 169 ASP A N 1
ATOM 1363 C CA . ASP A 1 171 ? -10.638 22.332 -3.619 1.00 24.49 169 ASP A CA 1
ATOM 1364 C C . ASP A 1 171 ? -9.282 22.466 -4.295 1.00 23.07 169 ASP A C 1
ATOM 1365 O O . ASP A 1 171 ? -8.952 23.501 -4.888 1.00 22.19 169 ASP A O 1
ATOM 1370 N N . PHE A 1 172 ? -8.511 21.387 -4.198 1.00 20.83 170 PHE A N 1
ATOM 1371 C CA . PHE A 1 172 ? -7.160 21.305 -4.737 1.00 19.34 170 PHE A CA 1
ATOM 1372 C C . PHE A 1 172 ? -7.022 21.662 -6.211 1.00 19.55 170 PHE A C 1
ATOM 1373 O O . PHE A 1 172 ? -6.226 22.530 -6.578 1.00 18.62 170 PHE A O 1
ATOM 1381 N N . THR A 1 173 ? -7.782 20.987 -7.066 1.00 18.03 171 THR A N 1
ATOM 1382 C CA . THR A 1 173 ? -7.679 21.239 -8.495 1.00 18.49 171 THR A CA 1
ATOM 1383 C C . THR A 1 173 ? -8.047 22.661 -8.894 1.00 18.38 171 THR A C 1
ATOM 1384 O O . THR A 1 173 ? -7.435 23.226 -9.800 1.00 19.19 171 THR A O 1
ATOM 1388 N N . ALA A 1 174 ? -9.028 23.244 -8.213 1.00 18.50 172 ALA A N 1
ATOM 1389 C CA . ALA A 1 174 ? -9.458 24.608 -8.512 1.00 19.29 172 ALA A CA 1
ATOM 1390 C C . ALA A 1 174 ? -8.327 25.597 -8.244 1.00 18.32 172 ALA A C 1
ATOM 1391 O O . ALA A 1 174 ? -8.062 26.489 -9.046 1.00 15.69 172 ALA A O 1
ATOM 1393 N N . ALA A 1 175 ? -7.671 25.428 -7.102 1.00 18.96 173 ALA A N 1
ATOM 1394 C CA . ALA A 1 175 ? -6.572 26.296 -6.705 1.00 17.25 173 ALA A CA 1
ATOM 1395 C C . ALA A 1 175 ? -5.417 26.212 -7.699 1.00 17.40 173 ALA A C 1
ATOM 1396 O O . ALA A 1 175 ? -4.917 27.232 -8.158 1.00 15.33 173 ALA A O 1
ATOM 1398 N N . VAL A 1 176 ? -4.994 24.993 -8.021 1.00 17.06 174 VAL A N 1
ATOM 1399 C CA . VAL A 1 176 ? -3.912 24.784 -8.974 1.00 18.22 174 VAL A CA 1
ATOM 1400 C C . VAL A 1 176 ? -4.239 25.467 -10.303 1.00 19.05 174 VAL A C 1
ATOM 1401 O O . VAL A 1 176 ? -3.412 26.170 -10.872 1.00 18.97 174 VAL A O 1
ATOM 1405 N N . LYS A 1 177 ? -5.455 25.251 -10.789 1.00 20.55 175 LYS A N 1
ATOM 1406 C CA . LYS A 1 177 ? -5.884 25.839 -12.050 1.00 21.44 175 LYS A CA 1
ATOM 1407 C C . LYS A 1 177 ? -5.847 27.365 -12.036 1.00 21.40 175 LYS A C 1
ATOM 1408 O O . LYS A 1 177 ? -5.474 27.991 -13.028 1.00 20.99 175 LYS A O 1
ATOM 1414 N N . SER A 1 178 ? -6.237 27.964 -10.916 1.00 21.07 176 SER A N 1
ATOM 1415 C CA . SER A 1 178 ? -6.253 29.417 -10.818 1.00 21.33 176 SER A CA 1
ATOM 1416 C C . SER A 1 178 ? -4.855 30.009 -10.943 1.00 20.38 176 SER A C 1
ATOM 1417 O O . SER A 1 178 ? -4.697 31.166 -11.310 1.00 19.09 176 SER A O 1
ATOM 1420 N N . LEU A 1 179 ? -3.840 29.207 -10.651 1.00 19.03 177 LEU A N 1
ATOM 1421 C CA . LEU A 1 179 ? -2.464 29.679 -10.717 1.00 18.49 177 LEU A CA 1
ATOM 1422 C C . LEU A 1 179 ? -1.808 29.498 -12.079 1.00 17.23 177 LEU A C 1
ATOM 1423 O O . LEU A 1 179 ? -0.860 30.205 -12.408 1.00 17.66 177 LEU A O 1
ATOM 1428 N N . LEU A 1 180 ? -2.310 28.562 -12.876 1.00 17.49 178 LEU A N 1
ATOM 1429 C CA . LEU A 1 180 ? -1.697 28.288 -14.168 1.00 17.91 178 LEU A CA 1
ATOM 1430 C C . LEU A 1 180 ? -1.443 29.494 -15.071 1.00 17.98 178 LEU A C 1
ATOM 1431 O O . LEU A 1 180 ? -0.361 29.613 -15.644 1.00 18.92 178 LEU A O 1
ATOM 1436 N N . PRO A 1 181 ? -2.425 30.405 -15.207 1.00 18.23 179 PRO A N 1
ATOM 1437 C CA . PRO A 1 181 ? -2.218 31.576 -16.070 1.00 18.43 179 PRO A CA 1
ATOM 1438 C C . PRO A 1 181 ? -1.080 32.465 -15.570 1.00 18.42 179 PRO A C 1
ATOM 1439 O O . PRO A 1 181 ? -0.411 33.130 -16.362 1.00 17.86 179 PRO A O 1
ATOM 1443 N N . LEU A 1 182 ? -0.860 32.483 -14.259 1.00 18.49 180 LEU A N 1
ATOM 1444 C CA . LEU A 1 182 ? 0.218 33.298 -13.708 1.00 18.95 180 LEU A CA 1
ATOM 1445 C C . LEU A 1 182 ? 1.572 32.686 -14.071 1.00 18.51 180 LEU A C 1
ATOM 1446 O O . LEU A 1 182 ? 2.471 33.387 -14.529 1.00 17.63 180 LEU A O 1
ATOM 1451 N N . TYR A 1 183 ? 1.710 31.377 -13.866 1.00 17.06 181 TYR A N 1
ATOM 1452 C CA . TYR A 1 183 ? 2.947 30.675 -14.197 1.00 16.00 181 TYR A CA 1
ATOM 1453 C C . TYR A 1 183 ? 3.192 30.821 -15.698 1.00 16.19 181 TYR A C 1
ATOM 1454 O O . TYR A 1 183 ? 4.327 30.990 -16.152 1.00 14.98 181 TYR A O 1
ATOM 1463 N N . LYS A 1 184 ? 2.108 30.761 -16.467 1.00 17.96 182 LYS A N 1
ATOM 1464 C CA . LYS A 1 184 ? 2.191 30.885 -17.914 1.00 16.24 182 LYS A CA 1
ATOM 1465 C C . LYS A 1 184 ? 2.863 32.193 -18.301 1.00 17.23 182 LYS A C 1
ATOM 1466 O O . LYS A 1 184 ? 3.794 32.214 -19.109 1.00 14.64 182 LYS A O 1
ATOM 1472 N N . GLN A 1 185 ? 2.375 33.288 -17.732 1.00 17.40 183 GLN A N 1
ATOM 1473 C CA . GLN A 1 185 ? 2.942 34.592 -18.023 1.00 18.65 183 GLN A CA 1
ATOM 1474 C C . GLN A 1 185 ? 4.394 34.610 -17.551 1.00 17.98 183 GLN A C 1
ATOM 1475 O O . GLN A 1 185 ? 5.287 35.012 -18.292 1.00 19.23 183 GLN A O 1
ATOM 1481 N N . VAL A 1 186 ? 4.624 34.168 -16.319 1.00 17.78 184 VAL A N 1
ATOM 1482 C CA . VAL A 1 186 ? 5.984 34.133 -15.774 1.00 16.28 184 VAL A CA 1
ATOM 1483 C C . VAL A 1 186 ? 6.951 33.450 -16.734 1.00 16.79 184 VAL A C 1
ATOM 1484 O O . VAL A 1 186 ? 8.012 33.995 -17.051 1.00 16.17 184 VAL A O 1
ATOM 1488 N N . PHE A 1 187 ? 6.582 32.256 -17.196 1.00 17.22 185 PHE A N 1
ATOM 1489 C CA . PHE A 1 187 ? 7.422 31.491 -18.113 1.00 16.90 185 PHE A CA 1
ATOM 1490 C C . PHE A 1 187 ? 7.559 32.175 -19.469 1.00 17.00 185 PHE A C 1
ATOM 1491 O O . PHE A 1 187 ? 8.645 32.220 -20.044 1.00 16.97 185 PHE A O 1
ATOM 1499 N N . THR A 1 188 ? 6.451 32.694 -19.987 1.00 15.36 186 THR A N 1
ATOM 1500 C CA . THR A 1 188 ? 6.479 33.363 -21.280 1.00 15.84 186 THR A CA 1
ATOM 1501 C C . THR A 1 188 ? 7.460 34.535 -21.273 1.00 15.49 186 THR A C 1
ATOM 1502 O O . THR A 1 188 ? 8.260 34.679 -22.196 1.00 15.87 186 THR A O 1
ATOM 1506 N N . GLU A 1 189 ? 7.400 35.357 -20.224 1.00 17.99 187 GLU A N 1
ATOM 1507 C CA . GLU A 1 189 ? 8.293 36.508 -20.098 1.00 17.09 187 GLU A CA 1
ATOM 1508 C C . GLU A 1 189 ? 9.753 36.073 -19.980 1.00 16.66 187 GLU A C 1
ATOM 1509 O O . GLU A 1 189 ? 10.642 36.734 -20.509 1.00 15.47 187 GLU A O 1
ATOM 1515 N N . LEU A 1 190 ? 10.005 34.974 -19.268 1.00 16.19 188 LEU A N 1
ATOM 1516 C CA . LEU A 1 190 ? 11.367 34.467 -19.117 1.00 14.08 188 LEU A CA 1
ATOM 1517 C C . LEU A 1 190 ? 11.914 34.016 -20.477 1.00 15.16 188 LEU A C 1
ATOM 1518 O O . LEU A 1 190 ? 13.050 34.322 -20.838 1.00 14.10 188 LEU A O 1
ATOM 1523 N N . VAL A 1 191 ? 11.101 33.286 -21.232 1.00 15.66 189 VAL A N 1
ATOM 1524 C CA . VAL A 1 191 ? 11.519 32.831 -22.551 1.00 16.26 189 VAL A CA 1
ATOM 1525 C C . VAL A 1 191 ? 11.812 34.046 -23.441 1.00 17.08 189 VAL A C 1
ATOM 1526 O O . VAL A 1 191 ? 12.822 34.078 -24.139 1.00 18.41 189 VAL A O 1
ATOM 1530 N N . LYS A 1 192 ? 10.938 35.048 -23.401 1.00 18.21 190 LYS A N 1
ATOM 1531 C CA . LYS A 1 192 ? 11.132 36.259 -24.200 1.00 20.57 190 LYS A CA 1
ATOM 1532 C C . LYS A 1 192 ? 12.466 36.922 -23.848 1.00 20.40 190 LYS A C 1
ATOM 1533 O O . LYS A 1 192 ? 13.158 37.453 -24.722 1.00 20.84 190 LYS A O 1
ATOM 1539 N N . ALA A 1 193 ? 12.827 36.879 -22.567 1.00 19.87 191 ALA A N 1
ATOM 1540 C CA . ALA A 1 193 ? 14.075 37.475 -22.098 1.00 17.82 191 ALA A CA 1
ATOM 1541 C C . ALA A 1 193 ? 15.289 36.626 -22.465 1.00 19.13 191 ALA A C 1
ATOM 1542 O O . ALA A 1 193 ? 16.433 37.053 -22.273 1.00 18.48 191 ALA A O 1
ATOM 1544 N N . GLY A 1 194 ? 15.039 35.426 -22.984 1.00 16.80 192 GLY A N 1
ATOM 1545 C CA . GLY A 1 194 ? 16.130 34.553 -23.391 1.00 17.39 192 GLY A CA 1
ATOM 1546 C C . GLY A 1 194 ? 16.215 33.177 -22.746 1.00 16.61 192 GLY A C 1
ATOM 1547 O O . GLY A 1 194 ? 17.054 32.372 -23.137 1.00 19.93 192 GLY A O 1
ATOM 1548 N N . ALA A 1 195 ? 15.356 32.896 -21.775 1.00 16.95 193 ALA A N 1
ATOM 1549 C CA . ALA A 1 195 ? 15.386 31.609 -21.087 1.00 17.76 193 ALA A CA 1
ATOM 1550 C C . ALA A 1 195 ? 15.136 30.409 -21.992 1.00 18.86 193 ALA A C 1
ATOM 1551 O O . ALA A 1 195 ? 14.357 30.477 -22.951 1.00 16.87 193 ALA A O 1
ATOM 1553 N N . SER A 1 196 ? 15.820 29.313 -21.673 1.00 17.04 194 SER A N 1
ATOM 1554 C CA . SER A 1 196 ? 15.680 28.054 -22.396 1.00 20.03 194 SER A CA 1
ATOM 1555 C C . SER A 1 196 ? 15.244 27.036 -21.338 1.00 18.01 194 SER A C 1
ATOM 1556 O O . SER A 1 196 ? 14.055 26.787 -21.160 1.00 17.83 194 SER A O 1
ATOM 1559 N N . TYR A 1 197 ? 16.209 26.460 -20.630 1.00 17.36 195 TYR A N 1
ATOM 1560 C CA . TYR A 1 197 ? 15.896 25.504 -19.569 1.00 17.84 195 TYR A CA 1
ATOM 1561 C C . TYR A 1 197 ? 15.250 26.228 -18.391 1.00 17.17 195 TYR A C 1
ATOM 1562 O O . TYR A 1 197 ? 15.725 27.285 -17.974 1.00 15.87 195 TYR A O 1
ATOM 1571 N N . ILE A 1 198 ? 14.162 25.673 -17.865 1.00 16.21 196 ILE A N 1
ATOM 1572 C CA . ILE A 1 198 ? 13.494 26.254 -16.706 1.00 16.26 196 ILE A CA 1
ATOM 1573 C C . ILE A 1 198 ? 13.230 25.122 -15.716 1.00 16.47 196 ILE A C 1
ATOM 1574 O O . ILE A 1 198 ? 12.620 24.115 -16.062 1.00 15.65 196 ILE A O 1
ATOM 1579 N N . GLN A 1 199 ? 13.698 25.298 -14.486 1.00 14.67 197 GLN A N 1
ATOM 1580 C CA . GLN A 1 199 ? 13.529 24.290 -13.446 1.00 14.74 197 GLN A CA 1
ATOM 1581 C C . GLN A 1 199 ? 12.230 24.494 -12.668 1.00 14.46 197 GLN A C 1
ATOM 1582 O O . GLN A 1 199 ? 12.050 25.513 -12.014 1.00 14.08 197 GLN A O 1
ATOM 1588 N N . VAL A 1 200 ? 11.322 23.524 -12.744 1.00 13.44 198 VAL A N 1
ATOM 1589 C CA . VAL A 1 200 ? 10.064 23.627 -12.015 1.00 12.76 198 VAL A CA 1
ATOM 1590 C C . VAL A 1 200 ? 10.013 22.529 -10.945 1.00 13.38 198 VAL A C 1
ATOM 1591 O O . VAL A 1 200 ? 9.844 21.353 -11.256 1.00 12.06 198 VAL A O 1
ATOM 1595 N N . ASP A 1 201 ? 10.190 22.927 -9.687 1.00 14.00 199 ASP A N 1
ATOM 1596 C CA . ASP A 1 201 ? 10.206 22.010 -8.549 1.00 14.98 199 ASP A CA 1
ATOM 1597 C C . ASP A 1 201 ? 8.837 21.415 -8.187 1.00 14.94 199 ASP A C 1
ATOM 1598 O O . ASP A 1 201 ? 7.923 22.151 -7.819 1.00 16.83 199 ASP A O 1
ATOM 1603 N N . GLU A 1 202 ? 8.706 20.094 -8.286 1.00 13.91 200 GLU A N 1
ATOM 1604 C CA . GLU A 1 202 ? 7.465 19.410 -7.916 1.00 14.14 200 GLU A CA 1
ATOM 1605 C C . GLU A 1 202 ? 7.817 18.211 -7.021 1.00 14.26 200 GLU A C 1
ATOM 1606 O O . GLU A 1 202 ? 7.473 17.071 -7.325 1.00 13.14 200 GLU A O 1
ATOM 1612 N N . PRO A 1 203 ? 8.516 18.462 -5.900 1.00 14.28 201 PRO A N 1
ATOM 1613 C CA . PRO A 1 203 ? 8.918 17.408 -4.963 1.00 13.97 201 PRO A CA 1
ATOM 1614 C C . PRO A 1 203 ? 7.760 16.634 -4.350 1.00 13.34 201 PRO A C 1
ATOM 1615 O O . PRO A 1 203 ? 7.958 15.562 -3.787 1.00 12.21 201 PRO A O 1
ATOM 1619 N N . ILE A 1 204 ? 6.545 17.162 -4.457 1.00 13.31 202 ILE A N 1
ATOM 1620 C CA . ILE A 1 204 ? 5.402 16.448 -3.904 1.00 14.07 202 ILE A CA 1
ATOM 1621 C C . ILE A 1 204 ? 5.324 15.073 -4.584 1.00 14.43 202 ILE A C 1
ATOM 1622 O O . ILE A 1 204 ? 4.728 14.133 -4.049 1.00 17.02 202 ILE A O 1
ATOM 1627 N N . PHE A 1 205 ? 5.950 14.945 -5.750 1.00 14.15 203 PHE A N 1
ATOM 1628 C CA . PHE A 1 205 ? 5.918 13.672 -6.463 1.00 14.94 203 PHE A CA 1
ATOM 1629 C C . PHE A 1 205 ? 6.959 12.627 -6.068 1.00 15.99 203 PHE A C 1
ATOM 1630 O O . PHE A 1 205 ? 7.229 11.688 -6.818 1.00 15.49 203 PHE A O 1
ATOM 1638 N N . VAL A 1 206 ? 7.544 12.788 -4.885 1.00 15.55 204 VAL A N 1
ATOM 1639 C CA . VAL A 1 206 ? 8.470 11.787 -4.376 1.00 15.25 204 VAL A CA 1
ATOM 1640 C C . VAL A 1 206 ? 7.807 11.254 -3.100 1.00 14.98 204 VAL A C 1
ATOM 1641 O O . VAL A 1 206 ? 8.286 10.306 -2.487 1.00 14.58 204 VAL A O 1
ATOM 1645 N N . THR A 1 207 ? 6.675 11.855 -2.733 1.00 14.13 205 THR A N 1
ATOM 1646 C CA . THR A 1 207 ? 5.957 11.484 -1.513 1.00 14.41 205 THR A CA 1
ATOM 1647 C C . THR A 1 207 ? 4.753 10.581 -1.744 1.00 15.52 205 THR A C 1
ATOM 1648 O O . THR A 1 207 ? 4.249 10.466 -2.866 1.00 17.25 205 THR A O 1
ATOM 1652 N N . ASP A 1 208 ? 4.288 9.949 -0.667 1.00 15.35 206 ASP A N 1
ATOM 1653 C CA . ASP A 1 208 ? 3.117 9.079 -0.742 1.00 17.25 206 ASP A CA 1
ATOM 1654 C C . ASP A 1 208 ? 1.921 9.921 -1.167 1.00 17.96 206 ASP A C 1
ATOM 1655 O O . ASP A 1 208 ? 1.082 9.474 -1.955 1.00 16.53 206 ASP A O 1
ATOM 1660 N N . GLU A 1 209 ? 1.849 11.145 -0.645 1.00 18.17 207 GLU A N 1
ATOM 1661 C CA . GLU A 1 209 ? 0.739 12.037 -0.971 1.00 18.16 207 GLU A CA 1
ATOM 1662 C C . GLU A 1 209 ? 0.694 12.303 -2.466 1.00 17.65 207 GLU A C 1
ATOM 1663 O O . GLU A 1 209 ? -0.379 12.490 -3.040 1.00 19.80 207 GLU A O 1
ATOM 1669 N N . GLY A 1 210 ? 1.867 12.317 -3.088 1.00 15.05 208 GLY A N 1
ATOM 1670 C CA . GLY A 1 210 ? 1.959 12.581 -4.511 1.00 16.95 208 GLY A CA 1
ATOM 1671 C C . GLY A 1 210 ? 1.149 11.648 -5.394 1.00 17.19 208 GLY A C 1
ATOM 1672 O O . GLY A 1 210 ? 0.766 12.016 -6.507 1.00 18.05 208 GLY A O 1
ATOM 1673 N N . LYS A 1 211 ? 0.881 10.440 -4.917 1.00 17.10 209 LYS A N 1
ATOM 1674 C CA . LYS A 1 211 ? 0.122 9.491 -5.723 1.00 20.90 209 LYS A CA 1
ATOM 1675 C C . LYS A 1 211 ? -1.265 10.018 -6.095 1.00 19.95 209 LYS A C 1
ATOM 1676 O O . LYS A 1 211 ? -1.835 9.609 -7.108 1.00 17.85 209 LYS A O 1
ATOM 1682 N N . ASP A 1 212 ? -1.798 10.940 -5.295 1.00 18.61 210 ASP A N 1
ATOM 1683 C CA . ASP A 1 212 ? -3.121 11.508 -5.565 1.00 20.28 210 ASP A CA 1
ATOM 1684 C C . ASP A 1 212 ? -3.114 12.579 -6.659 1.00 19.11 210 ASP A C 1
ATOM 1685 O O . ASP A 1 212 ? -4.179 12.952 -7.161 1.00 17.58 210 ASP A O 1
ATOM 1690 N N . TYR A 1 213 ? -1.933 13.081 -7.023 1.00 17.26 211 TYR A N 1
ATOM 1691 C CA . TYR A 1 213 ? -1.852 14.155 -8.021 1.00 17.31 211 TYR A CA 1
ATOM 1692 C C . TYR A 1 213 ? -1.264 13.805 -9.388 1.00 17.19 211 TYR A C 1
ATOM 1693 O O . TYR A 1 213 ? -0.917 14.703 -10.162 1.00 15.00 211 TYR A O 1
ATOM 1702 N N . LEU A 1 214 ? -1.158 12.517 -9.700 1.00 17.45 212 LEU A N 1
ATOM 1703 C CA . LEU A 1 214 ? -0.591 12.116 -10.982 1.00 17.82 212 LEU A CA 1
ATOM 1704 C C . LEU A 1 214 ? -1.341 12.735 -12.163 1.00 18.45 212 LEU A C 1
ATOM 1705 O O . LEU A 1 214 ? -0.729 13.206 -13.121 1.00 18.10 212 LEU A O 1
ATOM 1710 N N . GLN A 1 215 ? -2.666 12.733 -12.095 1.00 19.26 213 GLN A N 1
ATOM 1711 C CA . GLN A 1 215 ? -3.457 13.296 -13.179 1.00 19.45 213 GLN A CA 1
ATOM 1712 C C . GLN A 1 215 ? -3.338 14.815 -13.243 1.00 19.22 213 GLN A C 1
ATOM 1713 O O . GLN A 1 215 ? -3.414 15.401 -14.323 1.00 19.18 213 GLN A O 1
ATOM 1719 N N . ALA A 1 216 ? -3.147 15.452 -12.090 1.00 17.94 214 ALA A N 1
ATOM 1720 C CA . ALA A 1 216 ? -2.992 16.904 -12.064 1.00 18.79 214 ALA A CA 1
ATOM 1721 C C . ALA A 1 216 ? -1.693 17.269 -12.775 1.00 18.72 214 ALA A C 1
ATOM 1722 O O . ALA A 1 216 ? -1.622 18.288 -13.468 1.00 19.20 214 ALA A O 1
ATOM 1724 N N . ALA A 1 217 ? -0.668 16.433 -12.613 1.00 17.47 215 ALA A N 1
ATOM 1725 C CA . ALA A 1 217 ? 0.620 16.675 -13.260 1.00 17.95 215 ALA A CA 1
ATOM 1726 C C . ALA A 1 217 ? 0.457 16.582 -14.774 1.00 17.91 215 ALA A C 1
ATOM 1727 O O . ALA A 1 217 ? 0.972 17.417 -15.516 1.00 17.76 215 ALA A O 1
ATOM 1729 N N . LYS A 1 218 ? -0.263 15.566 -15.237 1.00 18.84 216 LYS A N 1
ATOM 1730 C CA . LYS A 1 218 ? -0.464 15.419 -16.671 1.00 19.86 216 LYS A CA 1
ATOM 1731 C C . LYS A 1 218 ? -1.163 16.661 -17.227 1.00 19.30 216 LYS A C 1
ATOM 1732 O O . LYS A 1 218 ? -0.733 17.222 -18.235 1.00 20.19 216 LYS A O 1
ATOM 1738 N N . ALA A 1 219 ? -2.218 17.106 -16.551 1.00 18.26 217 ALA A N 1
ATOM 1739 C CA . ALA A 1 219 ? -2.974 18.274 -16.995 1.00 19.03 217 ALA A CA 1
ATOM 1740 C C . ALA A 1 219 ? -2.159 19.565 -16.960 1.00 19.52 217 ALA A C 1
ATOM 1741 O O . ALA A 1 219 ? -2.132 20.328 -17.935 1.00 16.79 217 ALA A O 1
ATOM 1743 N N . VAL A 1 220 ? -1.494 19.803 -15.834 1.00 16.75 218 VAL A N 1
ATOM 1744 C CA . VAL A 1 220 ? -0.690 21.004 -15.663 1.00 18.35 218 VAL A CA 1
ATOM 1745 C C . VAL A 1 220 ? 0.464 21.126 -16.646 1.00 18.05 218 VAL A C 1
ATOM 1746 O O . VAL A 1 220 ? 0.606 22.152 -17.311 1.00 19.29 218 VAL A O 1
ATOM 1750 N N . TYR A 1 221 ? 1.287 20.087 -16.754 1.00 18.59 219 TYR A N 1
ATOM 1751 C CA . TYR A 1 221 ? 2.424 20.163 -17.652 1.00 17.37 219 TYR A CA 1
ATOM 1752 C C . TYR A 1 221 ? 2.083 20.067 -19.136 1.00 18.31 219 TYR A C 1
ATOM 1753 O O . TYR A 1 221 ? 2.841 20.544 -19.977 1.00 18.03 219 TYR A O 1
ATOM 1762 N N . ALA A 1 222 ? 0.926 19.501 -19.458 1.00 16.69 220 ALA A N 1
ATOM 1763 C CA . ALA A 1 222 ? 0.490 19.454 -20.850 1.00 17.89 220 ALA A CA 1
ATOM 1764 C C . ALA A 1 222 ? 0.132 20.905 -21.203 1.00 18.66 220 ALA A C 1
ATOM 1765 O O . ALA A 1 222 ? 0.392 21.383 -22.312 1.00 18.67 220 ALA A O 1
ATOM 1767 N N . TYR A 1 223 ? -0.459 21.600 -20.235 1.00 17.96 221 TYR A N 1
ATOM 1768 C CA . TYR A 1 223 ? -0.845 23.002 -20.394 1.00 19.22 221 TYR A CA 1
ATOM 1769 C C . TYR A 1 223 ? 0.390 23.881 -20.615 1.00 19.63 221 TYR A C 1
ATOM 1770 O O . TYR A 1 223 ? 0.421 24.698 -21.537 1.00 18.05 221 TYR A O 1
ATOM 1779 N N . PHE A 1 224 ? 1.409 23.721 -19.770 1.00 18.47 222 PHE A N 1
ATOM 1780 C CA . PHE A 1 224 ? 2.624 24.518 -19.914 1.00 17.80 222 PHE A CA 1
ATOM 1781 C C . PHE A 1 224 ? 3.314 24.216 -21.238 1.00 18.00 222 PHE A C 1
ATOM 1782 O O . PHE A 1 224 ? 3.791 25.125 -21.920 1.00 17.03 222 PHE A O 1
ATOM 1790 N N . ALA A 1 225 ? 3.369 22.939 -21.600 1.00 18.72 223 ALA A N 1
ATOM 1791 C CA . ALA A 1 225 ? 4.015 22.532 -22.843 1.00 20.99 223 ALA A CA 1
ATOM 1792 C C . ALA A 1 225 ? 3.400 23.183 -24.083 1.00 20.78 223 ALA A C 1
ATOM 1793 O O . ALA A 1 225 ? 4.118 23.558 -25.007 1.00 22.21 223 ALA A O 1
ATOM 1795 N N . LYS A 1 226 ? 2.078 23.317 -24.106 1.00 21.53 224 LYS A N 1
ATOM 1796 C CA . LYS A 1 226 ? 1.403 23.919 -25.257 1.00 21.99 224 LYS A CA 1
ATOM 1797 C C . LYS A 1 226 ? 1.429 25.447 -25.219 1.00 23.13 224 LYS A C 1
ATOM 1798 O O . LYS A 1 226 ? 1.516 26.096 -26.267 1.00 22.77 224 LYS A O 1
ATOM 1804 N N . GLU A 1 227 ? 1.358 26.017 -24.017 1.00 21.41 225 GLU A N 1
ATOM 1805 C CA . GLU A 1 227 ? 1.366 27.469 -23.848 1.00 21.26 225 GLU A CA 1
ATOM 1806 C C . GLU A 1 227 ? 2.749 28.093 -24.026 1.00 21.36 225 GLU A C 1
ATOM 1807 O O . GLU A 1 227 ? 2.869 29.212 -24.524 1.00 21.44 225 GLU A O 1
ATOM 1813 N N . VAL A 1 228 ? 3.786 27.370 -23.613 1.00 21.55 226 VAL A N 1
ATOM 1814 C CA . VAL A 1 228 ? 5.162 27.853 -23.711 1.00 20.34 226 VAL A CA 1
ATOM 1815 C C . VAL A 1 228 ? 6.015 26.796 -24.418 1.00 21.34 226 VAL A C 1
ATOM 1816 O O . VAL A 1 228 ? 6.891 26.181 -23.817 1.00 20.78 226 VAL A O 1
ATOM 1820 N N . PRO A 1 229 ? 5.775 26.590 -25.723 1.00 22.13 227 PRO A N 1
ATOM 1821 C CA . PRO A 1 229 ? 6.470 25.622 -26.583 1.00 22.24 227 PRO A CA 1
ATOM 1822 C C . PRO A 1 229 ? 8.001 25.656 -26.593 1.00 22.50 227 PRO A C 1
ATOM 1823 O O . PRO A 1 229 ? 8.653 24.612 -26.695 1.00 21.35 227 PRO A O 1
ATOM 1827 N N . ASP A 1 230 ? 8.576 26.850 -26.496 1.00 21.81 228 ASP A N 1
ATOM 1828 C CA . ASP A 1 230 ? 10.026 26.993 -26.558 1.00 22.85 228 ASP A CA 1
ATOM 1829 C C . ASP A 1 230 ? 10.796 26.770 -25.260 1.00 22.14 228 ASP A C 1
ATOM 1830 O O . ASP A 1 230 ? 12.025 26.660 -25.273 1.00 23.80 228 ASP A O 1
ATOM 1835 N N . ALA A 1 231 ? 10.088 26.690 -24.142 1.00 19.60 229 ALA A N 1
ATOM 1836 C CA . ALA A 1 231 ? 10.755 26.458 -22.865 1.00 18.99 229 ALA A CA 1
ATOM 1837 C C . ALA A 1 231 ? 11.111 24.975 -22.733 1.00 19.44 229 ALA A C 1
ATOM 1838 O O . ALA A 1 231 ? 10.353 24.104 -23.171 1.00 19.71 229 ALA A O 1
ATOM 1840 N N . LYS A 1 232 ? 12.274 24.686 -22.157 1.00 17.47 230 LYS A N 1
ATOM 1841 C CA . LYS A 1 232 ? 12.679 23.303 -21.938 1.00 18.09 230 LYS A CA 1
ATOM 1842 C C . LYS A 1 232 ? 12.483 23.105 -20.440 1.00 17.99 230 LYS A C 1
ATOM 1843 O O . LYS A 1 232 ? 13.382 23.381 -19.643 1.00 16.81 230 LYS A O 1
ATOM 1849 N N . PHE A 1 233 ? 11.283 22.674 -20.064 1.00 16.17 231 PHE A N 1
ATOM 1850 C CA . PHE A 1 233 ? 10.956 22.468 -18.664 1.00 16.52 231 PHE A CA 1
ATOM 1851 C C . PHE A 1 233 ? 11.616 21.239 -18.065 1.00 17.16 231 PHE A C 1
ATOM 1852 O O . PHE A 1 233 ? 11.690 20.173 -18.689 1.00 16.85 231 PHE A O 1
ATOM 1860 N N . ILE A 1 234 ? 12.102 21.410 -16.846 1.00 15.90 232 ILE A N 1
ATOM 1861 C CA . ILE A 1 234 ? 12.722 20.322 -16.110 1.00 16.41 232 ILE A CA 1
ATOM 1862 C C . ILE A 1 234 ? 11.758 20.035 -14.968 1.00 16.02 232 ILE A C 1
ATOM 1863 O O . ILE A 1 234 ? 11.611 20.852 -14.055 1.00 17.17 232 ILE A O 1
ATOM 1868 N N . PHE A 1 235 ? 11.077 18.895 -15.038 1.00 14.50 233 PHE A N 1
ATOM 1869 C CA . PHE A 1 235 ? 10.140 18.490 -13.995 1.00 15.15 233 PHE A CA 1
ATOM 1870 C C . PHE A 1 235 ? 11.067 18.014 -12.876 1.00 15.45 233 PHE A C 1
ATOM 1871 O O . PHE A 1 235 ? 11.463 16.850 -12.840 1.00 16.18 233 PHE A O 1
ATOM 1879 N N . GLN A 1 236 ? 11.410 18.934 -11.976 1.00 15.15 234 GLN A N 1
ATOM 1880 C CA . GLN A 1 236 ? 12.351 18.679 -10.884 1.00 13.60 234 GLN A CA 1
ATOM 1881 C C . GLN A 1 236 ? 11.820 18.046 -9.595 1.00 13.18 234 GLN A C 1
ATOM 1882 O O . GLN A 1 236 ? 10.918 18.581 -8.961 1.00 12.40 234 GLN A O 1
ATOM 1888 N N . THR A 1 237 ? 12.388 16.905 -9.202 1.00 13.02 235 THR A N 1
ATOM 1889 C CA . THR A 1 237 ? 11.984 16.264 -7.955 1.00 11.51 235 THR A CA 1
ATOM 1890 C C . THR A 1 237 ? 13.228 16.011 -7.096 1.00 12.97 235 THR A C 1
ATOM 1891 O O . THR A 1 237 ? 14.358 16.023 -7.600 1.00 14.19 235 THR A O 1
ATOM 1895 N N . TYR A 1 238 ? 13.016 15.799 -5.805 1.00 13.84 236 TYR A N 1
ATOM 1896 C CA . TYR A 1 238 ? 14.117 15.557 -4.880 1.00 14.22 236 TYR A CA 1
ATOM 1897 C C . TYR A 1 238 ? 13.625 15.067 -3.523 1.00 14.91 236 TYR A C 1
ATOM 1898 O O . TYR A 1 238 ? 12.471 15.289 -3.166 1.00 15.39 236 TYR A O 1
ATOM 1907 N N . PHE A 1 239 ? 14.516 14.382 -2.798 1.00 14.22 237 PHE A N 1
ATOM 1908 C CA . PHE A 1 239 ? 14.289 13.833 -1.454 1.00 14.13 237 PHE A CA 1
ATOM 1909 C C . PHE A 1 239 ? 13.874 12.361 -1.381 1.00 14.27 237 PHE A C 1
ATOM 1910 O O . PHE A 1 239 ? 13.880 11.764 -0.306 1.00 14.93 237 PHE A O 1
ATOM 1918 N N . GLU A 1 240 ? 13.523 11.783 -2.523 1.00 13.30 238 GLU A N 1
ATOM 1919 C CA . GLU A 1 240 ? 13.137 10.375 -2.610 1.00 14.82 238 GLU A CA 1
ATOM 1920 C C . GLU A 1 240 ? 12.972 10.023 -4.083 1.00 13.75 238 GLU A C 1
ATOM 1921 O O . GLU A 1 240 ? 13.199 10.857 -4.954 1.00 14.18 238 GLU A O 1
ATOM 1927 N N . GLY A 1 241 ? 12.595 8.782 -4.362 1.00 14.68 239 GLY A N 1
ATOM 1928 C CA . GLY A 1 241 ? 12.422 8.367 -5.740 1.00 13.45 239 GLY A CA 1
ATOM 1929 C C . GLY A 1 241 ? 11.144 8.933 -6.322 1.00 15.68 239 GLY A C 1
ATOM 1930 O O . GLY A 1 241 ? 10.256 9.356 -5.591 1.00 12.79 239 GLY A O 1
ATOM 1931 N N . LEU A 1 242 ? 11.065 8.956 -7.646 1.00 15.28 240 LEU A N 1
ATOM 1932 C CA . LEU A 1 242 ? 9.890 9.456 -8.330 1.00 16.45 240 LEU A CA 1
ATOM 1933 C C . LEU A 1 242 ? 8.784 8.418 -8.181 1.00 19.59 240 LEU A C 1
ATOM 1934 O O . LEU A 1 242 ? 8.969 7.248 -8.525 1.00 21.08 240 LEU A O 1
ATOM 1939 N N . ILE A 1 243 ? 7.644 8.836 -7.647 1.00 19.64 241 ILE A N 1
ATOM 1940 C CA . ILE A 1 243 ? 6.530 7.918 -7.479 1.00 22.83 241 ILE A CA 1
ATOM 1941 C C . ILE A 1 243 ? 5.904 7.668 -8.847 1.00 23.70 241 ILE A C 1
ATOM 1942 O O . ILE A 1 243 ? 5.859 8.567 -9.687 1.00 24.33 241 ILE A O 1
ATOM 1947 N N . ASP A 1 244 ? 5.440 6.444 -9.078 1.00 26.24 242 ASP A N 1
ATOM 1948 C CA . ASP A 1 244 ? 4.805 6.106 -10.348 1.00 26.62 242 ASP A CA 1
ATOM 1949 C C . ASP A 1 244 ? 5.638 6.615 -11.527 1.00 24.96 242 ASP A C 1
ATOM 1950 O O . ASP A 1 244 ? 5.145 7.373 -12.366 1.00 26.59 242 ASP A O 1
ATOM 1955 N N . SER A 1 245 ? 6.896 6.197 -11.595 1.00 23.08 243 SER A N 1
ATOM 1956 C CA . SER A 1 245 ? 7.787 6.641 -12.662 1.00 22.04 243 SER A CA 1
ATOM 1957 C C . SER A 1 245 ? 7.289 6.303 -14.069 1.00 22.68 243 SER A C 1
ATOM 1958 O O . SER A 1 245 ? 7.466 7.088 -14.995 1.00 20.50 243 SER A O 1
ATOM 1961 N N . GLN A 1 246 ? 6.669 5.140 -14.234 1.00 22.76 244 GLN A N 1
ATOM 1962 C CA . GLN A 1 246 ? 6.177 4.746 -15.553 1.00 24.43 244 GLN A CA 1
ATOM 1963 C C . GLN A 1 246 ? 5.102 5.703 -16.058 1.00 23.47 244 GLN A C 1
ATOM 1964 O O . GLN A 1 246 ? 5.023 5.994 -17.257 1.00 23.74 244 GLN A O 1
ATOM 1970 N N . VAL A 1 247 ? 4.271 6.189 -15.146 1.00 22.54 245 VAL A N 1
ATOM 1971 C CA . VAL A 1 247 ? 3.215 7.130 -15.511 1.00 21.08 245 VAL A CA 1
ATOM 1972 C C . VAL A 1 247 ? 3.792 8.529 -15.765 1.00 20.97 245 VAL A C 1
ATOM 1973 O O . VAL A 1 247 ? 3.595 9.122 -16.828 1.00 16.59 245 VAL A O 1
ATOM 1977 N N . LEU A 1 248 ? 4.520 9.051 -14.788 1.00 19.90 246 LEU A N 1
ATOM 1978 C CA . LEU A 1 248 ? 5.089 10.387 -14.910 1.00 18.71 246 LEU A CA 1
ATOM 1979 C C . LEU A 1 248 ? 6.124 10.555 -16.020 1.00 18.72 246 LEU A C 1
ATOM 1980 O O . LEU A 1 248 ? 6.327 11.668 -16.515 1.00 19.56 246 LEU A O 1
ATOM 1985 N N . SER A 1 249 ? 6.765 9.462 -16.429 1.00 17.46 247 SER A N 1
ATOM 1986 C CA . SER A 1 249 ? 7.766 9.538 -17.493 1.00 18.68 247 SER A CA 1
ATOM 1987 C C . SER A 1 249 ? 7.179 10.046 -18.809 1.00 19.37 247 SER A C 1
ATOM 1988 O O . SER A 1 249 ? 7.912 10.523 -19.673 1.00 17.98 247 SER A O 1
ATOM 1991 N N . GLN A 1 250 ? 5.864 9.955 -18.969 1.00 20.62 248 GLN A N 1
ATOM 1992 C CA . GLN A 1 250 ? 5.255 10.423 -20.211 1.00 23.37 248 GLN A CA 1
ATOM 1993 C C . GLN A 1 250 ? 4.774 11.875 -20.184 1.00 22.58 248 GLN A C 1
ATOM 1994 O O . GLN A 1 250 ? 4.101 12.325 -21.112 1.00 18.98 248 GLN A O 1
ATOM 2000 N N . LEU A 1 251 ? 5.110 12.614 -19.129 1.00 20.42 249 LEU A N 1
ATOM 2001 C CA . LEU A 1 251 ? 4.712 14.016 -19.078 1.00 19.52 249 LEU A CA 1
ATOM 2002 C C . LEU A 1 251 ? 5.357 14.688 -20.287 1.00 19.71 249 LEU A C 1
ATOM 2003 O O . LEU A 1 251 ? 6.461 14.323 -20.690 1.00 18.89 249 LEU A O 1
ATOM 2008 N N . PRO A 1 252 ? 4.675 15.674 -20.885 1.00 19.77 250 PRO A N 1
ATOM 2009 C CA . PRO A 1 252 ? 5.239 16.356 -22.048 1.00 21.23 250 PRO A CA 1
ATOM 2010 C C . PRO A 1 252 ? 6.298 17.408 -21.709 1.00 22.52 250 PRO A C 1
ATOM 2011 O O . PRO A 1 252 ? 6.191 18.559 -22.125 1.00 22.70 250 PRO A O 1
ATOM 2015 N N . VAL A 1 253 ? 7.314 17.009 -20.947 1.00 21.98 251 VAL A N 1
ATOM 2016 C CA . VAL A 1 253 ? 8.406 17.908 -20.589 1.00 20.24 251 VAL A CA 1
ATOM 2017 C C . VAL A 1 253 ? 9.692 17.388 -21.224 1.00 20.43 251 VAL A C 1
ATOM 2018 O O . VAL A 1 253 ? 9.823 16.197 -21.495 1.00 20.50 251 VAL A O 1
ATOM 2022 N N . ASP A 1 254 ? 10.644 18.282 -21.461 1.00 19.82 252 ASP A N 1
ATOM 2023 C CA . ASP A 1 254 ? 11.903 17.893 -22.077 1.00 19.76 252 ASP A CA 1
ATOM 2024 C C . ASP A 1 254 ? 12.864 17.190 -21.135 1.00 19.49 252 ASP A C 1
ATOM 2025 O O . ASP A 1 254 ? 13.703 16.399 -21.575 1.00 19.94 252 ASP A O 1
ATOM 2030 N N . ALA A 1 255 ? 12.746 17.467 -19.842 1.00 16.50 253 ALA A N 1
ATOM 2031 C CA . ALA A 1 255 ? 13.652 16.862 -18.886 1.00 15.74 253 ALA A CA 1
ATOM 2032 C C . ALA A 1 255 ? 13.044 16.597 -17.516 1.00 15.15 253 ALA A C 1
ATOM 2033 O O . ALA A 1 255 ? 12.114 17.273 -17.082 1.00 15.07 253 ALA A O 1
ATOM 2035 N N . PHE A 1 256 ? 13.596 15.595 -16.843 1.00 16.50 254 PHE A N 1
ATOM 2036 C CA . PHE A 1 256 ? 13.165 15.191 -15.512 1.00 15.59 254 PHE A CA 1
ATOM 2037 C C . PHE A 1 256 ? 14.348 15.249 -14.567 1.00 15.13 254 PHE A C 1
ATOM 2038 O O . PHE A 1 256 ? 15.418 14.749 -14.896 1.00 16.28 254 PHE A O 1
ATOM 2046 N N . GLY A 1 257 ? 14.149 15.849 -13.398 1.00 14.64 255 GLY A N 1
ATOM 2047 C CA . GLY A 1 257 ? 15.208 15.909 -12.409 1.00 15.50 255 GLY A CA 1
ATOM 2048 C C . GLY A 1 257 ? 14.940 14.776 -11.433 1.00 15.23 255 GLY A C 1
ATOM 2049 O O . GLY A 1 257 ? 13.930 14.793 -10.729 1.00 16.44 255 GLY A O 1
ATOM 2050 N N . LEU A 1 258 ? 15.830 13.786 -11.404 1.00 14.30 256 LEU A N 1
ATOM 2051 C CA . LEU A 1 258 ? 15.676 12.627 -10.528 1.00 15.28 256 LEU A CA 1
ATOM 2052 C C . LEU A 1 258 ? 16.770 12.570 -9.468 1.00 14.06 256 LEU A C 1
ATOM 2053 O O . LEU A 1 258 ? 17.943 12.813 -9.750 1.00 13.83 256 LEU A O 1
ATOM 2058 N N . ASP A 1 259 ? 16.360 12.230 -8.255 1.00 13.37 257 ASP A N 1
ATOM 2059 C CA . ASP A 1 259 ? 17.259 12.132 -7.112 1.00 13.57 257 ASP A CA 1
ATOM 2060 C C . ASP A 1 259 ? 17.823 10.715 -7.013 1.00 14.37 257 ASP A C 1
ATOM 2061 O O . ASP A 1 259 ? 17.103 9.774 -6.669 1.00 15.49 257 ASP A O 1
ATOM 2066 N N . PHE A 1 260 ? 19.107 10.567 -7.326 1.00 14.63 258 PHE A N 1
ATOM 2067 C CA . PHE A 1 260 ? 19.769 9.271 -7.268 1.00 15.04 258 PHE A CA 1
ATOM 2068 C C . PHE A 1 260 ? 20.562 9.057 -5.993 1.00 15.96 258 PHE A C 1
ATOM 2069 O O . PHE A 1 260 ? 21.338 8.110 -5.899 1.00 15.90 258 PHE A O 1
ATOM 2077 N N . VAL A 1 261 ? 20.388 9.946 -5.024 1.00 13.94 259 VAL A N 1
ATOM 2078 C CA . VAL A 1 261 ? 21.083 9.801 -3.754 1.00 15.37 259 VAL A CA 1
ATOM 2079 C C . VAL A 1 261 ? 20.085 9.330 -2.707 1.00 15.15 259 VAL A C 1
ATOM 2080 O O . VAL A 1 261 ? 20.390 8.446 -1.904 1.00 15.77 259 VAL A O 1
ATOM 2084 N N . TYR A 1 262 ? 18.886 9.910 -2.739 1.00 14.20 260 TYR A N 1
ATOM 2085 C CA . TYR A 1 262 ? 17.811 9.567 -1.802 1.00 15.63 260 TYR A CA 1
ATOM 2086 C C . TYR A 1 262 ? 16.713 8.738 -2.479 1.00 17.45 260 TYR A C 1
ATOM 2087 O O . TYR A 1 262 ? 15.786 8.253 -1.822 1.00 16.74 260 TYR A O 1
ATOM 2096 N N . GLY A 1 263 ? 16.826 8.575 -3.795 1.00 18.78 261 GLY A N 1
ATOM 2097 C CA . GLY A 1 263 ? 15.856 7.784 -4.538 1.00 19.84 261 GLY A CA 1
ATOM 2098 C C . GLY A 1 263 ? 16.571 6.845 -5.496 1.00 19.73 261 GLY A C 1
ATOM 2099 O O . GLY A 1 263 ? 16.054 6.525 -6.561 1.00 19.73 261 GLY A O 1
ATOM 2100 N N . LEU A 1 264 ? 17.755 6.381 -5.100 1.00 19.72 262 LEU A N 1
ATOM 2101 C CA . LEU A 1 264 ? 18.562 5.502 -5.946 1.00 21.68 262 LEU A CA 1
ATOM 2102 C C . LEU A 1 264 ? 17.885 4.257 -6.514 1.00 22.45 262 LEU A C 1
ATOM 2103 O O . LEU A 1 264 ? 17.709 4.150 -7.723 1.00 20.90 262 LEU A O 1
ATOM 2108 N N . GLU A 1 265 ? 17.526 3.311 -5.652 1.00 24.34 263 GLU A N 1
ATOM 2109 C CA . GLU A 1 265 ? 16.902 2.071 -6.116 1.00 26.29 263 GLU A CA 1
ATOM 2110 C C . GLU A 1 265 ? 15.702 2.279 -7.028 1.00 24.71 263 GLU A C 1
ATOM 2111 O O . GLU A 1 265 ? 15.632 1.705 -8.117 1.00 23.18 263 GLU A O 1
ATOM 2117 N N . GLU A 1 266 ? 14.762 3.102 -6.581 1.00 24.05 264 GLU A N 1
ATOM 2118 C CA . GLU A 1 266 ? 13.556 3.388 -7.350 1.00 22.44 264 GLU A CA 1
ATOM 2119 C C . GLU A 1 266 ? 13.813 4.069 -8.694 1.00 20.68 264 GLU A C 1
ATOM 2120 O O . GLU A 1 266 ? 13.295 3.636 -9.731 1.00 18.50 264 GLU A O 1
ATOM 2126 N N . ASN A 1 267 ? 14.593 5.147 -8.682 1.00 18.18 265 ASN A N 1
ATOM 2127 C CA . ASN A 1 267 ? 14.862 5.856 -9.923 1.00 18.35 265 ASN A CA 1
ATOM 2128 C C . ASN A 1 267 ? 15.769 5.051 -10.856 1.00 19.06 265 ASN A C 1
ATOM 2129 O O . ASN A 1 267 ? 15.644 5.142 -12.075 1.00 16.79 265 ASN A O 1
ATOM 2134 N N . LEU A 1 268 ? 16.663 4.242 -10.293 1.00 21.56 266 LEU A N 1
ATOM 2135 C CA . LEU A 1 268 ? 17.540 3.428 -11.130 1.00 23.70 266 LEU A CA 1
ATOM 2136 C C . LEU A 1 268 ? 16.691 2.370 -11.843 1.00 24.18 266 LEU A C 1
ATOM 2137 O O . LEU A 1 268 ? 16.959 2.017 -12.992 1.00 24.89 266 LEU A O 1
ATOM 2142 N N . GLU A 1 269 ? 15.665 1.871 -11.160 1.00 25.24 267 GLU A N 1
ATOM 2143 C CA . GLU A 1 269 ? 14.772 0.878 -11.752 1.00 28.04 267 GLU A CA 1
ATOM 2144 C C . GLU A 1 269 ? 14.018 1.520 -12.909 1.00 27.43 267 GLU A C 1
ATOM 2145 O O . GLU A 1 269 ? 13.916 0.946 -13.990 1.00 28.31 267 GLU A O 1
ATOM 2151 N N . ALA A 1 270 ? 13.485 2.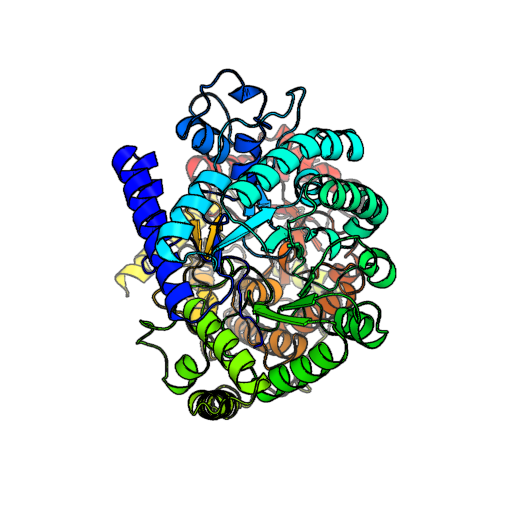714 -12.665 1.00 26.03 268 ALA A N 1
ATOM 2152 C CA . ALA A 1 270 ? 12.742 3.448 -13.681 1.00 26.31 268 ALA A CA 1
ATOM 2153 C C . ALA A 1 270 ? 13.606 3.653 -14.921 1.00 27.32 268 ALA A C 1
ATOM 2154 O O . ALA A 1 270 ? 13.133 3.522 -16.052 1.00 29.09 268 ALA A O 1
ATOM 2156 N N . ILE A 1 271 ? 14.874 3.978 -14.694 1.00 26.76 269 ILE A N 1
ATOM 2157 C CA . ILE A 1 271 ? 15.837 4.207 -15.767 1.00 27.68 269 ILE A CA 1
ATOM 2158 C C . ILE A 1 271 ? 16.105 2.929 -16.567 1.00 27.67 269 ILE A C 1
ATOM 2159 O O . ILE A 1 271 ? 16.120 2.947 -17.798 1.00 26.51 269 ILE A O 1
ATOM 2164 N N . LYS A 1 272 ? 16.309 1.820 -15.864 1.00 27.97 270 LYS A N 1
ATOM 2165 C CA . LYS A 1 272 ? 16.597 0.551 -16.522 1.00 29.66 270 LYS A CA 1
ATOM 2166 C C . LYS A 1 272 ? 15.466 0.006 -17.391 1.00 29.44 270 LYS A C 1
ATOM 2167 O O . LYS A 1 272 ? 15.700 -0.838 -18.254 1.00 29.02 270 LYS A O 1
ATOM 2173 N N . THR A 1 273 ? 14.245 0.488 -17.177 1.00 30.45 271 THR A N 1
ATOM 2174 C CA . THR A 1 273 ? 13.109 0.033 -17.973 1.00 30.94 271 THR A CA 1
ATOM 2175 C C . THR A 1 273 ? 13.113 0.719 -19.332 1.00 30.84 271 THR A C 1
ATOM 2176 O O . THR A 1 273 ? 12.403 0.303 -20.250 1.00 30.15 271 THR A O 1
ATOM 2180 N N . GLY A 1 274 ? 13.913 1.774 -19.452 1.00 30.70 272 GLY A N 1
ATOM 2181 C CA . GLY A 1 274 ? 13.996 2.508 -20.702 1.00 30.14 272 GLY A CA 1
ATOM 2182 C C . GLY A 1 274 ? 12.911 3.560 -20.849 1.00 29.94 272 GLY A C 1
ATOM 2183 O O . GLY A 1 274 ? 12.763 4.165 -21.909 1.00 29.54 272 GLY A O 1
ATOM 2184 N N . ALA A 1 275 ? 12.156 3.790 -19.780 1.00 29.28 273 ALA A N 1
ATOM 2185 C CA . ALA A 1 275 ? 11.072 4.772 -19.809 1.00 29.16 273 ALA A CA 1
ATOM 2186 C C . ALA A 1 275 ? 11.542 6.203 -20.080 1.00 28.44 273 ALA A C 1
ATOM 2187 O O . ALA A 1 275 ? 10.755 7.047 -20.519 1.00 26.18 273 ALA A O 1
ATOM 2189 N N . PHE A 1 276 ? 12.819 6.471 -19.825 1.00 27.13 274 PHE A N 1
ATOM 2190 C CA . PHE A 1 276 ? 13.375 7.808 -20.023 1.00 27.41 274 PHE A CA 1
ATOM 2191 C C . PHE A 1 276 ? 14.405 7.863 -21.147 1.00 27.59 274 PHE A C 1
ATOM 2192 O O . PHE A 1 276 ? 15.196 8.810 -21.236 1.00 25.25 274 PHE A O 1
ATOM 2200 N N . LYS A 1 277 ? 14.392 6.850 -22.007 1.00 28.04 275 LYS A N 1
ATOM 2201 C CA . LYS A 1 277 ? 15.330 6.794 -23.125 1.00 29.58 275 LYS A CA 1
ATOM 2202 C C . LYS A 1 277 ? 15.148 7.997 -24.056 1.00 27.18 275 LYS A C 1
ATOM 2203 O O . LYS A 1 277 ? 16.086 8.412 -24.736 1.00 28.42 275 LYS A O 1
ATOM 2209 N N . GLY A 1 278 ? 13.946 8.567 -24.075 1.00 26.21 276 GLY A N 1
ATOM 2210 C CA . GLY A 1 278 ? 13.688 9.706 -24.945 1.00 25.64 276 GLY A CA 1
ATOM 2211 C C . GLY A 1 278 ? 13.646 11.056 -24.247 1.00 25.38 276 GLY A C 1
ATOM 2212 O O . GLY A 1 278 ? 13.235 12.062 -24.833 1.00 23.75 276 GLY A O 1
ATOM 2213 N N . LYS A 1 279 ? 14.078 11.092 -22.994 1.00 23.48 277 LYS A N 1
ATOM 2214 C CA . LYS A 1 279 ? 14.059 12.337 -22.232 1.00 22.45 277 LYS A CA 1
ATOM 2215 C C . LYS A 1 279 ? 15.433 12.661 -21.676 1.00 20.52 277 LYS A C 1
ATOM 2216 O O . LYS A 1 279 ? 16.274 11.775 -21.520 1.00 19.92 277 LYS A O 1
ATOM 2222 N N . GLU A 1 280 ? 15.665 13.936 -21.385 1.00 19.47 278 GLU A N 1
ATOM 2223 C CA . GLU A 1 280 ? 16.931 14.345 -20.793 1.00 18.33 278 GLU A CA 1
ATOM 2224 C C . GLU A 1 280 ? 16.776 14.166 -19.285 1.00 18.41 278 GLU A C 1
ATOM 2225 O O . GLU A 1 280 ? 15.752 14.535 -18.708 1.00 18.14 278 GLU A O 1
ATOM 2231 N N . ILE A 1 281 ? 17.782 13.579 -18.651 1.00 17.41 279 ILE A N 1
ATOM 2232 C CA . ILE A 1 281 ? 17.733 13.365 -17.214 1.00 16.90 279 ILE A CA 1
ATOM 2233 C C . ILE A 1 281 ? 18.713 14.279 -16.485 1.00 16.21 279 ILE A C 1
ATOM 2234 O O . ILE A 1 281 ? 19.891 14.332 -16.825 1.00 16.76 279 ILE A O 1
ATOM 2239 N N . PHE A 1 282 ? 18.201 15.023 -15.509 1.00 16.07 280 PHE A N 1
ATOM 2240 C CA . PHE A 1 282 ? 19.030 15.870 -14.675 1.00 15.03 280 PHE A CA 1
ATOM 2241 C C . PHE A 1 282 ? 19.205 14.971 -13.470 1.00 13.51 280 PHE A C 1
ATOM 2242 O O . PHE A 1 282 ? 18.316 14.854 -12.636 1.00 14.48 280 PHE A O 1
ATOM 2250 N N . ALA A 1 283 ? 20.348 14.301 -13.423 1.00 13.28 281 ALA A N 1
ATOM 2251 C CA . ALA A 1 283 ? 20.653 13.349 -12.365 1.00 14.28 281 ALA A CA 1
ATOM 2252 C C . ALA A 1 283 ? 21.267 13.976 -11.131 1.00 14.99 281 ALA A C 1
ATOM 2253 O O . ALA A 1 283 ? 22.379 14.496 -11.193 1.00 14.78 281 ALA A O 1
ATOM 2255 N N . GLY A 1 284 ? 20.541 13.911 -10.016 1.00 15.58 282 GLY A N 1
ATOM 2256 C CA . GLY A 1 284 ? 21.045 14.454 -8.768 1.00 13.96 282 GLY A CA 1
ATOM 2257 C C . GLY A 1 284 ? 21.882 13.339 -8.181 1.00 14.37 282 GLY A C 1
ATOM 2258 O O . GLY A 1 284 ? 21.337 12.419 -7.577 1.00 15.14 282 GLY A O 1
ATOM 2259 N N . VAL A 1 285 ? 23.198 13.411 -8.363 1.00 16.16 283 VAL A N 1
ATOM 2260 C CA . VAL A 1 285 ? 24.092 12.353 -7.893 1.00 14.63 283 VAL A CA 1
ATOM 2261 C C . VAL A 1 285 ? 25.051 12.758 -6.785 1.00 15.91 283 VAL A C 1
ATOM 2262 O O . VAL A 1 285 ? 25.798 11.926 -6.263 1.00 14.88 283 VAL A O 1
ATOM 2266 N N . ILE A 1 286 ? 25.038 14.037 -6.443 1.00 14.73 284 ILE A N 1
ATOM 2267 C CA . ILE A 1 286 ? 25.862 14.551 -5.361 1.00 16.82 284 ILE A CA 1
ATOM 2268 C C . ILE A 1 286 ? 24.898 14.854 -4.222 1.00 15.96 284 ILE A C 1
ATOM 2269 O O . ILE A 1 286 ? 23.868 15.497 -4.432 1.00 16.81 284 ILE A O 1
ATOM 2274 N N . ASP A 1 287 ? 25.220 14.372 -3.023 1.00 15.74 285 ASP A N 1
ATOM 2275 C CA . ASP A 1 287 ? 24.358 14.566 -1.853 1.00 14.70 285 ASP A CA 1
ATOM 2276 C C . ASP A 1 287 ? 24.182 16.044 -1.538 1.00 14.81 285 ASP A C 1
ATOM 2277 O O . ASP A 1 287 ? 25.119 16.706 -1.094 1.00 13.06 285 ASP A O 1
ATOM 2282 N N . GLY A 1 288 ? 22.976 16.558 -1.751 1.00 13.26 286 GLY A N 1
ATOM 2283 C CA . GLY A 1 288 ? 22.733 17.963 -1.483 1.00 14.80 286 GLY A CA 1
ATOM 2284 C C . GLY A 1 288 ? 22.350 18.258 -0.043 1.00 14.92 286 GLY A C 1
ATOM 2285 O O . GLY A 1 288 ? 22.110 19.417 0.309 1.00 15.66 286 GLY A O 1
ATOM 2286 N N . ARG A 1 289 ? 22.310 17.218 0.789 1.00 15.44 287 ARG A N 1
ATOM 2287 C CA . ARG A 1 289 ? 21.923 17.368 2.189 1.00 17.26 287 ARG A CA 1
ATOM 2288 C C . ARG A 1 289 ? 22.963 16.900 3.205 1.00 16.51 287 ARG A C 1
ATOM 2289 O O . ARG A 1 289 ? 22.674 16.835 4.400 1.00 16.48 287 ARG A O 1
ATOM 2297 N N . ASN A 1 290 ? 24.151 16.535 2.743 1.00 14.76 288 ASN A N 1
ATOM 2298 C CA . ASN A 1 290 ? 25.188 16.123 3.677 1.00 14.14 288 ASN A CA 1
ATOM 2299 C C . ASN A 1 290 ? 26.499 16.733 3.233 1.00 13.60 288 ASN A C 1
ATOM 2300 O O . ASN A 1 290 ? 26.593 17.267 2.133 1.00 15.62 288 ASN A O 1
ATOM 2305 N N . ILE A 1 291 ? 27.520 16.621 4.075 1.00 14.60 289 ILE A N 1
ATOM 2306 C CA . ILE A 1 291 ? 28.796 17.260 3.808 1.00 12.23 289 ILE A CA 1
ATOM 2307 C C . ILE A 1 291 ? 30.035 16.412 3.495 1.00 12.57 289 ILE A C 1
ATOM 2308 O O . ILE A 1 291 ? 31.155 16.855 3.716 1.00 11.55 289 ILE A O 1
ATOM 2313 N N . TRP A 1 292 ? 29.845 15.218 2.954 1.00 13.52 290 TRP A N 1
ATOM 2314 C CA . TRP A 1 292 ? 30.969 14.346 2.623 1.00 13.47 290 TRP A CA 1
ATOM 2315 C C . TRP A 1 292 ? 31.363 14.437 1.159 1.00 13.50 290 TRP A C 1
ATOM 2316 O O . TRP A 1 292 ? 30.496 14.552 0.290 1.00 12.43 290 TRP A O 1
ATOM 2327 N N . SER A 1 293 ? 32.667 14.393 0.880 1.00 13.09 291 SER A N 1
ATOM 2328 C CA . SER A 1 293 ? 33.111 14.422 -0.504 1.00 12.42 291 SER A CA 1
ATOM 2329 C C . SER A 1 293 ? 32.561 13.150 -1.138 1.00 13.32 291 SER A C 1
ATOM 2330 O O . SER A 1 293 ? 32.444 12.113 -0.469 1.00 12.69 291 SER A O 1
ATOM 2333 N N . SER A 1 294 ? 32.205 13.250 -2.416 1.00 12.23 292 SER A N 1
ATOM 2334 C CA . SER A 1 294 ? 31.625 12.150 -3.174 1.00 12.41 292 SER A CA 1
ATOM 2335 C C . SER A 1 294 ? 32.530 10.928 -3.380 1.00 13.10 292 SER A C 1
ATOM 2336 O O . SER A 1 294 ? 33.755 11.041 -3.384 1.00 12.24 292 SER A O 1
ATOM 2339 N N . ASP A 1 295 ? 31.905 9.759 -3.525 1.00 11.88 293 ASP A N 1
ATOM 2340 C CA . ASP A 1 295 ? 32.614 8.515 -3.830 1.00 13.29 293 ASP A CA 1
ATOM 2341 C C . ASP A 1 295 ? 32.562 8.578 -5.355 1.00 13.61 293 ASP A C 1
ATOM 2342 O O . ASP A 1 295 ? 31.552 8.199 -5.958 1.00 16.06 293 ASP A O 1
ATOM 2347 N N . PHE A 1 296 ? 33.622 9.099 -5.974 1.00 12.56 294 PHE A N 1
ATOM 2348 C CA . PHE A 1 296 ? 33.673 9.253 -7.433 1.00 13.25 294 PHE A CA 1
ATOM 2349 C C . PHE A 1 296 ? 33.574 7.951 -8.230 1.00 13.25 294 PHE A C 1
ATOM 2350 O O . PHE A 1 296 ? 32.902 7.901 -9.260 1.00 13.75 294 PHE A O 1
ATOM 2358 N N . VAL A 1 297 ? 34.254 6.906 -7.768 1.00 14.85 295 VAL A N 1
ATOM 2359 C CA . VAL A 1 297 ? 34.206 5.629 -8.464 1.00 12.78 295 VAL A CA 1
ATOM 2360 C C . VAL A 1 297 ? 32.760 5.141 -8.528 1.00 14.44 295 VAL A C 1
ATOM 2361 O O . VAL A 1 297 ? 32.275 4.728 -9.583 1.00 14.09 295 VAL A O 1
ATOM 2365 N N . LYS A 1 298 ? 32.083 5.190 -7.385 1.00 14.30 296 LYS A N 1
ATOM 2366 C CA . LYS A 1 298 ? 30.684 4.777 -7.289 1.00 15.35 296 LYS A CA 1
ATOM 2367 C C . LYS A 1 298 ? 29.799 5.672 -8.153 1.00 15.29 296 LYS A C 1
ATOM 2368 O O . LYS A 1 298 ? 29.011 5.199 -8.982 1.00 12.75 296 LYS A O 1
ATOM 2374 N N . THR A 1 299 ? 29.945 6.974 -7.960 1.00 13.30 297 THR A N 1
ATOM 2375 C CA . THR A 1 299 ? 29.129 7.937 -8.680 1.00 13.79 297 THR A CA 1
ATOM 2376 C C . THR A 1 299 ? 29.324 7.932 -10.189 1.00 14.16 297 THR A C 1
ATOM 2377 O O . THR A 1 299 ? 28.349 8.023 -10.939 1.00 13.38 297 THR A O 1
ATOM 2381 N N . SER A 1 300 ? 30.570 7.827 -10.639 1.00 13.21 298 SER A N 1
ATOM 2382 C CA . SER A 1 300 ? 30.841 7.805 -12.073 1.00 15.64 298 SER A CA 1
ATOM 2383 C C . SER A 1 300 ? 30.271 6.549 -12.729 1.00 14.91 298 SER A C 1
ATOM 2384 O O . SER A 1 300 ? 29.804 6.596 -13.860 1.00 15.56 298 SER A O 1
ATOM 2387 N N . ALA A 1 301 ? 30.326 5.424 -12.026 1.00 15.41 299 ALA A N 1
ATOM 2388 C CA . ALA A 1 301 ? 29.784 4.174 -12.554 1.00 15.36 299 ALA A CA 1
ATOM 2389 C C . ALA A 1 301 ? 28.271 4.331 -12.712 1.00 15.73 299 ALA A C 1
ATOM 2390 O O . ALA A 1 301 ? 27.692 3.894 -13.712 1.00 15.52 299 ALA A O 1
ATOM 2392 N N . LEU A 1 302 ? 27.627 4.954 -11.725 1.00 16.00 300 LEU A N 1
ATOM 2393 C CA . LEU A 1 302 ? 26.177 5.172 -11.793 1.00 16.70 300 LEU A CA 1
ATOM 2394 C C . LEU A 1 302 ? 25.836 6.042 -12.997 1.00 17.20 300 LEU A C 1
ATOM 2395 O O . LEU A 1 302 ? 24.918 5.734 -13.756 1.00 18.62 300 LEU A O 1
ATOM 2400 N N . LEU A 1 303 ? 26.580 7.132 -13.170 1.00 17.74 301 LEU A N 1
ATOM 2401 C CA . LEU A 1 303 ? 26.348 8.042 -14.286 1.00 17.50 301 LEU A CA 1
ATOM 2402 C C . LEU A 1 303 ? 26.432 7.372 -15.656 1.00 18.72 301 LEU A C 1
ATOM 2403 O O . LEU A 1 303 ? 25.677 7.726 -16.564 1.00 17.67 301 LEU A O 1
ATOM 2408 N N . GLU A 1 304 ? 27.347 6.415 -15.811 1.00 17.17 302 GLU A N 1
ATOM 2409 C CA . GLU A 1 304 ? 27.490 5.718 -17.091 1.00 18.79 302 GLU A CA 1
ATOM 2410 C C . GLU A 1 304 ? 26.200 4.947 -17.364 1.00 17.83 302 GLU A C 1
ATOM 2411 O O . GLU A 1 304 ? 25.716 4.895 -18.492 1.00 18.98 302 GLU A O 1
ATOM 2417 N N . THR A 1 305 ? 25.640 4.356 -16.316 1.00 18.68 303 THR A N 1
ATOM 2418 C CA . THR A 1 305 ? 24.395 3.602 -16.440 1.00 19.81 303 THR A CA 1
ATOM 2419 C C . THR A 1 305 ? 23.243 4.533 -16.814 1.00 19.57 303 THR A C 1
ATOM 2420 O O . THR A 1 305 ? 22.391 4.191 -17.631 1.00 18.48 303 THR A O 1
ATOM 2424 N N . ILE A 1 306 ? 23.223 5.710 -16.201 1.00 18.17 304 ILE A N 1
ATOM 2425 C CA . ILE A 1 306 ? 22.181 6.690 -16.465 1.00 17.82 304 ILE A CA 1
ATOM 2426 C C . ILE A 1 306 ? 22.254 7.204 -17.900 1.00 18.47 304 ILE A C 1
ATOM 2427 O O . ILE A 1 306 ? 21.232 7.306 -18.578 1.00 18.11 304 ILE A O 1
ATOM 2432 N N . GLU A 1 307 ? 23.468 7.503 -18.357 1.00 17.09 305 GLU A N 1
ATOM 2433 C CA . GLU A 1 307 ? 23.695 8.021 -19.703 1.00 20.52 305 GLU A CA 1
ATOM 2434 C C . GLU A 1 307 ? 23.254 7.038 -20.784 1.00 20.95 305 GLU A C 1
ATOM 2435 O O . GLU A 1 307 ? 22.709 7.430 -21.813 1.00 20.48 305 GLU A O 1
ATOM 2441 N N . GLU A 1 308 ? 23.503 5.758 -20.547 1.00 23.55 306 GLU A N 1
ATOM 2442 C CA . GLU A 1 308 ? 23.140 4.724 -21.505 1.00 26.37 306 GLU A CA 1
ATOM 2443 C C . GLU A 1 308 ? 21.622 4.559 -21.610 1.00 26.59 306 GLU A C 1
ATOM 2444 O O . GLU A 1 308 ? 21.122 4.029 -22.597 1.00 27.84 306 GLU A O 1
ATOM 2450 N N . GLN A 1 309 ? 20.899 5.030 -20.599 1.00 25.60 307 GLN A N 1
ATOM 2451 C CA . GLN A 1 309 ? 19.441 4.911 -20.564 1.00 25.74 307 GLN A CA 1
ATOM 2452 C C . GLN A 1 309 ? 18.651 6.214 -20.713 1.00 24.74 307 GLN A C 1
ATOM 2453 O O . GLN A 1 309 ? 17.459 6.249 -20.411 1.00 24.51 307 GLN A O 1
ATOM 2459 N N . SER A 1 310 ? 19.295 7.278 -21.180 1.00 22.89 308 SER A N 1
ATOM 2460 C CA . SER A 1 310 ? 18.606 8.559 -21.346 1.00 21.79 308 SER A CA 1
ATOM 2461 C C . SER A 1 310 ? 18.991 9.226 -22.665 1.00 22.89 308 SER A C 1
ATOM 2462 O O . SER A 1 310 ? 20.030 8.907 -23.238 1.00 20.73 308 SER A O 1
ATOM 2465 N N . ALA A 1 311 ? 18.149 10.144 -23.141 1.00 21.99 309 ALA A N 1
ATOM 2466 C CA . ALA A 1 311 ? 18.402 10.861 -24.396 1.00 22.12 309 ALA A CA 1
ATOM 2467 C C . ALA A 1 311 ? 19.548 11.850 -24.230 1.00 23.00 309 ALA A C 1
ATOM 2468 O O . ALA A 1 311 ? 20.296 12.137 -25.170 1.00 22.93 309 ALA A O 1
ATOM 2470 N N . ALA A 1 312 ? 19.672 12.377 -23.021 1.00 20.74 310 ALA A N 1
ATOM 2471 C CA . ALA A 1 312 ? 20.719 13.331 -22.695 1.00 19.58 310 ALA A CA 1
ATOM 2472 C C . ALA A 1 312 ? 20.800 13.369 -21.182 1.00 18.34 310 ALA A C 1
ATOM 2473 O O . ALA A 1 312 ? 19.855 12.980 -20.501 1.00 17.29 310 ALA A O 1
ATOM 2475 N N . LEU A 1 313 ? 21.926 13.822 -20.651 1.00 18.88 311 LEU A N 1
ATOM 2476 C CA . LEU A 1 313 ? 22.056 13.894 -19.208 1.00 18.49 311 LEU A CA 1
ATOM 2477 C C . LEU A 1 313 ? 22.803 15.133 -18.741 1.00 16.79 311 LEU A C 1
ATOM 2478 O O . LEU A 1 313 ? 23.765 15.572 -19.368 1.00 17.07 311 LEU A O 1
ATOM 2483 N N . THR A 1 314 ? 22.325 15.699 -17.642 1.00 16.87 312 THR A N 1
ATOM 2484 C CA . THR A 1 314 ? 22.942 16.856 -17.018 1.00 16.90 312 THR A CA 1
ATOM 2485 C C . THR A 1 314 ? 23.203 16.387 -15.589 1.00 17.06 312 THR A C 1
ATOM 2486 O O . THR A 1 314 ? 22.384 15.677 -14.999 1.00 19.00 312 THR A O 1
ATOM 2490 N N . ILE A 1 315 ? 24.362 16.749 -15.054 1.00 15.96 313 ILE A N 1
ATOM 2491 C CA . ILE A 1 315 ? 24.755 16.348 -13.708 1.00 14.32 313 ILE A CA 1
ATOM 2492 C C . ILE A 1 315 ? 24.549 17.501 -12.734 1.00 13.77 313 ILE A C 1
ATOM 2493 O O . ILE A 1 315 ? 24.855 18.650 -13.053 1.00 15.14 313 ILE A O 1
ATOM 2498 N N . GLN A 1 316 ? 24.024 17.188 -11.555 1.00 13.64 314 GLN A N 1
ATOM 2499 C CA . GLN A 1 316 ? 23.800 18.197 -10.518 1.00 14.92 314 GLN A CA 1
ATOM 2500 C C . GLN A 1 316 ? 23.667 17.517 -9.157 1.00 13.46 314 GLN A C 1
ATOM 2501 O O . GLN A 1 316 ? 23.715 16.290 -9.061 1.00 14.96 314 GLN A O 1
ATOM 2507 N N . PRO A 1 317 ? 23.548 18.307 -8.081 1.00 12.18 315 PRO A N 1
ATOM 2508 C CA . PRO A 1 317 ? 23.406 17.697 -6.756 1.00 11.86 315 PRO A CA 1
ATOM 2509 C C . PRO A 1 317 ? 21.985 17.150 -6.628 1.00 13.40 315 PRO A C 1
ATOM 2510 O O . PRO A 1 317 ? 21.135 17.430 -7.473 1.00 12.99 315 PRO A O 1
ATOM 2514 N N . SER A 1 318 ? 21.733 16.413 -5.553 1.00 11.49 316 SER A N 1
ATOM 2515 C CA . SER A 1 318 ? 20.433 15.801 -5.264 1.00 14.03 316 SER A CA 1
ATOM 2516 C C . SER A 1 318 ? 19.306 16.796 -5.008 1.00 14.38 316 SER A C 1
ATOM 2517 O O . SER A 1 318 ? 18.158 16.588 -5.418 1.00 12.80 316 SER A O 1
ATOM 2520 N N . CYS A 1 319 ? 19.636 17.857 -4.289 1.00 14.25 317 CYS A N 1
ATOM 2521 C CA . CYS A 1 319 ? 18.666 18.885 -3.956 1.00 13.87 317 CYS A CA 1
ATOM 2522 C C . CYS A 1 319 ? 19.417 20.204 -3.881 1.00 12.48 317 CYS A C 1
ATOM 2523 O O . CYS A 1 319 ? 20.629 20.227 -4.032 1.00 12.21 317 CYS A O 1
ATOM 2526 N N . SER A 1 320 ? 18.692 21.296 -3.655 1.00 11.77 318 SER A N 1
ATOM 2527 C CA . SER A 1 320 ? 19.299 22.616 -3.553 1.00 12.23 318 SER A CA 1
ATOM 2528 C C . SER A 1 320 ? 20.400 22.631 -2.498 1.00 13.44 318 SER A C 1
ATOM 2529 O O . SER A 1 320 ? 20.260 22.018 -1.438 1.00 13.04 318 SER A O 1
ATOM 2532 N N . LEU A 1 321 ? 21.483 23.352 -2.777 1.00 11.79 319 LEU A N 1
ATOM 2533 C CA . LEU A 1 321 ? 22.588 23.438 -1.831 1.00 13.14 319 LEU A CA 1
ATOM 2534 C C . LEU A 1 321 ? 22.219 24.315 -0.646 1.00 13.70 319 LEU A C 1
ATOM 2535 O O . LEU A 1 321 ? 23.034 24.586 0.232 1.00 14.51 319 LEU A O 1
ATOM 2540 N N . LEU A 1 322 ? 20.966 24.752 -0.642 1.00 14.24 320 LEU A N 1
ATOM 2541 C CA . LEU A 1 322 ? 20.413 25.548 0.439 1.00 14.35 320 LEU A CA 1
ATOM 2542 C C . LEU A 1 322 ? 20.522 24.726 1.729 1.00 15.10 320 LEU A C 1
ATOM 2543 O O . LEU A 1 322 ? 20.616 25.279 2.831 1.00 14.63 320 LEU A O 1
ATOM 2548 N N . HIS A 1 323 ? 20.529 23.402 1.571 1.00 13.16 321 HIS A N 1
ATOM 2549 C CA . HIS A 1 323 ? 20.568 22.484 2.699 1.00 13.80 321 HIS A CA 1
ATOM 2550 C C . HIS A 1 323 ? 21.922 22.091 3.297 1.00 14.13 321 HIS A C 1
ATOM 2551 O O . HIS A 1 323 ? 21.984 21.192 4.141 1.00 14.43 321 HIS A O 1
ATOM 2558 N N . VAL A 1 324 ? 22.999 22.746 2.871 1.00 14.14 322 VAL A N 1
ATOM 2559 C CA . VAL A 1 324 ? 24.315 22.465 3.444 1.00 14.20 322 VAL A CA 1
ATOM 2560 C C . VAL A 1 324 ? 25.037 23.793 3.649 1.00 13.50 322 VAL A C 1
ATOM 2561 O O . VAL A 1 324 ? 24.602 24.828 3.146 1.00 13.83 322 VAL A O 1
ATOM 2565 N N . PRO A 1 325 ? 26.128 23.792 4.430 1.00 14.49 323 PRO A N 1
ATOM 2566 C CA . PRO A 1 325 ? 26.844 25.057 4.629 1.00 13.48 323 PRO A CA 1
ATOM 2567 C C . PRO A 1 325 ? 27.578 25.490 3.357 1.00 15.14 323 PRO A C 1
ATOM 2568 O O . PRO A 1 325 ? 27.674 24.724 2.391 1.00 14.91 323 PRO A O 1
ATOM 2572 N N . VAL A 1 326 ? 28.093 26.716 3.354 1.00 13.98 324 VAL A N 1
ATOM 2573 C CA . VAL A 1 326 ? 28.775 27.257 2.187 1.00 14.22 324 VAL A CA 1
ATOM 2574 C C . VAL A 1 326 ? 30.129 26.676 1.767 1.00 14.08 324 VAL A C 1
ATOM 2575 O O . VAL A 1 326 ? 30.295 26.287 0.610 1.00 13.80 324 VAL A O 1
ATOM 2579 N N . THR A 1 327 ? 31.102 26.608 2.675 1.00 13.62 325 THR A N 1
ATOM 2580 C CA . THR A 1 327 ? 32.422 26.121 2.263 1.00 15.05 325 THR A CA 1
ATOM 2581 C C . THR A 1 327 ? 33.336 25.648 3.395 1.00 15.37 325 THR A C 1
ATOM 2582 O O . THR A 1 327 ? 33.275 26.147 4.517 1.00 13.28 325 THR A O 1
ATOM 2586 N N . THR A 1 328 ? 34.184 24.676 3.072 1.00 16.69 326 THR A N 1
ATOM 2587 C CA . THR A 1 328 ? 35.148 24.108 4.011 1.00 17.93 326 THR A CA 1
ATOM 2588 C C . THR A 1 328 ? 36.406 24.979 4.030 1.00 19.69 326 THR A C 1
ATOM 2589 O O . THR A 1 328 ? 37.299 24.790 4.858 1.00 19.06 326 THR A O 1
ATOM 2593 N N . LYS A 1 329 ? 36.451 25.928 3.101 1.00 21.04 327 LYS A N 1
ATOM 2594 C CA . LYS A 1 329 ? 37.572 26.856 2.924 1.00 24.22 327 LYS A CA 1
ATOM 2595 C C . LYS A 1 329 ? 38.284 27.342 4.188 1.00 25.17 327 LYS A C 1
ATOM 2596 O O . LYS A 1 329 ? 39.504 27.204 4.313 1.00 26.53 327 LYS A O 1
ATOM 2602 N N . ASN A 1 330 ? 37.518 27.898 5.122 1.00 25.68 328 ASN A N 1
ATOM 2603 C CA . ASN A 1 330 ? 38.076 28.456 6.348 1.00 26.71 328 ASN A CA 1
ATOM 2604 C C . ASN A 1 330 ? 37.986 27.595 7.601 1.00 26.14 328 ASN A C 1
ATOM 2605 O O . ASN A 1 330 ? 38.164 28.099 8.713 1.00 26.97 328 ASN A O 1
ATOM 2610 N N . GLU A 1 331 ? 37.725 26.303 7.426 1.00 24.27 329 GLU A N 1
ATOM 2611 C CA . GLU A 1 331 ? 37.626 25.387 8.556 1.00 24.20 329 GLU A CA 1
ATOM 2612 C C . GLU A 1 331 ? 39.028 24.918 8.925 1.00 25.53 329 GLU A C 1
ATOM 2613 O O . GLU A 1 331 ? 39.396 23.758 8.736 1.00 25.11 329 GLU A O 1
ATOM 2619 N N . THR A 1 332 ? 39.796 25.850 9.473 1.00 26.46 330 THR A N 1
ATOM 2620 C CA . THR A 1 332 ? 41.183 25.615 9.855 1.00 26.26 330 THR A CA 1
ATOM 2621 C C . THR A 1 332 ? 41.465 24.700 11.047 1.00 26.40 330 THR A C 1
ATOM 2622 O O . THR A 1 332 ? 42.566 24.154 11.151 1.00 27.46 330 THR A O 1
ATOM 2626 N N . ASP A 1 333 ? 40.503 24.513 11.946 1.00 25.06 331 ASP A N 1
ATOM 2627 C CA . ASP A 1 333 ? 40.752 23.661 13.109 1.00 27.12 331 ASP A CA 1
ATOM 2628 C C . ASP A 1 333 ? 40.608 22.165 12.838 1.00 27.22 331 ASP A C 1
ATOM 2629 O O . ASP A 1 333 ? 40.949 21.344 13.685 1.00 26.75 331 ASP A O 1
ATOM 2634 N N . LEU A 1 334 ? 40.105 21.812 11.663 1.00 26.42 332 LEU A N 1
ATOM 2635 C CA . LEU A 1 334 ? 39.902 20.408 11.322 1.00 26.31 332 LEU A CA 1
ATOM 2636 C C . LEU A 1 334 ? 41.178 19.684 10.908 1.00 26.87 332 LEU A C 1
ATOM 2637 O O . LEU A 1 334 ? 42.106 20.290 10.369 1.00 27.42 332 LEU A O 1
ATOM 2642 N N . ASP A 1 335 ? 41.214 18.379 11.163 1.00 27.89 333 ASP A N 1
ATOM 2643 C CA . ASP A 1 335 ? 42.352 17.552 10.777 1.00 27.80 333 ASP A CA 1
ATOM 2644 C C . ASP A 1 335 ? 42.351 17.563 9.249 1.00 27.81 333 ASP A C 1
ATOM 2645 O O . ASP A 1 335 ? 41.282 17.526 8.626 1.00 26.08 333 ASP A O 1
ATOM 2650 N N . PRO A 1 336 ? 43.541 17.625 8.625 1.00 26.40 334 PRO A N 1
ATOM 2651 C CA . PRO A 1 336 ? 43.646 17.647 7.163 1.00 25.96 334 PRO A CA 1
ATOM 2652 C C . PRO A 1 336 ? 43.029 16.444 6.453 1.00 24.35 334 PRO A C 1
ATOM 2653 O O . PRO A 1 336 ? 42.469 16.587 5.365 1.00 25.21 334 PRO A O 1
ATOM 2657 N N . VAL A 1 337 ? 43.133 15.264 7.055 1.00 22.81 335 VAL A N 1
ATOM 2658 C CA . VAL A 1 337 ? 42.566 14.073 6.433 1.00 20.86 335 VAL A CA 1
ATOM 2659 C C . VAL A 1 337 ? 41.044 14.191 6.403 1.00 19.72 335 VAL A C 1
ATOM 2660 O O . VAL A 1 337 ? 40.393 13.729 5.466 1.00 17.81 335 VAL A O 1
ATOM 2664 N N . LEU A 1 338 ? 40.483 14.830 7.424 1.00 18.09 336 LEU A N 1
ATOM 2665 C CA . LEU A 1 338 ? 39.038 15.004 7.494 1.00 19.35 336 LEU A CA 1
ATOM 2666 C C . LEU A 1 338 ? 38.574 16.088 6.538 1.00 18.53 336 LEU A C 1
ATOM 2667 O O . LEU A 1 338 ? 37.715 15.849 5.696 1.00 18.67 336 LEU A O 1
ATOM 2672 N N . ARG A 1 339 ? 39.155 17.277 6.654 1.00 17.32 337 ARG A N 1
ATOM 2673 C CA . ARG A 1 339 ? 38.767 18.383 5.792 1.00 17.85 337 ARG A CA 1
ATOM 2674 C C . ARG A 1 339 ? 38.862 18.015 4.308 1.00 16.87 337 ARG A C 1
ATOM 2675 O O . ARG A 1 339 ? 38.010 18.409 3.512 1.00 14.33 337 ARG A O 1
ATOM 2683 N N . ASN A 1 340 ? 39.886 17.249 3.938 1.00 14.26 338 ASN A N 1
ATOM 2684 C CA . ASN A 1 340 ? 40.043 16.854 2.540 1.00 15.68 338 ASN A CA 1
ATOM 2685 C C . ASN A 1 340 ? 38.960 15.871 2.091 1.00 14.68 338 ASN A C 1
ATOM 2686 O O . ASN A 1 340 ? 38.798 15.623 0.894 1.00 15.98 338 ASN A O 1
ATOM 2691 N N . GLY A 1 341 ? 38.212 15.335 3.051 1.00 13.50 339 GLY A N 1
ATOM 2692 C CA . GLY A 1 341 ? 37.148 14.396 2.723 1.00 14.01 339 GLY A CA 1
ATOM 2693 C C . GLY A 1 341 ? 35.772 15.012 2.909 1.00 14.14 339 GLY A C 1
ATOM 2694 O O . GLY A 1 341 ? 34.747 14.321 2.858 1.00 16.49 339 GLY A O 1
ATOM 2695 N N . LEU A 1 342 ? 35.753 16.321 3.133 1.00 13.32 340 LEU A N 1
ATOM 2696 C CA . LEU A 1 342 ? 34.510 17.064 3.317 1.00 13.10 340 LEU A CA 1
ATOM 2697 C C . LEU A 1 342 ? 34.227 17.887 2.075 1.00 13.48 340 LEU A C 1
ATOM 2698 O O . LEU A 1 342 ? 35.142 18.271 1.339 1.00 14.46 340 LEU A O 1
ATOM 2703 N N . ALA A 1 343 ? 32.951 18.171 1.857 1.00 12.99 341 ALA A N 1
ATOM 2704 C CA . ALA A 1 343 ? 32.548 18.977 0.715 1.00 13.53 341 ALA A CA 1
ATOM 2705 C C . ALA A 1 343 ? 31.289 19.716 1.105 1.00 13.18 341 ALA A C 1
ATOM 2706 O O . ALA A 1 343 ? 30.256 19.097 1.370 1.00 12.06 341 ALA A O 1
ATOM 2708 N N . PHE A 1 344 ? 31.381 21.040 1.189 1.00 13.49 342 PHE A N 1
ATOM 2709 C CA . PHE A 1 344 ? 30.215 21.851 1.511 1.00 13.32 342 PHE A CA 1
ATOM 2710 C C . PHE A 1 344 ? 29.686 22.356 0.170 1.00 13.55 342 PHE A C 1
ATOM 2711 O O . PHE A 1 344 ? 30.096 21.847 -0.874 1.00 14.05 342 PHE A O 1
ATOM 2719 N N . ALA A 1 345 ? 28.797 23.344 0.175 1.00 12.00 343 ALA A N 1
ATOM 2720 C CA . ALA A 1 345 ? 28.219 23.827 -1.091 1.00 13.35 343 ALA A CA 1
ATOM 2721 C C . ALA A 1 345 ? 29.202 24.135 -2.221 1.00 14.44 343 ALA A C 1
ATOM 2722 O O . ALA A 1 345 ? 29.072 23.602 -3.325 1.00 13.96 343 ALA A O 1
ATOM 2724 N N . ASP A 1 346 ? 30.173 25.004 -1.958 1.00 14.18 344 ASP A N 1
ATOM 2725 C CA . ASP A 1 346 ? 31.135 25.376 -2.986 1.00 13.02 344 ASP A CA 1
ATOM 2726 C C . ASP A 1 346 ? 31.955 24.214 -3.515 1.00 13.20 344 ASP A C 1
ATOM 2727 O O . ASP A 1 346 ? 32.274 24.175 -4.701 1.00 12.30 344 ASP A O 1
ATOM 2732 N N . GLU A 1 347 ? 32.296 23.268 -2.644 1.00 13.67 345 GLU A N 1
ATOM 2733 C CA . GLU A 1 347 ? 33.074 22.114 -3.071 1.00 13.53 345 GLU A CA 1
ATOM 2734 C C . GLU A 1 347 ? 32.240 21.156 -3.929 1.00 12.27 345 GLU A C 1
ATOM 2735 O O . GLU A 1 347 ? 32.786 20.448 -4.780 1.00 12.39 345 GLU A O 1
ATOM 2741 N N . LYS A 1 348 ? 30.926 21.134 -3.706 1.00 13.69 346 LYS A N 1
ATOM 2742 C CA . LYS A 1 348 ? 30.026 20.271 -4.485 1.00 12.26 346 LYS A CA 1
ATOM 2743 C C . LYS A 1 348 ? 29.835 20.805 -5.902 1.00 13.45 346 LYS A C 1
ATOM 2744 O O . LYS A 1 348 ? 29.565 20.040 -6.839 1.00 12.49 346 LYS A O 1
ATOM 2750 N N . LEU A 1 349 ? 29.969 22.118 -6.068 1.00 11.89 347 LEU A N 1
ATOM 2751 C CA . LEU A 1 349 ? 29.844 22.712 -7.401 1.00 12.59 347 LEU A CA 1
ATOM 2752 C C . LEU A 1 349 ? 31.044 22.220 -8.201 1.00 12.77 347 LEU A C 1
ATOM 2753 O O . LEU A 1 349 ? 30.950 21.926 -9.395 1.00 14.07 347 LEU A O 1
ATOM 2758 N N . THR A 1 350 ? 32.185 22.136 -7.529 1.00 11.75 348 THR A N 1
ATOM 2759 C CA . THR A 1 350 ? 33.396 21.662 -8.180 1.00 12.71 348 THR A CA 1
ATOM 2760 C C . THR A 1 350 ? 33.262 20.176 -8.511 1.00 12.78 348 THR A C 1
ATOM 2761 O O . THR A 1 350 ? 33.679 19.734 -9.582 1.00 14.46 348 THR A O 1
ATOM 2765 N N . GLU A 1 351 ? 32.671 19.410 -7.598 1.00 12.46 349 GLU A N 1
ATOM 2766 C CA . GLU A 1 351 ? 32.499 17.973 -7.816 1.00 14.60 349 GLU A CA 1
ATOM 2767 C C . GLU A 1 351 ? 31.644 17.677 -9.039 1.00 14.39 349 GLU A C 1
ATOM 2768 O O . GLU A 1 351 ? 31.977 16.799 -9.828 1.00 15.70 349 GLU A O 1
ATOM 2774 N N . VAL A 1 352 ? 30.533 18.387 -9.200 1.00 13.69 350 VAL A N 1
ATOM 2775 C CA . VAL A 1 352 ? 29.687 18.107 -10.355 1.00 14.41 350 VAL A CA 1
ATOM 2776 C C . VAL A 1 352 ? 30.449 18.361 -11.649 1.00 15.52 350 VAL A C 1
ATOM 2777 O O . VAL A 1 352 ? 30.419 17.537 -12.572 1.00 17.08 350 VAL A O 1
ATOM 2781 N N . LYS A 1 353 ? 31.153 19.486 -11.715 1.00 16.58 351 LYS A N 1
ATOM 2782 C CA . LYS A 1 353 ? 31.936 19.809 -12.906 1.00 17.50 351 LYS A CA 1
ATOM 2783 C C . LYS A 1 353 ? 32.911 18.673 -13.220 1.00 16.70 351 LYS A C 1
ATOM 2784 O O . LYS A 1 353 ? 33.002 18.218 -14.358 1.00 16.11 351 LYS A O 1
ATOM 2790 N N . ARG A 1 354 ? 33.633 18.206 -12.208 1.00 15.64 352 ARG A N 1
ATOM 2791 C CA . ARG A 1 354 ? 34.601 17.136 -12.422 1.00 16.29 352 ARG A CA 1
ATOM 2792 C C . ARG A 1 354 ? 33.975 15.800 -12.786 1.00 13.42 352 ARG A C 1
ATOM 2793 O O . ARG A 1 354 ? 34.571 15.012 -13.517 1.00 13.68 352 ARG A O 1
ATOM 2801 N N . LEU A 1 355 ? 32.772 15.539 -12.293 1.00 13.61 353 LEU A N 1
ATOM 2802 C CA . LEU A 1 355 ? 32.107 14.291 -12.646 1.00 14.83 353 LEU A CA 1
ATOM 2803 C C . LEU A 1 355 ? 31.777 14.309 -14.142 1.00 14.66 353 LEU A C 1
ATOM 2804 O O . LEU A 1 355 ? 31.922 13.302 -14.840 1.00 15.17 353 LEU A O 1
ATOM 2809 N N . ALA A 1 356 ? 31.340 15.462 -14.633 1.00 15.76 354 ALA A N 1
ATOM 2810 C CA . ALA A 1 356 ? 30.993 15.611 -16.046 1.00 17.38 354 ALA A CA 1
ATOM 2811 C C . ALA A 1 356 ? 32.235 15.526 -16.937 1.00 19.54 354 ALA A C 1
ATOM 2812 O O . ALA A 1 356 ? 32.200 14.924 -18.020 1.00 18.93 354 ALA A O 1
ATOM 2814 N N . GLU A 1 357 ? 33.335 16.121 -16.485 1.00 20.02 355 GLU A N 1
ATOM 2815 C CA . GLU A 1 357 ? 34.570 16.085 -17.260 1.00 22.44 355 GLU A CA 1
ATOM 2816 C C . GLU A 1 357 ? 35.051 14.639 -17.383 1.00 22.44 355 GLU A C 1
ATOM 2817 O O . GLU A 1 357 ? 35.503 14.210 -18.447 1.00 22.83 355 GLU A O 1
ATOM 2823 N N . HIS A 1 358 ? 34.960 13.889 -16.291 1.00 19.91 356 HIS A N 1
ATOM 2824 C CA . HIS A 1 358 ? 35.397 12.502 -16.315 1.00 19.59 356 HIS A CA 1
ATOM 2825 C C . HIS A 1 358 ? 34.526 11.664 -17.248 1.00 19.31 356 HIS A C 1
ATOM 2826 O O . HIS A 1 358 ? 35.035 10.872 -18.035 1.00 19.60 356 HIS A O 1
ATOM 2833 N N . LEU A 1 359 ? 33.214 11.849 -17.165 1.00 18.22 357 LEU A N 1
ATOM 2834 C CA . LEU A 1 359 ? 32.290 11.097 -18.007 1.00 20.02 357 LEU A CA 1
ATOM 2835 C C . LEU A 1 359 ? 32.545 11.384 -19.486 1.00 20.67 357 LEU A C 1
ATOM 2836 O O . LEU A 1 359 ? 32.438 10.485 -20.327 1.00 18.85 357 LEU A O 1
ATOM 2841 N N . ASP A 1 360 ? 32.890 12.632 -19.794 1.00 20.69 358 ASP A N 1
ATOM 2842 C CA . ASP A 1 360 ? 33.148 13.046 -21.170 1.00 23.65 358 ASP A CA 1
ATOM 2843 C C . ASP A 1 360 ? 34.520 12.650 -21.689 1.00 24.91 358 ASP A C 1
ATOM 2844 O O . ASP A 1 360 ? 34.836 12.886 -22.856 1.00 25.78 358 ASP A O 1
ATOM 2849 N N . GLY A 1 361 ? 35.334 12.052 -20.823 1.00 25.70 359 GLY A N 1
ATOM 2850 C CA . GLY A 1 361 ? 36.655 11.613 -21.238 1.00 26.93 359 GLY A CA 1
ATOM 2851 C C . GLY A 1 361 ? 37.739 12.661 -21.108 1.00 28.14 359 GLY A C 1
ATOM 2852 O O . GLY A 1 361 ? 38.879 12.452 -21.531 1.00 26.44 359 GLY A O 1
ATOM 2853 N N . ARG A 1 362 ? 37.389 13.801 -20.527 1.00 29.88 360 ARG A N 1
ATOM 2854 C CA . ARG A 1 362 ? 38.359 14.863 -20.350 1.00 32.87 360 ARG A CA 1
ATOM 2855 C C . ARG A 1 362 ? 39.358 14.420 -19.298 1.00 34.69 360 ARG A C 1
ATOM 2856 O O . ARG A 1 362 ? 38.994 13.790 -18.301 1.00 36.50 360 ARG A O 1
ATOM 2864 N N . GLU A 1 363 ? 40.626 14.730 -19.535 1.00 36.30 361 GLU A N 1
ATOM 2865 C CA . GLU A 1 363 ? 41.674 14.361 -18.604 1.00 37.05 361 GLU A CA 1
ATOM 2866 C C . GLU A 1 363 ? 41.850 15.484 -17.591 1.00 35.72 361 GLU A C 1
ATOM 2867 O O . GLU A 1 363 ? 42.172 16.618 -17.951 1.00 35.58 361 GLU A O 1
ATOM 2873 N N . ASP A 1 364 ? 41.615 15.162 -16.324 1.00 31.74 362 ASP A N 1
ATOM 2874 C CA . ASP A 1 364 ? 41.749 16.139 -15.258 1.00 27.71 362 ASP A CA 1
ATOM 2875 C C . ASP A 1 364 ? 42.392 15.478 -14.045 1.00 24.46 362 ASP A C 1
ATOM 2876 O O . ASP A 1 364 ? 41.845 14.536 -13.478 1.00 21.37 362 ASP A O 1
ATOM 2881 N N . PRO A 1 365 ? 43.569 15.968 -13.636 1.00 22.95 363 PRO A N 1
ATOM 2882 C CA . PRO A 1 365 ? 44.282 15.415 -12.481 1.00 20.78 363 PRO A CA 1
ATOM 2883 C C . PRO A 1 365 ? 43.446 15.402 -11.206 1.00 19.28 363 PRO A C 1
ATOM 2884 O O . PRO A 1 365 ? 43.594 14.514 -10.363 1.00 18.41 363 PRO A O 1
ATOM 2888 N N . ALA A 1 366 ? 42.566 16.387 -11.064 1.00 17.82 364 ALA A N 1
ATOM 2889 C CA . ALA A 1 366 ? 41.739 16.493 -9.868 1.00 16.19 364 ALA A CA 1
ATOM 2890 C C . ALA A 1 366 ? 40.834 15.284 -9.622 1.00 16.33 364 ALA A C 1
ATOM 2891 O O . ALA A 1 366 ? 40.426 15.030 -8.487 1.00 15.10 364 ALA A O 1
ATOM 2893 N N . TYR A 1 367 ? 40.515 14.539 -10.677 1.00 14.31 365 TYR A N 1
ATOM 2894 C CA . TYR A 1 367 ? 39.632 13.386 -10.522 1.00 15.15 365 TYR A CA 1
ATOM 2895 C C . TYR A 1 367 ? 40.222 12.310 -9.610 1.00 15.59 365 TYR A C 1
ATOM 2896 O O . TYR A 1 367 ? 39.638 11.962 -8.581 1.00 13.46 365 TYR A O 1
ATOM 2905 N N . ASP A 1 368 ? 41.377 11.775 -9.983 1.00 14.79 366 ASP A N 1
ATOM 2906 C CA . ASP A 1 368 ? 41.990 10.750 -9.156 1.00 15.61 366 ASP A CA 1
ATOM 2907 C C . ASP A 1 368 ? 42.489 11.307 -7.831 1.00 13.96 366 ASP A C 1
ATOM 2908 O O . ASP A 1 368 ? 42.528 10.585 -6.843 1.00 16.12 366 ASP A O 1
ATOM 2913 N N . LEU A 1 369 ? 42.861 12.584 -7.793 1.00 14.04 367 LEU A N 1
ATOM 2914 C CA . LEU A 1 369 ? 43.323 13.165 -6.535 1.00 15.64 367 LEU A CA 1
ATOM 2915 C C . LEU A 1 369 ? 42.143 13.176 -5.564 1.00 15.65 367 LEU A C 1
ATOM 2916 O O . LEU A 1 369 ? 42.311 12.980 -4.365 1.00 14.82 367 LEU A O 1
ATOM 2921 N N . HIS A 1 370 ? 40.942 13.401 -6.091 1.00 14.58 368 HIS A N 1
ATOM 2922 C CA . HIS A 1 370 ? 39.749 13.409 -5.255 1.00 14.67 368 HIS A CA 1
ATOM 2923 C C . HIS A 1 370 ? 39.589 12.022 -4.626 1.00 15.01 368 HIS A C 1
ATOM 2924 O O . HIS A 1 370 ? 39.335 11.886 -3.432 1.00 13.06 368 HIS A O 1
ATOM 2931 N N . ILE A 1 371 ? 39.744 10.992 -5.445 1.00 15.44 369 ILE A N 1
ATOM 2932 C CA . ILE A 1 371 ? 39.626 9.626 -4.953 1.00 15.97 369 ILE A CA 1
ATOM 2933 C C . ILE A 1 371 ? 40.691 9.318 -3.893 1.00 17.35 369 ILE A C 1
ATOM 2934 O O . ILE A 1 371 ? 40.415 8.629 -2.911 1.00 17.23 369 ILE A O 1
ATOM 2939 N N . ALA A 1 372 ? 41.893 9.861 -4.068 1.00 18.23 370 ALA A N 1
ATOM 2940 C CA . ALA A 1 372 ? 42.977 9.637 -3.114 1.00 17.36 370 ALA A CA 1
ATOM 2941 C C . ALA A 1 372 ? 42.623 10.192 -1.737 1.00 16.81 370 ALA A C 1
ATOM 2942 O O . ALA A 1 372 ? 42.833 9.528 -0.722 1.00 16.84 370 ALA A O 1
ATOM 2944 N N . HIS A 1 373 ? 42.106 11.417 -1.707 1.00 15.00 371 HIS A N 1
ATOM 2945 C CA . HIS A 1 373 ? 41.705 12.046 -0.451 1.00 16.26 371 HIS A CA 1
ATOM 2946 C C . HIS A 1 373 ? 40.521 11.297 0.167 1.00 14.87 371 HIS A C 1
ATOM 2947 O O . HIS A 1 373 ? 40.444 11.136 1.385 1.00 14.80 371 HIS A O 1
ATOM 2954 N N . PHE A 1 374 ? 39.598 10.850 -0.676 1.00 13.71 372 PHE A N 1
ATOM 2955 C CA . PHE A 1 374 ? 38.442 10.091 -0.208 1.00 13.69 372 PHE A CA 1
ATOM 2956 C C . PHE A 1 374 ? 38.955 8.805 0.461 1.00 14.07 372 PHE A C 1
ATOM 2957 O O . PHE A 1 374 ? 38.530 8.453 1.558 1.00 15.46 372 PHE A O 1
ATOM 2965 N N . ASP A 1 375 ? 39.863 8.109 -0.216 1.00 14.49 373 ASP A N 1
ATOM 2966 C CA . ASP A 1 375 ? 40.431 6.868 0.310 1.00 16.12 373 ASP A CA 1
ATOM 2967 C C . ASP A 1 375 ? 41.157 7.099 1.634 1.00 14.16 373 ASP A C 1
ATOM 2968 O O . ASP A 1 375 ? 41.085 6.272 2.532 1.00 15.83 373 ASP A O 1
ATOM 2973 N N . ALA A 1 376 ? 41.864 8.219 1.753 1.00 14.42 374 ALA A N 1
ATOM 2974 C CA . ALA A 1 376 ? 42.593 8.515 2.988 1.00 14.91 374 ALA A CA 1
ATOM 2975 C C . ALA A 1 376 ? 41.637 8.635 4.168 1.00 15.53 374 ALA A C 1
ATOM 2976 O O . ALA A 1 376 ? 41.930 8.156 5.267 1.00 15.79 374 ALA A O 1
ATOM 2978 N N . LEU A 1 377 ? 40.503 9.297 3.949 1.00 14.31 375 LEU A N 1
ATOM 2979 C CA . LEU A 1 377 ? 39.510 9.451 5.007 1.00 15.16 375 LEU A CA 1
ATOM 2980 C C . LEU A 1 377 ? 38.969 8.093 5.443 1.00 14.83 375 LEU A C 1
ATOM 2981 O O . LEU A 1 377 ? 38.791 7.842 6.636 1.00 13.55 375 LEU A O 1
ATOM 2986 N N . GLN A 1 378 ? 38.696 7.216 4.479 1.00 15.69 376 GLN A N 1
ATOM 2987 C CA . GLN A 1 378 ? 38.157 5.900 4.821 1.00 16.54 376 GLN A CA 1
ATOM 2988 C C . GLN A 1 378 ? 39.146 5.045 5.616 1.00 17.09 376 GLN A C 1
ATOM 2989 O O . GLN A 1 378 ? 38.743 4.233 6.448 1.00 16.99 376 GLN A O 1
ATOM 2995 N N . ALA A 1 379 ? 40.434 5.233 5.356 1.00 18.16 377 ALA A N 1
ATOM 2996 C CA . ALA A 1 379 ? 41.480 4.466 6.031 1.00 18.37 377 ALA A CA 1
ATOM 2997 C C . ALA A 1 379 ? 41.918 5.104 7.343 1.00 19.27 377 ALA A C 1
ATOM 2998 O O . ALA A 1 379 ? 42.800 4.587 8.034 1.00 18.60 377 ALA A O 1
ATOM 3000 N N . ALA A 1 380 ? 41.306 6.230 7.677 1.00 18.55 378 ALA A N 1
ATOM 3001 C CA . ALA A 1 380 ? 41.642 6.947 8.898 1.00 20.13 378 ALA A CA 1
ATOM 3002 C C . ALA A 1 380 ? 41.443 6.104 10.152 1.00 20.23 378 ALA A C 1
ATOM 3003 O O . ALA A 1 380 ? 40.523 5.294 10.231 1.00 19.38 378 ALA A O 1
ATOM 3005 N N . ASP A 1 381 ? 42.306 6.315 11.141 1.00 20.94 379 ASP A N 1
ATOM 3006 C CA . ASP A 1 381 ? 42.224 5.577 12.392 1.00 22.68 379 ASP A CA 1
ATOM 3007 C C . ASP A 1 381 ? 40.897 5.817 13.115 1.00 21.72 379 ASP A C 1
ATOM 3008 O O . ASP A 1 381 ? 40.382 4.919 13.787 1.00 19.30 379 ASP A O 1
ATOM 3013 N N . PHE A 1 382 ? 40.338 7.018 12.968 1.00 21.00 380 PHE A N 1
ATOM 3014 C CA . PHE A 1 382 ? 39.076 7.349 13.623 1.00 20.74 380 PHE A CA 1
ATOM 3015 C C . PHE A 1 382 ? 37.825 6.683 13.037 1.00 20.57 380 PHE A C 1
ATOM 3016 O O . PHE A 1 382 ? 36.717 6.853 13.559 1.00 20.90 380 PHE A O 1
ATOM 3024 N N . ARG A 1 383 ? 38.000 5.927 11.957 1.00 19.24 381 ARG A N 1
ATOM 3025 C CA . ARG A 1 383 ? 36.894 5.192 11.343 1.00 19.42 381 ARG A CA 1
ATOM 3026 C C . ARG A 1 383 ? 37.195 3.698 11.470 1.00 19.82 381 ARG A C 1
ATOM 3027 O O . ARG A 1 383 ? 36.553 2.845 10.844 1.00 18.20 381 ARG A O 1
ATOM 3035 N N . ASN A 1 384 ? 38.179 3.396 12.308 1.00 21.27 382 ASN A N 1
ATOM 3036 C CA . ASN A 1 384 ? 38.592 2.020 12.548 1.00 23.60 382 ASN A CA 1
ATOM 3037 C C . ASN A 1 384 ? 38.833 1.787 14.040 1.00 23.76 382 ASN A C 1
ATOM 3038 O O . ASN A 1 384 ? 39.777 1.099 14.430 1.00 22.31 382 ASN A O 1
ATOM 3043 N N . VAL A 1 385 ? 37.961 2.359 14.867 1.00 22.56 383 VAL A N 1
ATOM 3044 C CA . VAL A 1 385 ? 38.069 2.226 16.317 1.00 24.65 383 VAL A CA 1
ATOM 3045 C C . VAL A 1 385 ? 37.434 0.931 16.811 1.00 24.57 383 VAL A C 1
ATOM 3046 O O . VAL A 1 385 ? 36.358 0.543 16.358 1.00 24.00 383 VAL A O 1
ATOM 3050 N N . LYS A 1 386 ? 38.111 0.263 17.741 1.00 25.59 384 LYS A N 1
ATOM 3051 C CA . LYS A 1 386 ? 37.594 -0.973 18.313 1.00 24.11 384 LYS A CA 1
ATOM 3052 C C . LYS A 1 386 ? 36.610 -0.610 19.419 1.00 22.56 384 LYS A C 1
ATOM 3053 O O . LYS A 1 386 ? 37.007 -0.156 20.495 1.00 21.02 384 LYS A O 1
ATOM 3059 N N . LEU A 1 387 ? 35.324 -0.803 19.147 1.00 19.97 385 LEU A N 1
ATOM 3060 C CA . LEU A 1 387 ? 34.284 -0.490 20.117 1.00 19.68 385 LEU A CA 1
ATOM 3061 C C . LEU A 1 387 ? 33.946 -1.707 20.956 1.00 19.28 385 LEU A C 1
ATOM 3062 O O . LEU A 1 387 ? 34.536 -2.777 20.789 1.00 20.14 385 LEU A O 1
ATOM 3067 N N . GLU A 1 388 ? 33.000 -1.546 21.869 1.00 18.69 386 GLU A N 1
ATOM 3068 C CA . GLU A 1 388 ? 32.601 -2.653 22.725 1.00 18.29 386 GLU A CA 1
ATOM 3069 C C . GLU A 1 388 ? 31.888 -3.721 21.896 1.00 19.82 386 GLU A C 1
ATOM 3070 O O . GLU A 1 388 ? 31.094 -3.403 20.998 1.00 15.32 386 GLU A O 1
ATOM 3076 N N . ASP A 1 389 ? 32.199 -4.982 22.191 1.00 17.54 387 ASP A N 1
ATOM 3077 C CA . ASP A 1 389 ? 31.607 -6.142 21.514 1.00 19.21 387 ASP A CA 1
ATOM 3078 C C . ASP A 1 389 ? 30.129 -6.214 21.899 1.00 18.26 387 ASP A C 1
ATOM 3079 O O . ASP A 1 389 ? 29.797 -6.500 23.049 1.00 17.61 387 ASP A O 1
ATOM 3084 N N . LEU A 1 390 ? 29.243 -5.964 20.936 1.00 17.93 388 LEU A N 1
ATOM 3085 C CA . LEU A 1 390 ? 27.804 -5.970 21.194 1.00 17.24 388 LEU A CA 1
ATOM 3086 C C . LEU A 1 390 ? 27.210 -7.282 21.695 1.00 17.50 388 LEU A C 1
ATOM 3087 O O . LEU A 1 390 ? 26.156 -7.283 22.335 1.00 19.02 388 LEU A O 1
ATOM 3092 N N . SER A 1 391 ? 27.865 -8.401 21.407 1.00 18.58 389 SER A N 1
ATOM 3093 C CA . SER A 1 391 ? 27.361 -9.686 21.878 1.00 17.99 389 SER A CA 1
ATOM 3094 C C . SER A 1 391 ? 27.512 -9.784 23.396 1.00 18.94 389 SER A C 1
ATOM 3095 O O . SER A 1 391 ? 26.979 -10.700 24.021 1.00 19.18 389 SER A O 1
ATOM 3098 N N . ARG A 1 392 ? 28.241 -8.844 23.990 1.00 19.69 390 ARG A N 1
ATOM 3099 C CA . ARG A 1 392 ? 28.426 -8.856 25.438 1.00 21.21 390 ARG A CA 1
ATOM 3100 C C . ARG A 1 392 ? 27.638 -7.734 26.108 1.00 22.19 390 ARG A C 1
ATOM 3101 O O . ARG A 1 392 ? 27.833 -7.438 27.288 1.00 22.14 390 ARG A O 1
ATOM 3109 N N . VAL A 1 393 ? 26.740 -7.117 25.349 1.00 19.91 391 VAL A N 1
ATOM 3110 C CA . VAL A 1 393 ? 25.910 -6.041 25.878 1.00 21.96 391 VAL A CA 1
ATOM 3111 C C . VAL A 1 393 ? 24.449 -6.470 25.876 1.00 23.41 391 VAL A C 1
ATOM 3112 O O . VAL A 1 393 ? 23.932 -6.923 24.855 1.00 25.57 391 VAL A O 1
ATOM 3116 N N . ALA A 1 394 ? 23.785 -6.328 27.020 1.00 22.91 392 ALA A N 1
ATOM 3117 C CA . ALA A 1 394 ? 22.379 -6.703 27.145 1.00 23.81 392 ALA A CA 1
ATOM 3118 C C . ALA A 1 394 ? 21.487 -5.871 26.232 1.00 23.72 392 ALA A C 1
ATOM 3119 O O . ALA A 1 394 ? 21.702 -4.670 26.058 1.00 23.46 392 ALA A O 1
ATOM 3121 N N . THR A 1 395 ? 20.481 -6.514 25.650 1.00 24.56 393 THR A N 1
ATOM 3122 C CA . THR A 1 395 ? 19.557 -5.816 24.768 1.00 25.82 393 THR A CA 1
ATOM 3123 C C . THR A 1 395 ? 18.139 -5.961 25.295 1.00 26.72 393 THR A C 1
ATOM 3124 O O . THR A 1 395 ? 17.178 -5.538 24.657 1.00 26.27 393 THR A O 1
ATOM 3128 N N . LYS A 1 396 ? 18.023 -6.555 26.478 1.00 27.76 394 LYS A N 1
ATOM 3129 C CA . LYS A 1 396 ? 16.737 -6.753 27.132 1.00 29.33 394 LYS A CA 1
ATOM 3130 C C . LYS A 1 396 ? 17.000 -6.715 28.637 1.00 29.17 394 LYS A C 1
ATOM 3131 O O . LYS A 1 396 ? 17.959 -7.317 29.112 1.00 27.70 394 LYS A O 1
ATOM 3137 N N . ARG A 1 397 ? 16.170 -5.996 29.384 1.00 30.15 395 ARG A N 1
ATOM 3138 C CA . ARG A 1 397 ? 16.363 -5.919 30.826 1.00 31.49 395 ARG A CA 1
ATOM 3139 C C . ARG A 1 397 ? 15.972 -7.262 31.449 1.00 32.97 395 ARG A C 1
ATOM 3140 O O . ARG A 1 397 ? 15.078 -7.946 30.954 1.00 32.99 395 ARG A O 1
ATOM 3148 N N . PRO A 1 398 ? 16.643 -7.653 32.546 1.00 34.56 396 PRO A N 1
ATOM 3149 C CA . PRO A 1 398 ? 16.395 -8.916 33.253 1.00 34.84 396 PRO A CA 1
ATOM 3150 C C . PRO A 1 398 ? 14.978 -9.119 33.788 1.00 35.81 396 PRO A C 1
ATOM 3151 O O . PRO A 1 398 ? 14.501 -10.254 33.892 1.00 35.96 396 PRO A O 1
ATOM 3155 N N . SER A 1 399 ? 14.310 -8.025 34.134 1.00 35.49 397 SER A N 1
ATOM 3156 C CA . SER A 1 399 ? 12.954 -8.101 34.658 1.00 35.02 397 SER A CA 1
ATOM 3157 C C . SER A 1 399 ? 11.990 -7.285 33.803 1.00 35.61 397 SER A C 1
ATOM 3158 O O . SER A 1 399 ? 12.340 -6.204 33.327 1.00 33.30 397 SER A O 1
ATOM 3161 N N . ASP A 1 400 ? 10.778 -7.804 33.613 1.00 36.68 398 ASP A N 1
ATOM 3162 C CA . ASP A 1 400 ? 9.766 -7.112 32.818 1.00 38.82 398 ASP A CA 1
ATOM 3163 C C . ASP A 1 400 ? 9.215 -5.909 33.581 1.00 38.77 398 ASP A C 1
ATOM 3164 O O . ASP A 1 400 ? 9.497 -5.739 34.766 1.00 38.66 398 ASP A O 1
ATOM 3169 N N . PHE A 1 401 ? 8.429 -5.084 32.895 1.00 39.11 399 PHE A N 1
ATOM 3170 C CA . PHE A 1 401 ? 7.847 -3.883 33.489 1.00 40.66 399 PHE A CA 1
ATOM 3171 C C . PHE A 1 401 ? 7.159 -4.136 34.824 1.00 40.35 399 PHE A C 1
ATOM 3172 O O . PHE A 1 401 ? 7.464 -3.481 35.819 1.00 40.80 399 PHE A O 1
ATOM 3180 N N . ALA A 1 402 ? 6.223 -5.078 34.835 1.00 39.85 400 ALA A N 1
ATOM 3181 C CA . ALA A 1 402 ? 5.483 -5.412 36.046 1.00 39.61 400 ALA A CA 1
ATOM 3182 C C . ALA A 1 402 ? 6.408 -5.566 37.248 1.00 38.54 400 ALA A C 1
ATOM 3183 O O . ALA A 1 402 ? 6.235 -4.891 38.261 1.00 38.58 400 ALA A O 1
ATOM 3185 N N . LYS A 1 403 ? 7.391 -6.454 37.125 1.00 38.37 401 LYS A N 1
ATOM 3186 C CA . LYS A 1 403 ? 8.338 -6.706 38.203 1.00 37.37 401 LYS A CA 1
ATOM 3187 C C . LYS A 1 403 ? 9.170 -5.481 38.575 1.00 36.52 401 LYS A C 1
ATOM 3188 O O . LYS A 1 403 ? 9.454 -5.259 39.751 1.00 35.83 401 LYS A O 1
ATOM 3194 N N . ARG A 1 404 ? 9.556 -4.685 37.581 1.00 35.50 402 ARG A N 1
ATOM 3195 C CA . ARG A 1 404 ? 10.359 -3.493 37.838 1.00 34.77 402 ARG A CA 1
ATOM 3196 C C . ARG A 1 404 ? 9.514 -2.402 38.485 1.00 35.34 402 ARG A C 1
ATOM 3197 O O . ARG A 1 404 ? 10.002 -1.635 39.315 1.00 34.94 402 ARG A O 1
ATOM 3205 N N . ARG A 1 405 ? 8.245 -2.340 38.093 1.00 36.27 403 ARG A N 1
ATOM 3206 C CA . ARG A 1 405 ? 7.317 -1.347 38.617 1.00 37.66 403 ARG A CA 1
ATOM 3207 C C . ARG A 1 405 ? 7.283 -1.357 40.145 1.00 37.62 403 ARG A C 1
ATOM 3208 O O . ARG A 1 405 ? 7.414 -0.313 40.782 1.00 38.16 403 ARG A O 1
ATOM 3216 N N . ASP A 1 406 ? 7.110 -2.541 40.727 1.00 37.62 404 ASP A N 1
ATOM 3217 C CA . ASP A 1 406 ? 7.044 -2.678 42.179 1.00 37.69 404 ASP A CA 1
ATOM 3218 C C . ASP A 1 406 ? 8.353 -2.321 42.870 1.00 35.87 404 ASP A C 1
ATOM 3219 O O . ASP A 1 406 ? 8.363 -1.547 43.827 1.00 35.56 404 ASP A O 1
ATOM 3224 N N . ILE A 1 407 ? 9.453 -2.893 42.389 1.00 34.33 405 ILE A N 1
ATOM 3225 C CA . ILE A 1 407 ? 10.768 -2.626 42.961 1.00 33.18 405 ILE A CA 1
ATOM 3226 C C . ILE A 1 407 ? 11.045 -1.124 43.002 1.00 33.73 405 ILE A C 1
ATOM 3227 O O . ILE A 1 407 ? 11.542 -0.600 43.998 1.00 33.05 405 ILE A O 1
ATOM 3232 N N . GLN A 1 408 ? 10.721 -0.436 41.914 1.00 32.24 406 GLN A N 1
ATOM 3233 C CA . GLN A 1 408 ? 10.935 1.002 41.824 1.00 32.96 406 GLN A CA 1
ATOM 3234 C C . GLN A 1 408 ? 10.016 1.771 42.768 1.00 33.68 406 GLN A C 1
ATOM 3235 O O . GLN A 1 408 ? 10.410 2.792 43.331 1.00 35.29 406 GLN A O 1
ATOM 3241 N N . GLN A 1 409 ? 8.794 1.278 42.939 1.00 35.17 407 GLN A N 1
ATOM 3242 C CA . GLN A 1 409 ? 7.826 1.921 43.823 1.00 37.18 407 GLN A CA 1
ATOM 3243 C C . GLN A 1 409 ? 8.327 1.891 45.269 1.00 37.69 407 GLN A C 1
ATOM 3244 O O . GLN A 1 409 ? 8.208 2.876 45.995 1.00 38.73 407 GLN A O 1
ATOM 3250 N N . GLU A 1 410 ? 8.894 0.758 45.671 1.00 38.71 408 GLU A N 1
ATOM 3251 C CA . GLU A 1 410 ? 9.411 0.587 47.026 1.00 39.96 408 GLU A CA 1
ATOM 3252 C C . GLU A 1 410 ? 10.580 1.510 47.338 1.00 39.66 408 GLU A C 1
ATOM 3253 O O . GLU A 1 410 ? 10.766 1.921 48.483 1.00 40.03 408 GLU A O 1
ATOM 3259 N N . LYS A 1 411 ? 11.373 1.826 46.321 1.00 38.09 409 LYS A N 1
ATOM 3260 C CA . LYS A 1 411 ? 12.529 2.691 46.505 1.00 36.65 409 LYS A CA 1
ATOM 3261 C C . LYS A 1 411 ? 12.197 4.174 46.378 1.00 36.16 409 LYS A C 1
ATOM 3262 O O . LYS A 1 411 ? 12.690 4.992 47.153 1.00 36.30 409 LYS A O 1
ATOM 3268 N N . LEU A 1 412 ? 11.363 4.522 45.402 1.00 34.78 410 LEU A N 1
ATOM 3269 C CA . LEU A 1 412 ? 11.005 5.919 45.184 1.00 35.05 410 LEU A CA 1
ATOM 3270 C C . LEU A 1 412 ? 9.824 6.407 46.022 1.00 34.74 410 LEU A C 1
ATOM 3271 O O . LEU A 1 412 ? 9.737 7.593 46.334 1.00 34.16 410 LEU A O 1
ATOM 3276 N N . HIS A 1 413 ? 8.920 5.501 46.380 1.00 35.71 411 HIS A N 1
ATOM 3277 C CA . HIS A 1 413 ? 7.749 5.858 47.184 1.00 36.61 411 HIS A CA 1
ATOM 3278 C C . HIS A 1 413 ? 7.035 7.104 46.653 1.00 35.65 411 HIS A C 1
ATOM 3279 O O . HIS A 1 413 ? 6.649 7.982 47.428 1.00 33.51 411 HIS A O 1
ATOM 3286 N N . LEU A 1 414 ? 6.857 7.180 45.337 1.00 34.92 412 LEU A N 1
ATOM 3287 C CA . LEU A 1 414 ? 6.200 8.333 44.726 1.00 34.26 412 LEU A CA 1
ATOM 3288 C C . LEU A 1 414 ? 4.681 8.250 44.881 1.00 34.27 412 LEU A C 1
ATOM 3289 O O . LEU A 1 414 ? 4.109 7.164 44.906 1.00 32.85 412 LEU A O 1
ATOM 3294 N N . PRO A 1 415 ? 4.009 9.408 44.985 1.00 35.09 413 PRO A N 1
ATOM 3295 C CA . PRO A 1 415 ? 2.554 9.462 45.142 1.00 35.90 413 PRO A CA 1
ATOM 3296 C C . PRO A 1 415 ? 1.807 9.166 43.850 1.00 37.11 413 PRO A C 1
ATOM 3297 O O . PRO A 1 415 ? 2.411 8.844 42.826 1.00 36.93 413 PRO A O 1
ATOM 3301 N N . LEU A 1 416 ? 0.485 9.283 43.913 1.00 38.24 414 LEU A N 1
ATOM 3302 C CA . LEU A 1 416 ? -0.367 9.055 42.754 1.00 38.76 414 LEU A CA 1
ATOM 3303 C C . LEU A 1 416 ? -0.224 10.246 41.820 1.00 38.72 414 LEU A C 1
ATOM 3304 O O . LEU A 1 416 ? -0.294 11.395 42.256 1.00 40.01 414 LEU A O 1
ATOM 3309 N N . LEU A 1 417 ? -0.016 9.972 40.537 1.00 38.83 415 LEU A N 1
ATOM 3310 C CA . LEU A 1 417 ? 0.138 11.032 39.554 1.00 37.66 415 LEU A CA 1
ATOM 3311 C C . LEU A 1 417 ? 1.276 11.973 39.940 1.00 36.67 415 LEU A C 1
ATOM 3312 O O . LEU A 1 417 ? 1.059 13.154 40.207 1.00 35.91 415 LEU A O 1
ATOM 3317 N N . PRO A 1 418 ? 2.511 11.451 39.978 1.00 35.87 416 PRO A N 1
ATOM 3318 C CA . PRO A 1 418 ? 3.687 12.252 40.332 1.00 34.76 416 PRO A CA 1
ATOM 3319 C C . PRO A 1 418 ? 3.860 13.433 39.380 1.00 33.88 416 PRO A C 1
ATOM 3320 O O . PRO A 1 418 ? 3.537 13.333 38.197 1.00 33.35 416 PRO A O 1
ATOM 3324 N N . THR A 1 419 ? 4.367 14.548 39.897 1.00 33.47 417 THR A N 1
ATOM 3325 C CA . THR A 1 419 ? 4.589 15.726 39.068 1.00 32.47 417 THR A CA 1
ATOM 3326 C C . THR A 1 419 ? 6.080 15.923 38.814 1.00 32.17 417 THR A C 1
ATOM 3327 O O . THR A 1 419 ? 6.910 15.688 39.695 1.00 30.09 417 THR A O 1
ATOM 3331 N N . THR A 1 420 ? 6.413 16.354 37.603 1.00 31.23 418 THR A N 1
ATOM 3332 C CA . THR A 1 420 ? 7.800 16.574 37.223 1.00 30.90 418 THR A CA 1
ATOM 3333 C C . THR A 1 420 ? 7.835 17.475 35.991 1.00 31.49 418 THR A C 1
ATOM 3334 O O . THR A 1 420 ? 6.791 17.898 35.502 1.00 31.00 418 THR A O 1
ATOM 3338 N N . THR A 1 421 ? 9.032 17.795 35.509 1.00 30.39 419 THR A N 1
ATOM 3339 C CA . THR A 1 421 ? 9.167 18.618 34.316 1.00 29.59 419 THR A CA 1
ATOM 3340 C C . THR A 1 421 ? 10.016 17.844 33.310 1.00 30.21 419 THR A C 1
ATOM 3341 O O . THR A 1 421 ? 10.573 16.793 33.638 1.00 29.61 419 THR A O 1
ATOM 3345 N N . ILE A 1 422 ? 10.124 18.363 32.094 1.00 28.91 420 ILE A N 1
ATOM 3346 C CA . ILE A 1 422 ? 10.875 17.672 31.051 1.00 28.48 420 ILE A CA 1
ATOM 3347 C C . ILE A 1 422 ? 12.394 17.824 31.121 1.00 27.30 420 ILE A C 1
ATOM 3348 O O . ILE A 1 422 ? 13.123 16.992 30.580 1.00 27.35 420 ILE A O 1
ATOM 3353 N N . GLY A 1 423 ? 12.876 18.876 31.773 1.00 27.77 421 GLY A N 1
ATOM 3354 C CA . GLY A 1 423 ? 14.313 19.050 31.884 1.00 28.40 421 GLY A CA 1
ATOM 3355 C C . GLY A 1 423 ? 14.882 20.455 31.907 1.00 28.76 421 GLY A C 1
ATOM 3356 O O . GLY A 1 423 ? 15.627 20.806 32.821 1.00 27.69 421 GLY A O 1
ATOM 3357 N N . SER A 1 424 ? 14.538 21.264 30.911 1.00 29.06 422 SER A N 1
ATOM 3358 C CA . SER A 1 424 ? 15.065 22.621 30.819 1.00 29.92 422 SER A CA 1
ATOM 3359 C C . SER A 1 424 ? 14.192 23.709 31.437 1.00 30.04 422 SER A C 1
ATOM 3360 O O . SER A 1 424 ? 12.970 23.591 31.501 1.00 31.13 422 SER A O 1
ATOM 3363 N N . PHE A 1 425 ? 14.851 24.772 31.886 1.00 30.93 423 PHE A N 1
ATOM 3364 C CA . PHE A 1 425 ? 14.186 25.928 32.471 1.00 30.36 423 PHE A CA 1
ATOM 3365 C C . PHE A 1 425 ? 14.666 27.154 31.697 1.00 30.77 423 PHE A C 1
ATOM 3366 O O . PHE A 1 425 ? 15.590 27.060 30.893 1.00 29.39 423 PHE A O 1
ATOM 3374 N N . PRO A 1 426 ? 14.041 28.322 31.923 1.00 31.27 424 PRO A N 1
ATOM 3375 C CA . PRO A 1 426 ? 14.445 29.542 31.217 1.00 31.52 424 PRO A CA 1
ATOM 3376 C C . PRO A 1 426 ? 15.885 29.941 31.530 1.00 33.49 424 PRO A C 1
ATOM 3377 O O . PRO A 1 426 ? 16.364 29.729 32.646 1.00 33.32 424 PRO A O 1
ATOM 3381 N N . GLN A 1 427 ? 16.570 30.518 30.546 1.00 35.14 425 GLN A N 1
ATOM 3382 C CA . GLN A 1 427 ? 17.949 30.959 30.735 1.00 37.34 425 GLN A CA 1
ATOM 3383 C C . GLN A 1 427 ? 18.317 32.057 29.742 1.00 38.56 425 GLN A C 1
ATOM 3384 O O . GLN A 1 427 ? 18.207 33.248 30.049 1.00 38.98 425 GLN A O 1
ATOM 3390 N N . ASP A 1 445 ? 36.690 29.117 34.178 1.00 42.82 443 ASP A N 1
ATOM 3391 C CA . ASP A 1 445 ? 36.175 27.757 34.286 1.00 42.99 443 ASP A CA 1
ATOM 3392 C C . ASP A 1 445 ? 35.416 27.570 35.592 1.00 42.15 443 ASP A C 1
ATOM 3393 O O . ASP A 1 445 ? 34.227 27.251 35.587 1.00 42.29 443 ASP A O 1
ATOM 3398 N N . ALA A 1 446 ? 36.107 27.767 36.711 1.00 40.85 444 ALA A N 1
ATOM 3399 C CA . ALA A 1 446 ? 35.487 27.619 38.024 1.00 40.04 444 ALA A CA 1
ATOM 3400 C C . ALA A 1 446 ? 34.405 28.674 38.208 1.00 39.23 444 ALA A C 1
ATOM 3401 O O . ALA A 1 446 ? 33.340 28.398 38.759 1.00 38.88 444 ALA A O 1
ATOM 3403 N N . GLU A 1 447 ? 34.682 29.886 37.744 1.00 39.51 445 GLU A N 1
ATOM 3404 C CA . GLU A 1 447 ? 33.715 30.967 37.853 1.00 39.10 445 GLU A CA 1
ATOM 3405 C C . GLU A 1 447 ? 32.423 30.577 37.137 1.00 37.84 445 GLU A C 1
ATOM 3406 O O . GLU A 1 447 ? 31.330 30.724 37.684 1.00 36.43 445 GLU A O 1
ATOM 3412 N N . TYR A 1 448 ? 32.553 30.062 35.919 1.00 36.12 446 TYR A N 1
ATOM 3413 C CA . TYR A 1 448 ? 31.388 29.658 35.141 1.00 34.78 446 TYR A CA 1
ATOM 3414 C C . TYR A 1 448 ? 30.625 28.510 35.799 1.00 34.63 446 TYR A C 1
ATOM 3415 O O . TYR A 1 448 ? 29.398 28.549 35.894 1.00 33.49 446 TYR A O 1
ATOM 3424 N N . LYS A 1 449 ? 31.345 27.493 36.264 1.00 34.57 447 LYS A N 1
ATOM 3425 C CA . LYS A 1 449 ? 30.692 26.349 36.896 1.00 35.47 447 LYS A CA 1
ATOM 3426 C C . LYS A 1 449 ? 29.886 26.753 38.125 1.00 35.36 447 LYS A C 1
ATOM 3427 O O . LYS A 1 449 ? 28.737 26.339 38.284 1.00 36.42 447 LYS A O 1
ATOM 3433 N N . GLN A 1 450 ? 30.487 27.552 39.001 1.00 37.08 448 GLN A N 1
ATOM 3434 C CA . GLN A 1 450 ? 29.792 27.993 40.205 1.00 37.94 448 GLN A CA 1
ATOM 3435 C C . GLN A 1 450 ? 28.615 28.894 39.855 1.00 37.64 448 GLN A C 1
ATOM 3436 O O . GLN A 1 450 ? 27.654 28.997 40.619 1.00 37.59 448 GLN A O 1
ATOM 3442 N N . PHE A 1 451 ? 28.686 29.537 38.692 1.00 36.64 449 PHE A N 1
ATOM 3443 C CA . PHE A 1 451 ? 27.603 30.397 38.234 1.00 34.96 449 PHE A CA 1
ATOM 3444 C C . PHE A 1 451 ? 26.430 29.498 37.874 1.00 33.30 449 PHE A C 1
ATOM 3445 O O . PHE A 1 451 ? 25.279 29.792 38.205 1.00 31.88 449 PHE A O 1
ATOM 3453 N N . ILE A 1 452 ? 26.733 28.396 37.192 1.00 31.23 450 ILE A N 1
ATOM 3454 C CA . ILE A 1 452 ? 25.711 27.441 36.783 1.00 29.79 450 ILE A CA 1
ATOM 3455 C C . ILE A 1 452 ? 25.119 26.727 37.992 1.00 28.02 450 ILE A C 1
ATOM 3456 O O . ILE A 1 452 ? 23.908 26.542 38.086 1.00 28.74 450 ILE A O 1
ATOM 3461 N N . GLN A 1 453 ? 25.980 26.329 38.919 1.00 27.64 451 GLN A N 1
ATOM 3462 C CA . GLN A 1 453 ? 25.528 25.625 40.106 1.00 27.13 451 GLN A CA 1
ATOM 3463 C C . GLN A 1 453 ? 24.634 26.516 40.954 1.00 27.10 451 GLN A C 1
ATOM 3464 O O . GLN A 1 453 ? 23.633 26.055 41.500 1.00 25.80 451 GLN A O 1
ATOM 3470 N N . ALA A 1 454 ? 24.994 27.792 41.058 1.00 26.36 452 ALA A N 1
ATOM 3471 C CA . ALA A 1 454 ? 24.192 28.736 41.823 1.00 27.12 452 ALA A CA 1
ATOM 3472 C C . ALA A 1 454 ? 22.795 28.759 41.218 1.00 27.42 452 ALA A C 1
ATOM 3473 O O . ALA A 1 454 ? 21.800 28.723 41.938 1.00 28.20 452 ALA A O 1
ATOM 3475 N N . GLU A 1 455 ? 22.721 28.809 39.890 1.00 28.29 453 GLU A N 1
ATOM 3476 C CA . GLU A 1 455 ? 21.427 28.830 39.209 1.00 27.49 453 GLU A CA 1
ATOM 3477 C C . GLU A 1 455 ? 20.718 27.489 39.365 1.00 26.28 453 GLU A C 1
ATOM 3478 O O . GLU A 1 455 ? 19.493 27.437 39.480 1.00 25.97 453 GLU A O 1
ATOM 3484 N N . ILE A 1 456 ? 21.480 26.398 39.354 1.00 25.56 454 ILE A N 1
ATOM 3485 C CA . ILE A 1 456 ? 20.872 25.083 39.522 1.00 25.88 454 ILE A CA 1
ATOM 3486 C C . ILE A 1 456 ? 20.192 25.026 40.889 1.00 25.62 454 ILE A C 1
ATOM 3487 O O . ILE A 1 456 ? 19.041 24.605 41.000 1.00 24.18 454 ILE A O 1
ATOM 3492 N N . GLU A 1 457 ? 20.900 25.452 41.929 1.00 25.37 455 GLU A N 1
ATOM 3493 C CA . GLU A 1 457 ? 20.304 25.429 43.260 1.00 27.36 455 GLU A CA 1
ATOM 3494 C C . GLU A 1 457 ? 19.084 26.333 43.320 1.00 27.93 455 GLU A C 1
ATOM 3495 O O . GLU A 1 457 ? 18.042 25.935 43.838 1.00 28.38 455 GLU A O 1
ATOM 3501 N N . ARG A 1 458 ? 19.203 27.543 42.780 1.00 29.52 456 ARG A N 1
ATOM 3502 C CA . ARG A 1 458 ? 18.079 28.476 42.805 1.00 29.99 456 ARG A CA 1
ATOM 3503 C C . ARG A 1 458 ? 16.824 27.817 42.247 1.00 30.22 456 ARG A C 1
ATOM 3504 O O . ARG A 1 458 ? 15.734 27.988 42.792 1.00 29.67 456 ARG A O 1
ATOM 3512 N N . TRP A 1 459 ? 16.967 27.047 41.173 1.00 30.76 457 TRP A N 1
ATOM 3513 C CA . TRP A 1 459 ? 15.795 26.402 40.601 1.00 30.43 457 TRP A CA 1
ATOM 3514 C C . TRP A 1 459 ? 15.402 25.115 41.321 1.00 29.80 457 TRP A C 1
ATOM 3515 O O . TRP A 1 459 ? 14.292 24.617 41.154 1.00 28.80 457 TRP A O 1
ATOM 3526 N N . ILE A 1 460 ? 16.305 24.571 42.127 1.00 29.48 458 ILE A N 1
ATOM 3527 C CA . ILE A 1 460 ? 15.959 23.379 42.889 1.00 28.69 458 ILE A CA 1
ATOM 3528 C C . ILE A 1 460 ? 15.009 23.849 43.994 1.00 27.56 458 ILE A C 1
ATOM 3529 O O . ILE A 1 460 ? 14.007 23.197 44.284 1.00 25.44 458 ILE A O 1
ATOM 3534 N N . ARG A 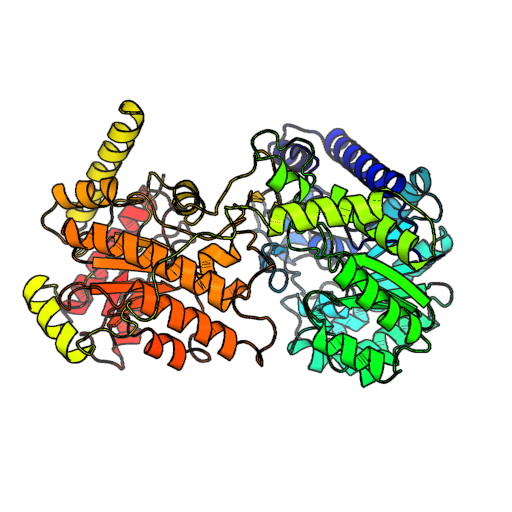1 461 ? 15.326 24.996 44.597 1.00 28.71 459 ARG A N 1
ATOM 3535 C CA . ARG A 1 461 ? 14.491 25.558 45.656 1.00 29.03 459 ARG A CA 1
ATOM 3536 C C . ARG A 1 461 ? 13.144 25.949 45.067 1.00 30.04 459 ARG A C 1
ATOM 3537 O O . ARG A 1 461 ? 12.095 25.716 45.670 1.00 30.66 459 ARG A O 1
ATOM 3545 N N . ILE A 1 462 ? 13.180 26.542 43.879 1.00 29.59 460 ILE A N 1
ATOM 3546 C CA . ILE A 1 462 ? 11.956 26.944 43.207 1.00 30.51 460 ILE A CA 1
ATOM 3547 C C . ILE A 1 462 ? 11.075 25.712 43.007 1.00 29.46 460 ILE A C 1
ATOM 3548 O O . ILE A 1 462 ? 9.876 25.759 43.263 1.00 29.99 460 ILE A O 1
ATOM 3553 N N . GLN A 1 463 ? 11.676 24.605 42.576 1.00 29.23 461 GLN A N 1
ATOM 3554 C CA . GLN A 1 463 ? 10.929 23.366 42.354 1.00 28.68 461 GLN A CA 1
ATOM 3555 C C . GLN A 1 463 ? 10.414 22.780 43.665 1.00 28.56 461 GLN A C 1
ATOM 3556 O O . GLN A 1 463 ? 9.295 22.276 43.731 1.00 28.72 461 GLN A O 1
ATOM 3562 N N . GLU A 1 464 ? 11.241 22.826 44.702 1.00 29.25 462 GLU A N 1
ATOM 3563 C CA . GLU A 1 464 ? 10.832 22.313 46.001 1.00 30.79 462 GLU A CA 1
ATOM 3564 C C . GLU A 1 464 ? 9.681 23.162 46.528 1.00 32.51 462 GLU A C 1
ATOM 3565 O O . GLU A 1 464 ? 8.706 22.631 47.058 1.00 33.36 462 GLU A O 1
ATOM 3571 N N . ASP A 1 465 ? 9.795 24.480 46.369 1.00 33.90 463 ASP A N 1
ATOM 3572 C CA . ASP A 1 465 ? 8.755 25.395 46.840 1.00 36.77 463 ASP A CA 1
ATOM 3573 C C . ASP A 1 465 ? 7.441 25.235 46.080 1.00 36.48 463 ASP A C 1
ATOM 3574 O O . ASP A 1 465 ? 6.381 25.584 46.594 1.00 37.03 463 ASP A O 1
ATOM 3579 N N . LEU A 1 466 ? 7.508 24.717 44.858 1.00 36.98 464 LEU A N 1
ATOM 3580 C CA . LEU A 1 466 ? 6.298 24.498 44.063 1.00 36.69 464 LEU A CA 1
ATOM 3581 C C . LEU A 1 466 ? 5.773 23.102 44.379 1.00 35.80 464 LEU A C 1
ATOM 3582 O O . LEU A 1 466 ? 4.635 22.759 44.063 1.00 36.26 464 LEU A O 1
ATOM 3587 N N . ASP A 1 467 ? 6.630 22.313 45.015 1.00 35.11 465 ASP A N 1
ATOM 3588 C CA . ASP A 1 467 ? 6.343 20.936 45.407 1.00 35.29 465 ASP A CA 1
ATOM 3589 C C . ASP A 1 467 ? 6.256 19.943 44.257 1.00 34.35 465 ASP A C 1
ATOM 3590 O O . ASP A 1 467 ? 5.332 19.130 44.187 1.00 33.78 465 ASP A O 1
ATOM 3595 N N . LEU A 1 468 ? 7.214 20.017 43.343 1.00 32.47 466 LEU A N 1
ATOM 3596 C CA . LEU A 1 468 ? 7.250 19.070 42.243 1.00 31.45 466 LEU A CA 1
ATOM 3597 C C . LEU A 1 468 ? 7.834 17.810 42.880 1.00 30.02 466 LEU A C 1
ATOM 3598 O O . LEU A 1 468 ? 8.741 17.904 43.705 1.00 28.75 466 LEU A O 1
ATOM 3603 N N . ASP A 1 469 ? 7.310 16.644 42.516 1.00 29.12 467 ASP A N 1
ATOM 3604 C CA . ASP A 1 469 ? 7.780 15.385 43.087 1.00 29.68 467 ASP A CA 1
ATOM 3605 C C . ASP A 1 469 ? 9.149 14.932 42.575 1.00 29.83 467 ASP A C 1
ATOM 3606 O O . ASP A 1 469 ? 9.995 14.493 43.358 1.00 27.39 467 ASP A O 1
ATOM 3611 N N . VAL A 1 470 ? 9.365 15.029 41.267 1.00 28.98 468 VAL A N 1
ATOM 3612 C CA . VAL A 1 470 ? 10.644 14.639 40.676 1.00 29.24 468 VAL A CA 1
ATOM 3613 C C . VAL A 1 470 ? 11.270 15.862 40.016 1.00 28.12 468 VAL A C 1
ATOM 3614 O O . VAL A 1 470 ? 10.664 16.488 39.146 1.00 29.14 468 VAL A O 1
ATOM 3618 N N . LEU A 1 471 ? 12.490 16.190 40.428 1.00 26.75 469 LEU A N 1
ATOM 3619 C CA . LEU A 1 471 ? 13.187 17.369 39.927 1.00 26.69 469 LEU A CA 1
ATOM 3620 C C . LEU A 1 471 ? 14.219 17.171 38.812 1.00 26.89 469 LEU A C 1
ATOM 3621 O O . LEU A 1 471 ? 14.608 16.045 38.491 1.00 26.38 469 LEU A O 1
ATOM 3626 N N . VAL A 1 472 ? 14.648 18.296 38.235 1.00 26.58 470 VAL A N 1
ATOM 3627 C CA . VAL A 1 472 ? 15.648 18.340 37.169 1.00 27.20 470 VAL A CA 1
ATOM 3628 C C . VAL A 1 472 ? 16.564 19.529 37.454 1.00 27.24 470 VAL A C 1
ATOM 3629 O O . VAL A 1 472 ? 16.152 20.480 38.126 1.00 27.70 470 VAL A O 1
ATOM 3633 N N . HIS A 1 473 ? 17.797 19.498 36.951 1.00 24.56 471 HIS A N 1
ATOM 3634 C CA . HIS A 1 473 ? 18.719 20.592 37.239 1.00 25.69 471 HIS A CA 1
ATOM 3635 C C . HIS A 1 473 ? 18.559 21.865 36.410 1.00 25.26 471 HIS A C 1
ATOM 3636 O O . HIS A 1 473 ? 19.130 22.898 36.750 1.00 25.84 471 HIS A O 1
ATOM 3643 N N . GLY A 1 474 ? 17.784 21.803 35.334 1.00 26.90 472 GLY A N 1
ATOM 3644 C CA . GLY A 1 474 ? 17.582 22.990 34.521 1.00 26.65 472 GLY A CA 1
ATOM 3645 C C . GLY A 1 474 ? 18.267 23.005 33.166 1.00 28.45 472 GLY A C 1
ATOM 3646 O O . GLY A 1 474 ? 17.826 23.719 32.260 1.00 27.17 472 GLY A O 1
ATOM 3647 N N . GLU A 1 475 ? 19.341 22.232 33.021 1.00 26.82 473 GLU A N 1
ATOM 3648 C CA . GLU A 1 475 ? 20.072 22.176 31.759 1.00 27.04 473 GLU A CA 1
ATOM 3649 C C . GLU A 1 475 ? 20.561 23.564 31.362 1.00 28.27 473 GLU A C 1
ATOM 3650 O O . GLU A 1 475 ? 20.661 23.884 30.179 1.00 28.63 473 GLU A O 1
ATOM 3656 N N . PHE A 1 476 ? 20.873 24.384 32.361 1.00 29.22 474 PHE A N 1
ATOM 3657 C CA . PHE A 1 476 ? 21.338 25.747 32.130 1.00 29.86 474 PHE A CA 1
ATOM 3658 C C . PHE A 1 476 ? 22.685 25.784 31.424 1.00 29.62 474 PHE A C 1
ATOM 3659 O O . PHE A 1 476 ? 23.017 26.759 30.753 1.00 29.63 474 PHE A O 1
ATOM 3667 N N . GLU A 1 477 ? 23.459 24.717 31.576 1.00 28.71 475 GLU A N 1
ATOM 3668 C CA . GLU A 1 477 ? 24.766 24.639 30.944 1.00 28.28 475 GLU A CA 1
ATOM 3669 C C . GLU A 1 477 ? 24.675 24.130 29.508 1.00 27.00 475 GLU A C 1
ATOM 3670 O O . GLU A 1 477 ? 25.697 23.957 28.846 1.00 26.53 475 GLU A O 1
ATOM 3676 N N . ARG A 1 478 ? 23.457 23.889 29.032 1.00 27.73 476 ARG A N 1
ATOM 3677 C CA . ARG A 1 478 ? 23.257 23.374 27.676 1.00 28.20 476 ARG A CA 1
ATOM 3678 C C . ARG A 1 478 ? 22.538 24.373 26.773 1.00 29.65 476 ARG A C 1
ATOM 3679 O O . ARG A 1 478 ? 21.511 24.937 27.151 1.00 29.08 476 ARG A O 1
ATOM 3687 N N . VAL A 1 479 ? 23.069 24.579 25.573 1.00 30.45 477 VAL A N 1
ATOM 3688 C CA . VAL A 1 479 ? 22.449 25.500 24.629 1.00 32.25 477 VAL A CA 1
ATOM 3689 C C . VAL A 1 479 ? 21.818 24.717 23.483 1.00 32.66 477 VAL A C 1
ATOM 3690 O O . VAL A 1 479 ? 20.989 25.238 22.741 1.00 33.67 477 VAL A O 1
ATOM 3694 N N . ASP A 1 480 ? 22.208 23.452 23.365 1.00 31.52 478 ASP A N 1
ATOM 3695 C CA . ASP A 1 480 ? 21.706 22.580 22.314 1.00 30.89 478 ASP A CA 1
ATOM 3696 C C . ASP A 1 480 ? 21.745 21.137 22.826 1.00 28.91 478 ASP A C 1
ATOM 3697 O O . ASP A 1 480 ? 22.799 20.654 23.235 1.00 29.57 478 ASP A O 1
ATOM 3702 N N . MET A 1 481 ? 20.601 20.456 22.798 1.00 26.07 479 MET A N 1
ATOM 3703 C CA . MET A 1 481 ? 20.507 19.081 23.291 1.00 25.33 479 MET A CA 1
ATOM 3704 C C . MET A 1 481 ? 21.341 18.047 22.534 1.00 23.44 479 MET A C 1
ATOM 3705 O O . MET A 1 481 ? 21.385 16.880 22.925 1.00 22.12 479 MET A O 1
ATOM 3710 N N . VAL A 1 482 ? 21.992 18.462 21.452 1.00 21.90 480 VAL A N 1
ATOM 3711 C CA . VAL A 1 482 ? 22.835 17.546 20.689 1.00 21.84 480 VAL A CA 1
ATOM 3712 C C . VAL A 1 482 ? 24.296 17.983 20.753 1.00 22.03 480 VAL A C 1
ATOM 3713 O O . VAL A 1 482 ? 25.181 17.172 21.013 1.00 22.44 480 VAL A O 1
ATOM 3717 N N . GLU A 1 483 ? 24.549 19.267 20.530 1.00 22.95 481 GLU A N 1
ATOM 3718 C CA . GLU A 1 483 ? 25.915 19.787 20.588 1.00 25.10 481 GLU A CA 1
ATOM 3719 C C . GLU A 1 483 ? 26.559 19.517 21.953 1.00 24.35 481 GLU A C 1
ATOM 3720 O O . GLU A 1 483 ? 27.767 19.292 22.049 1.00 23.47 481 GLU A O 1
ATOM 3726 N N . PHE A 1 484 ? 25.746 19.537 23.004 1.00 23.87 482 PHE A N 1
ATOM 3727 C CA . PHE A 1 484 ? 26.249 19.309 24.352 1.00 24.58 482 PHE A CA 1
ATOM 3728 C C . PHE A 1 484 ? 26.867 17.921 24.502 1.00 24.93 482 PHE A C 1
ATOM 3729 O O . PHE A 1 484 ? 27.827 17.737 25.257 1.00 23.57 482 PHE A O 1
ATOM 3737 N N . PHE A 1 485 ? 26.314 16.947 23.785 1.00 23.17 483 PHE A N 1
ATOM 3738 C CA . PHE A 1 485 ? 26.824 15.582 23.842 1.00 22.59 483 PHE A CA 1
ATOM 3739 C C . PHE A 1 485 ? 27.938 15.381 22.828 1.00 22.97 483 PHE A C 1
ATOM 3740 O O . PHE A 1 485 ? 28.963 14.765 23.132 1.00 22.34 483 PHE A O 1
ATOM 3748 N N . GLY A 1 486 ? 27.741 15.910 21.624 1.00 22.41 484 GLY A N 1
ATOM 3749 C CA . GLY A 1 486 ? 28.756 15.786 20.597 1.00 21.70 484 GLY A CA 1
ATOM 3750 C C . GLY A 1 486 ? 30.085 16.363 21.054 1.00 23.30 484 GLY A C 1
ATOM 3751 O O . GLY A 1 486 ? 31.146 15.853 20.701 1.00 21.08 484 GLY A O 1
ATOM 3752 N N . GLN A 1 487 ? 30.026 17.427 21.849 1.00 23.42 485 GLN A N 1
ATOM 3753 C CA . GLN A 1 487 ? 31.231 18.079 22.353 1.00 26.08 485 GLN A CA 1
ATOM 3754 C C . GLN A 1 487 ? 32.168 17.128 23.086 1.00 24.44 485 GLN A C 1
ATOM 3755 O O . GLN A 1 487 ? 33.386 17.290 23.029 1.00 23.72 485 GLN A O 1
ATOM 3761 N N . LYS A 1 488 ? 31.601 16.147 23.782 1.00 24.08 486 LYS A N 1
ATOM 3762 C CA . LYS A 1 488 ? 32.413 15.211 24.552 1.00 24.67 486 LYS A CA 1
ATOM 3763 C C . LYS A 1 488 ? 32.474 13.770 24.045 1.00 23.31 486 LYS A C 1
ATOM 3764 O O . LYS A 1 488 ? 32.963 12.888 24.749 1.00 25.06 486 LYS A O 1
ATOM 3770 N N . LEU A 1 489 ? 31.995 13.532 22.828 1.00 22.96 487 LEU A N 1
ATOM 3771 C CA . LEU A 1 489 ? 32.014 12.186 22.259 1.00 21.01 487 LEU A CA 1
ATOM 3772 C C . LEU A 1 489 ? 33.050 12.033 21.158 1.00 20.73 487 LEU A C 1
ATOM 3773 O O . LEU A 1 489 ? 33.182 12.898 20.296 1.00 20.59 487 LEU A O 1
ATOM 3778 N N . ALA A 1 490 ? 33.797 10.933 21.189 1.00 21.37 488 ALA A N 1
ATOM 3779 C CA . ALA A 1 490 ? 34.784 10.691 20.147 1.00 20.70 488 ALA A CA 1
ATOM 3780 C C . ALA A 1 490 ? 33.960 10.474 18.878 1.00 19.44 488 ALA A C 1
ATOM 3781 O O . ALA A 1 490 ? 32.828 9.991 18.950 1.00 17.83 488 ALA A O 1
ATOM 3783 N N . GLY A 1 491 ? 34.512 10.846 17.729 1.00 18.50 489 GLY A N 1
ATOM 3784 C CA . GLY A 1 491 ? 33.793 10.674 16.475 1.00 18.16 489 GLY A CA 1
ATOM 3785 C C . GLY A 1 491 ? 33.009 11.889 15.995 1.00 17.42 489 GLY A C 1
ATOM 3786 O O . GLY A 1 491 ? 32.551 11.914 14.849 1.00 14.41 489 GLY A O 1
ATOM 3787 N N . PHE A 1 492 ? 32.840 12.877 16.873 1.00 16.28 490 PHE A N 1
ATOM 3788 C CA . PHE A 1 492 ? 32.133 14.125 16.560 1.00 16.88 490 PHE A CA 1
ATOM 3789 C C . PHE A 1 492 ? 33.107 15.295 16.486 1.00 18.39 490 PHE A C 1
ATOM 3790 O O . PHE A 1 492 ? 34.149 15.292 17.145 1.00 16.50 490 PHE A O 1
ATOM 3798 N N . THR A 1 493 ? 32.748 16.304 15.698 1.00 18.43 491 THR A N 1
ATOM 3799 C CA . THR A 1 493 ? 33.536 17.528 15.611 1.00 20.45 491 THR A CA 1
ATOM 3800 C C . THR A 1 493 ? 32.585 18.672 15.291 1.00 19.96 491 THR A C 1
ATOM 3801 O O . THR A 1 493 ? 31.478 18.449 14.804 1.00 21.91 491 THR A O 1
ATOM 3805 N N . THR A 1 494 ? 33.002 19.894 15.588 1.00 19.33 492 THR A N 1
ATOM 3806 C CA . THR A 1 494 ? 32.176 21.056 15.297 1.00 21.57 492 THR A CA 1
ATOM 3807 C C . THR A 1 494 ? 32.913 21.878 14.259 1.00 21.58 492 THR A C 1
ATOM 3808 O O . THR A 1 494 ? 34.128 21.736 14.093 1.00 24.61 492 THR A O 1
ATOM 3812 N N . THR A 1 495 ? 32.186 22.721 13.540 1.00 19.14 493 THR A N 1
ATOM 3813 C CA . THR A 1 495 ? 32.817 23.565 12.542 1.00 17.55 493 THR A CA 1
ATOM 3814 C C . THR A 1 495 ? 32.808 24.988 13.081 1.00 17.18 493 THR A C 1
ATOM 3815 O O . THR A 1 495 ? 32.085 25.296 14.026 1.00 16.70 493 THR A O 1
ATOM 3819 N N . LYS A 1 496 ? 33.611 25.850 12.472 1.00 18.65 494 LYS A N 1
ATOM 3820 C CA . LYS A 1 496 ? 33.675 27.244 12.885 1.00 20.85 494 LYS A CA 1
ATOM 3821 C C . LYS A 1 496 ? 32.625 28.098 12.175 1.00 20.24 494 LYS A C 1
ATOM 3822 O O . LYS A 1 496 ? 32.102 29.046 12.755 1.00 20.41 494 LYS A O 1
ATOM 3828 N N . PHE A 1 497 ? 32.306 27.750 10.930 1.00 18.83 495 PHE A N 1
ATOM 3829 C CA . PHE A 1 497 ? 31.364 28.541 10.140 1.00 18.72 495 PHE A CA 1
ATOM 3830 C C . PHE A 1 497 ? 30.333 27.738 9.341 1.00 16.39 495 PHE A C 1
ATOM 3831 O O . PHE A 1 497 ? 29.693 28.300 8.453 1.00 16.12 495 PHE A O 1
ATOM 3839 N N . GLY A 1 498 ? 30.166 26.450 9.645 1.00 14.96 496 GLY A N 1
ATOM 3840 C CA . GLY A 1 498 ? 29.231 25.620 8.886 1.00 14.84 496 GLY A CA 1
ATOM 3841 C C . GLY A 1 498 ? 27.753 25.820 9.143 1.00 15.31 496 GLY A C 1
ATOM 3842 O O . GLY A 1 498 ? 27.043 24.881 9.523 1.00 15.35 496 GLY A O 1
ATOM 3843 N N . TRP A 1 499 ? 27.276 27.039 8.908 1.00 14.23 497 TRP A N 1
ATOM 3844 C CA . TRP A 1 499 ? 25.875 27.364 9.141 1.00 12.59 497 TRP A CA 1
ATOM 3845 C C . TRP A 1 499 ? 24.917 26.983 8.012 1.00 13.54 497 TRP A C 1
ATOM 3846 O O . TRP A 1 499 ? 25.256 27.067 6.828 1.00 15.25 497 TRP A O 1
ATOM 3857 N N . VAL A 1 500 ? 23.709 26.583 8.399 1.00 13.41 498 VAL A N 1
ATOM 3858 C CA . VAL A 1 500 ? 22.662 26.206 7.454 1.00 14.44 498 VAL A CA 1
ATOM 3859 C C . VAL A 1 500 ? 21.371 26.902 7.888 1.00 13.97 498 VAL A C 1
ATOM 3860 O O . VAL A 1 500 ? 21.017 26.867 9.062 1.00 16.17 498 VAL A O 1
ATOM 3864 N N . GLN A 1 501 ? 20.679 27.547 6.952 1.00 14.25 499 GLN A N 1
ATOM 3865 C CA . GLN A 1 501 ? 19.434 28.236 7.287 1.00 14.57 499 GLN A CA 1
ATOM 3866 C C . GLN A 1 501 ? 18.392 27.228 7.768 1.00 15.77 499 GLN A C 1
ATOM 3867 O O . GLN A 1 501 ? 18.222 26.170 7.150 1.00 17.39 499 GLN A O 1
ATOM 3873 N N . SER A 1 502 ? 17.711 27.545 8.870 1.00 15.35 500 SER A N 1
ATOM 3874 C CA . SER A 1 502 ? 16.672 26.669 9.412 1.00 17.72 500 SER A CA 1
ATOM 3875 C C . SER A 1 502 ? 15.320 27.293 9.065 1.00 16.78 500 SER A C 1
ATOM 3876 O O . SER A 1 502 ? 14.464 26.647 8.461 1.00 17.71 500 SER A O 1
ATOM 3879 N N . TYR A 1 503 ? 15.136 28.550 9.453 1.00 15.99 501 TYR A N 1
ATOM 3880 C CA . TYR A 1 503 ? 13.916 29.287 9.125 1.00 18.25 501 TYR A CA 1
ATOM 3881 C C . TYR A 1 503 ? 14.139 30.783 9.301 1.00 17.95 501 TYR A C 1
ATOM 3882 O O . TYR A 1 503 ? 14.714 31.230 10.298 1.00 16.63 501 TYR A O 1
ATOM 3891 N N . GLY A 1 504 ? 13.704 31.555 8.310 1.00 17.38 502 GLY A N 1
ATOM 3892 C CA . GLY A 1 504 ? 13.901 32.989 8.372 1.00 17.20 502 GLY A CA 1
ATOM 3893 C C . GLY A 1 504 ? 15.385 33.286 8.497 1.00 15.31 502 GLY A C 1
ATOM 3894 O O . GLY A 1 504 ? 16.198 32.709 7.772 1.00 15.06 502 GLY A O 1
ATOM 3895 N N . SER A 1 505 ? 15.745 34.163 9.429 1.00 15.18 503 SER A N 1
ATOM 3896 C CA . SER A 1 505 ? 17.145 34.520 9.631 1.00 16.24 503 SER A CA 1
ATOM 3897 C C . SER A 1 505 ? 17.834 33.602 10.630 1.00 18.12 503 SER A C 1
ATOM 3898 O O . SER A 1 505 ? 18.992 33.831 10.984 1.00 17.58 503 SER A O 1
ATOM 3901 N N . ARG A 1 506 ? 17.131 32.577 11.101 1.00 17.50 504 ARG A N 1
ATOM 3902 C CA . ARG A 1 506 ? 17.736 31.655 12.050 1.00 19.97 504 ARG A CA 1
ATOM 3903 C C . ARG A 1 506 ? 18.490 30.562 11.308 1.00 19.53 504 ARG A C 1
ATOM 3904 O O . ARG A 1 506 ? 17.994 29.999 10.329 1.00 19.66 504 ARG A O 1
ATOM 3912 N N . ALA A 1 507 ? 19.708 30.288 11.762 1.00 18.86 505 ALA A N 1
ATOM 3913 C CA . ALA A 1 507 ? 20.541 29.259 11.145 1.00 18.77 505 ALA A CA 1
ATOM 3914 C C . ALA A 1 507 ? 21.124 28.360 12.226 1.00 18.82 505 ALA A C 1
ATOM 3915 O O . ALA A 1 507 ? 21.223 28.763 13.382 1.00 18.16 505 ALA A O 1
ATOM 3917 N N . VAL A 1 508 ? 21.502 27.142 11.845 1.00 18.83 506 VAL A N 1
ATOM 3918 C CA . VAL A 1 508 ? 22.093 26.198 12.784 1.00 19.40 506 VAL A CA 1
ATOM 3919 C C . VAL A 1 508 ? 23.436 25.757 12.240 1.00 18.74 506 VAL A C 1
ATOM 3920 O O . VAL A 1 508 ? 23.659 25.767 11.027 1.00 18.44 506 VAL A O 1
ATOM 3924 N N . LYS A 1 509 ? 24.344 25.401 13.141 1.00 17.22 507 LYS A N 1
ATOM 3925 C CA . LYS A 1 509 ? 25.664 24.923 12.740 1.00 16.52 507 LYS A CA 1
ATOM 3926 C C . LYS A 1 509 ? 25.709 23.498 13.288 1.00 17.34 507 LYS A C 1
ATOM 3927 O O . LYS A 1 509 ? 26.143 23.261 14.419 1.00 15.34 507 LYS A O 1
ATOM 3933 N N . PRO A 1 510 ? 25.245 22.525 12.487 1.00 15.03 508 PRO A N 1
ATOM 3934 C CA . PRO A 1 510 ? 25.214 21.113 12.890 1.00 15.14 508 PRO A CA 1
ATOM 3935 C C . PRO A 1 510 ? 26.566 20.481 13.199 1.00 15.53 508 PRO A C 1
ATOM 3936 O O . PRO A 1 510 ? 27.572 20.793 12.567 1.00 16.34 508 PRO A O 1
ATOM 3940 N N . PRO A 1 511 ? 26.613 19.601 14.205 1.00 17.03 509 PRO A N 1
ATOM 3941 C CA . PRO A 1 511 ? 27.928 19.007 14.446 1.00 17.03 509 PRO A CA 1
ATOM 3942 C C . PRO A 1 511 ? 28.104 17.925 13.381 1.00 16.56 509 PRO A C 1
ATOM 3943 O O . PRO A 1 511 ? 27.134 17.551 12.715 1.00 16.81 509 PRO A O 1
ATOM 3947 N N . ILE A 1 512 ? 29.328 17.441 13.202 1.00 15.66 510 ILE A N 1
ATOM 3948 C CA . ILE A 1 512 ? 29.598 16.409 12.210 1.00 15.60 510 ILE A CA 1
ATOM 3949 C C . ILE A 1 512 ? 30.088 15.125 12.863 1.00 16.92 510 ILE A C 1
ATOM 3950 O O . ILE A 1 512 ? 31.066 15.140 13.602 1.00 17.15 510 ILE A O 1
ATOM 3955 N N . ILE A 1 513 ? 29.395 14.021 12.601 1.00 15.15 511 ILE A N 1
ATOM 3956 C CA . ILE A 1 513 ? 29.805 12.726 13.133 1.00 16.69 511 ILE A CA 1
ATOM 3957 C C . ILE A 1 513 ? 30.701 12.207 12.027 1.00 17.55 511 ILE A C 1
ATOM 3958 O O . ILE A 1 513 ? 30.215 11.659 11.037 1.00 16.36 511 ILE A O 1
ATOM 3963 N N . TYR A 1 514 ? 32.006 12.411 12.180 1.00 14.57 512 TYR A N 1
ATOM 3964 C CA . TYR A 1 514 ? 32.968 12.005 11.157 1.00 16.11 512 TYR A CA 1
ATOM 3965 C C . TYR A 1 514 ? 33.615 10.641 11.381 1.00 16.41 512 TYR A C 1
ATOM 3966 O O . TYR A 1 514 ? 34.122 10.028 10.441 1.00 16.11 512 TYR A O 1
ATOM 3975 N N . GLY A 1 515 ? 33.603 10.171 12.623 1.00 15.43 513 GLY A N 1
ATOM 3976 C CA . GLY A 1 515 ? 34.217 8.890 12.915 1.00 16.84 513 GLY A CA 1
ATOM 3977 C C . GLY A 1 515 ? 33.396 8.026 13.846 1.00 16.25 513 GLY A C 1
ATOM 3978 O O . GLY A 1 515 ? 32.267 8.369 14.193 1.00 16.11 513 GLY A O 1
ATOM 3979 N N . ASP A 1 516 ? 33.961 6.892 14.244 1.00 15.89 514 ASP A N 1
ATOM 3980 C CA . ASP A 1 516 ? 33.280 5.973 15.142 1.00 17.47 514 ASP A CA 1
ATOM 3981 C C . ASP A 1 516 ? 33.012 6.676 16.463 1.00 17.45 514 ASP A C 1
ATOM 3982 O O . ASP A 1 516 ? 33.912 7.285 17.036 1.00 19.58 514 ASP A O 1
ATOM 3987 N N . VAL A 1 517 ? 31.769 6.595 16.931 1.00 18.86 515 VAL A N 1
ATOM 3988 C CA . VAL A 1 517 ? 31.365 7.241 18.176 1.00 19.02 515 VAL A CA 1
ATOM 3989 C C . VAL A 1 517 ? 31.751 6.423 19.396 1.00 18.92 515 VAL A C 1
ATOM 3990 O O . VAL A 1 517 ? 31.514 5.211 19.453 1.00 18.98 515 VAL A O 1
ATOM 3994 N N . GLN A 1 518 ? 32.338 7.101 20.375 1.00 19.52 516 GLN A N 1
ATOM 3995 C CA . GLN A 1 518 ? 32.785 6.446 21.594 1.00 21.77 516 GLN A CA 1
ATOM 3996 C C . GLN A 1 518 ? 32.752 7.400 22.787 1.00 21.65 516 GLN A C 1
ATOM 3997 O O . GLN A 1 518 ? 33.170 8.557 22.695 1.00 22.15 516 GLN A O 1
ATOM 4003 N N . HIS A 1 519 ? 32.252 6.889 23.906 1.00 22.23 517 HIS A N 1
ATOM 4004 C CA . HIS A 1 519 ? 32.142 7.636 25.151 1.00 22.78 517 HIS A CA 1
ATOM 4005 C C . HIS A 1 519 ? 33.458 7.443 25.894 1.00 24.24 517 HIS A C 1
ATOM 4006 O O . HIS A 1 519 ? 33.848 6.313 26.179 1.00 24.34 517 HIS A O 1
ATOM 4013 N N . LEU A 1 520 ? 34.154 8.535 26.195 1.00 25.83 518 LEU A N 1
ATOM 4014 C CA . LEU A 1 520 ? 35.429 8.422 26.891 1.00 27.43 518 LEU A CA 1
ATOM 4015 C C . LEU A 1 520 ? 35.454 9.177 28.214 1.00 27.05 518 LEU A C 1
ATOM 4016 O O . LEU A 1 520 ? 36.381 9.013 29.005 1.00 25.90 518 LEU A O 1
ATOM 4021 N N . GLU A 1 521 ? 34.441 10.008 28.449 1.00 27.51 519 GLU A N 1
ATOM 4022 C CA . GLU A 1 521 ? 34.357 10.771 29.692 1.00 26.61 519 GLU A CA 1
ATOM 4023 C C . GLU A 1 521 ? 32.917 11.117 30.062 1.00 26.56 519 GLU A C 1
ATOM 4024 O O . GLU A 1 521 ? 32.039 11.155 29.196 1.00 24.33 519 GLU A O 1
ATOM 4030 N N . PRO A 1 522 ? 32.657 11.369 31.361 1.00 25.43 520 PRO A N 1
ATOM 4031 C CA . PRO A 1 522 ? 31.308 11.716 31.820 1.00 24.50 520 PRO A CA 1
ATOM 4032 C C . PRO A 1 522 ? 30.865 12.996 31.126 1.00 22.35 520 PRO A C 1
ATOM 4033 O O . PRO A 1 522 ? 31.655 13.919 30.941 1.00 21.99 520 PRO A O 1
ATOM 4037 N N . ILE A 1 523 ? 29.599 13.049 30.743 1.00 20.57 521 ILE A N 1
ATOM 4038 C CA . ILE A 1 523 ? 29.092 14.209 30.038 1.00 19.99 521 ILE A CA 1
ATOM 4039 C C . ILE A 1 523 ? 28.119 15.045 30.859 1.00 20.20 521 ILE A C 1
ATOM 4040 O O . ILE A 1 523 ? 28.210 16.267 30.861 1.00 22.18 521 ILE A O 1
ATOM 4045 N N . THR A 1 524 ? 27.210 14.377 31.564 1.00 20.71 522 THR A N 1
ATOM 4046 C CA . THR A 1 524 ? 26.175 15.041 32.357 1.00 21.69 522 THR A CA 1
ATOM 4047 C C . THR A 1 524 ? 26.203 14.716 33.852 1.00 23.57 522 THR A C 1
ATOM 4048 O O . THR A 1 524 ? 25.375 15.217 34.611 1.00 23.47 522 THR A O 1
ATOM 4052 N N . VAL A 1 525 ? 27.132 13.869 34.274 1.00 24.33 523 VAL A N 1
ATOM 4053 C CA . VAL A 1 525 ? 27.202 13.464 35.675 1.00 24.51 523 VAL A CA 1
ATOM 4054 C C . VAL A 1 525 ? 27.338 14.600 36.688 1.00 25.81 523 VAL A C 1
ATOM 4055 O O . VAL A 1 525 ? 26.535 14.713 37.617 1.00 26.10 523 VAL A O 1
ATOM 4059 N N . GLU A 1 526 ? 28.352 15.436 36.507 1.00 26.00 524 GLU A N 1
ATOM 4060 C CA . GLU A 1 526 ? 28.614 16.538 37.426 1.00 27.19 524 GLU A CA 1
ATOM 4061 C C . GLU A 1 526 ? 27.407 17.379 37.850 1.00 26.78 524 GLU A C 1
ATOM 4062 O O . GLU A 1 526 ? 27.118 17.493 39.044 1.00 25.62 524 GLU A O 1
ATOM 4068 N N . GLU A 1 527 ? 26.708 17.973 36.886 1.00 24.74 525 GLU A N 1
ATOM 4069 C CA . GLU A 1 527 ? 25.557 18.810 37.209 1.00 24.86 525 GLU A CA 1
ATOM 4070 C C . GLU A 1 527 ? 24.380 18.030 37.785 1.00 23.82 525 GLU A C 1
ATOM 4071 O O . GLU A 1 527 ? 23.701 18.514 38.691 1.00 23.56 525 GLU A O 1
ATOM 4077 N N . THR A 1 528 ? 24.137 16.831 37.260 1.00 21.79 526 THR A N 1
ATOM 4078 C CA . THR A 1 528 ? 23.031 15.998 37.723 1.00 21.90 526 THR A CA 1
ATOM 4079 C C . THR A 1 528 ? 23.229 15.573 39.182 1.00 22.60 526 THR A C 1
ATOM 4080 O O . THR A 1 528 ? 22.300 15.633 39.995 1.00 23.10 526 THR A O 1
ATOM 4084 N N . VAL A 1 529 ? 24.439 15.129 39.507 1.00 21.75 527 VAL A N 1
ATOM 4085 C CA . VAL A 1 529 ? 24.756 14.714 40.872 1.00 22.51 527 VAL A CA 1
ATOM 4086 C C . VAL A 1 529 ? 24.714 15.933 41.807 1.00 23.32 527 VAL A C 1
ATOM 4087 O O . VAL A 1 529 ? 24.257 15.835 42.947 1.00 24.38 527 VAL A O 1
ATOM 4091 N N . TYR A 1 530 ? 25.182 17.077 41.313 1.00 23.13 528 TYR A N 1
ATOM 4092 C CA . TYR A 1 530 ? 25.181 18.304 42.100 1.00 24.65 528 TYR A CA 1
ATOM 4093 C C . TYR A 1 530 ? 23.750 18.640 42.480 1.00 25.07 528 TYR A C 1
ATOM 4094 O O . TYR A 1 530 ? 23.447 18.893 43.646 1.00 25.18 528 TYR A O 1
ATOM 4103 N N . ALA A 1 531 ? 22.872 18.646 41.482 1.00 23.97 529 ALA A N 1
ATOM 4104 C CA . ALA A 1 531 ? 21.466 18.942 41.708 1.00 23.99 529 ALA A CA 1
ATOM 4105 C C . ALA A 1 531 ? 20.874 17.961 42.718 1.00 24.40 529 ALA A C 1
ATOM 4106 O O . ALA A 1 531 ? 20.135 18.354 43.617 1.00 25.06 529 ALA A O 1
ATOM 4108 N N . GLN A 1 532 ? 21.212 16.683 42.581 1.00 22.44 530 GLN A N 1
ATOM 4109 C CA . GLN A 1 532 ? 20.687 15.667 43.488 1.00 23.50 530 GLN A CA 1
ATOM 4110 C C . GLN A 1 532 ? 21.218 15.818 44.918 1.00 22.64 530 GLN A C 1
ATOM 4111 O O . GLN A 1 532 ? 20.552 15.437 45.876 1.00 23.11 530 GLN A O 1
ATOM 4117 N N . SER A 1 533 ? 22.410 16.380 45.059 1.00 23.73 531 SER A N 1
ATOM 4118 C CA . SER A 1 533 ? 23.004 16.559 46.380 1.00 25.49 531 SER A CA 1
ATOM 4119 C C . SER A 1 533 ? 22.318 17.671 47.174 1.00 26.97 531 SER A C 1
ATOM 4120 O O . SER A 1 533 ? 22.510 17.785 48.384 1.00 25.53 531 SER A O 1
ATOM 4123 N N . LEU A 1 534 ? 21.507 18.477 46.493 1.00 26.81 532 LEU A N 1
ATOM 4124 C CA . LEU A 1 534 ? 20.817 19.598 47.133 1.00 27.54 532 LEU A CA 1
ATOM 4125 C C . LEU A 1 534 ? 19.370 19.308 47.529 1.00 27.03 532 LEU A C 1
ATOM 4126 O O . LEU A 1 534 ? 18.686 20.181 48.068 1.00 28.06 532 LEU A O 1
ATOM 4131 N N . THR A 1 535 ? 18.895 18.095 47.277 1.00 25.55 533 THR A N 1
ATOM 4132 C CA . THR A 1 535 ? 17.513 17.773 47.605 1.00 25.47 533 THR A CA 1
ATOM 4133 C C . THR A 1 535 ? 17.296 16.304 47.941 1.00 26.01 533 THR A C 1
ATOM 4134 O O . THR A 1 535 ? 18.069 15.437 47.533 1.00 25.86 533 THR A O 1
ATOM 4138 N N . ASP A 1 536 ? 16.231 16.043 48.692 1.00 28.16 534 ASP A N 1
ATOM 4139 C CA . ASP A 1 536 ? 15.860 14.690 49.089 1.00 28.87 534 ASP A CA 1
ATOM 4140 C C . ASP A 1 536 ? 14.995 14.054 48.006 1.00 30.32 534 ASP A C 1
ATOM 4141 O O . ASP A 1 536 ? 14.845 12.833 47.956 1.00 27.99 534 ASP A O 1
ATOM 4146 N N . ARG A 1 537 ? 14.414 14.889 47.149 1.00 30.30 535 ARG A N 1
ATOM 4147 C CA . ARG A 1 537 ? 13.559 14.398 46.076 1.00 32.09 535 ARG A CA 1
ATOM 4148 C C . ARG A 1 537 ? 14.418 13.836 44.947 1.00 30.83 535 ARG A C 1
ATOM 4149 O O . ARG A 1 537 ? 15.533 14.302 44.713 1.00 30.78 535 ARG A O 1
ATOM 4157 N N . PRO A 1 538 ? 13.909 12.821 44.234 1.00 31.17 536 PRO A N 1
ATOM 4158 C CA . PRO A 1 538 ? 14.651 12.209 43.127 1.00 30.77 536 PRO A CA 1
ATOM 4159 C C . PRO A 1 538 ? 14.905 13.205 42.000 1.00 31.07 536 PRO A C 1
ATOM 4160 O O . PRO A 1 538 ? 14.022 13.987 41.641 1.00 29.96 536 PRO A O 1
ATOM 4164 N N . VAL A 1 539 ? 16.112 13.163 41.446 1.00 29.44 537 VAL A N 1
ATOM 4165 C CA . VAL A 1 539 ? 16.499 14.043 40.350 1.00 28.81 537 VAL A CA 1
ATOM 4166 C C . VAL A 1 539 ? 16.762 13.206 39.098 1.00 28.26 537 VAL A C 1
ATOM 4167 O O . VAL A 1 539 ? 17.518 12.236 39.142 1.00 28.14 537 VAL A O 1
ATOM 4171 N N . LYS A 1 540 ? 16.136 13.580 37.986 1.00 26.51 538 LYS A N 1
ATOM 4172 C CA . LYS A 1 540 ? 16.299 12.846 36.732 1.00 26.70 538 LYS A CA 1
ATOM 4173 C C . LYS A 1 540 ? 17.578 13.153 35.965 1.00 25.81 538 LYS A C 1
ATOM 4174 O O . LYS A 1 540 ? 18.084 14.279 35.979 1.00 27.47 538 LYS A O 1
ATOM 4180 N N . GLY A 1 541 ? 18.097 12.130 35.296 1.00 24.80 539 GLY A N 1
ATOM 4181 C CA . GLY A 1 541 ? 19.272 12.302 34.466 1.00 24.17 539 GLY A CA 1
ATOM 4182 C C . GLY A 1 541 ? 18.674 12.709 33.134 1.00 23.47 539 GLY A C 1
ATOM 4183 O O . GLY A 1 541 ? 17.537 12.344 32.844 1.00 20.65 539 GLY A O 1
ATOM 4184 N N . MET A 1 542 ? 19.411 13.457 32.322 1.00 24.67 540 MET A N 1
ATOM 4185 C CA . MET A 1 542 ? 18.870 13.910 31.047 1.00 25.46 540 MET A CA 1
ATOM 4186 C C . MET A 1 542 ? 19.806 13.621 29.881 1.00 22.36 540 MET A C 1
ATOM 4187 O O . MET A 1 542 ? 20.855 14.246 29.766 1.00 22.81 540 MET A O 1
ATOM 4192 N N . LEU A 1 543 ? 19.413 12.692 29.013 1.00 21.38 541 LEU A N 1
ATOM 4193 C CA . LEU A 1 543 ? 20.230 12.332 27.857 1.00 19.47 541 LEU A CA 1
ATOM 4194 C C . LEU A 1 543 ? 19.436 12.442 26.560 1.00 20.47 541 LEU A C 1
ATOM 4195 O O . LEU A 1 543 ? 18.212 12.443 26.574 1.00 22.33 541 LEU A O 1
ATOM 4200 N N . THR A 1 544 ? 20.147 12.534 25.444 1.00 20.58 542 THR A N 1
ATOM 4201 C CA . THR A 1 544 ? 19.511 12.630 24.131 1.00 19.76 542 THR A CA 1
ATOM 4202 C C . THR A 1 544 ? 19.711 11.330 23.370 1.00 19.34 542 THR A C 1
ATOM 4203 O O . THR A 1 544 ? 20.811 10.779 23.361 1.00 20.06 542 THR A O 1
ATOM 4207 N N . GLY A 1 545 ? 18.643 10.857 22.732 1.00 20.06 543 GLY A N 1
ATOM 4208 C CA . GLY A 1 545 ? 18.681 9.609 21.983 1.00 18.99 543 GLY A CA 1
ATOM 4209 C C . GLY A 1 545 ? 19.285 9.693 20.590 1.00 19.55 543 GLY A C 1
ATOM 4210 O O . GLY A 1 545 ? 19.541 10.782 20.082 1.00 18.04 543 GLY A O 1
ATOM 4211 N N . PRO A 1 546 ? 19.494 8.540 19.935 1.00 19.67 544 PRO A N 1
ATOM 4212 C CA . PRO A 1 546 ? 20.077 8.449 18.594 1.00 19.86 544 PRO A CA 1
ATOM 4213 C C . PRO A 1 546 ? 19.271 9.090 17.463 1.00 18.42 544 PRO A C 1
ATOM 4214 O O . PRO A 1 546 ? 19.843 9.579 16.491 1.00 17.85 544 PRO A O 1
ATOM 4218 N N . ILE A 1 547 ? 17.950 9.077 17.576 1.00 18.61 545 ILE A N 1
ATOM 4219 C CA . ILE A 1 547 ? 17.123 9.676 16.532 1.00 18.53 545 ILE A CA 1
ATOM 4220 C C . ILE A 1 547 ? 17.458 11.159 16.394 1.00 18.96 545 ILE A C 1
ATOM 4221 O O . ILE A 1 547 ? 17.717 11.652 15.296 1.00 19.27 545 ILE A O 1
ATOM 4226 N N . THR A 1 548 ? 17.483 11.860 17.523 1.00 18.79 546 THR A N 1
ATOM 4227 C CA . THR A 1 548 ? 17.769 13.288 17.529 1.00 17.94 546 THR A CA 1
ATOM 4228 C C . THR A 1 548 ? 19.232 13.622 17.269 1.00 19.01 546 THR A C 1
ATOM 4229 O O . THR A 1 548 ? 19.531 14.611 16.597 1.00 19.12 546 THR A O 1
ATOM 4233 N N . ILE A 1 549 ? 20.144 12.803 17.789 1.00 16.39 547 ILE A N 1
ATOM 4234 C CA . ILE A 1 549 ? 21.565 13.038 17.570 1.00 16.97 547 ILE A CA 1
ATOM 4235 C C . ILE A 1 549 ? 21.899 12.875 16.095 1.00 17.18 547 ILE A C 1
ATOM 4236 O O . ILE A 1 549 ? 22.612 13.695 15.524 1.00 17.89 547 ILE A O 1
ATOM 4241 N N . THR A 1 550 ? 21.384 11.817 15.470 1.00 17.82 548 THR A N 1
ATOM 4242 C CA . THR A 1 550 ? 21.664 11.608 14.058 1.00 16.34 548 THR A CA 1
ATOM 4243 C C . THR A 1 550 ? 20.963 12.612 13.150 1.00 16.01 548 THR A C 1
ATOM 4244 O O . THR A 1 550 ? 21.569 13.104 12.206 1.00 15.79 548 THR A O 1
ATOM 4248 N N . ASN A 1 551 ? 19.704 12.933 13.436 1.00 17.50 549 ASN A N 1
ATOM 4249 C CA . ASN A 1 551 ? 18.961 13.875 12.599 1.00 18.89 549 ASN A CA 1
ATOM 4250 C C . ASN A 1 551 ? 19.493 15.307 12.634 1.00 19.70 549 ASN A C 1
ATOM 4251 O O . ASN A 1 551 ? 19.587 15.960 11.595 1.00 19.92 549 ASN A O 1
ATOM 4256 N N . TRP A 1 552 ? 19.848 15.789 13.821 1.00 18.96 550 TRP A N 1
ATOM 4257 C CA . TRP A 1 552 ? 20.370 17.147 13.979 1.00 19.65 550 TRP A CA 1
ATOM 4258 C C . TRP A 1 552 ? 21.801 17.297 13.482 1.00 20.29 550 TRP A C 1
ATOM 4259 O O . TRP A 1 552 ? 22.213 18.381 13.062 1.00 22.12 550 TRP A O 1
ATOM 4270 N N . SER A 1 553 ? 22.558 16.208 13.529 1.00 17.24 551 SER A N 1
ATOM 4271 C CA . SER A 1 553 ? 23.949 16.216 13.085 1.00 15.99 551 SER A CA 1
ATOM 4272 C C . SER A 1 553 ? 24.049 15.835 11.610 1.00 16.36 551 SER A C 1
ATOM 4273 O O . SER A 1 553 ? 23.085 15.366 11.012 1.00 17.21 551 SER A O 1
ATOM 4276 N N . PHE A 1 554 ? 25.209 16.075 11.016 1.00 16.41 552 PHE A N 1
ATOM 4277 C CA . PHE A 1 554 ? 25.448 15.635 9.646 1.00 17.41 552 PHE A CA 1
ATOM 4278 C C . PHE A 1 554 ? 26.109 14.287 9.912 1.00 18.01 552 PHE A C 1
ATOM 4279 O O . PHE A 1 554 ? 27.272 14.230 10.308 1.00 19.48 552 PHE A O 1
ATOM 4287 N N . GLU A 1 555 ? 25.355 13.207 9.733 1.00 17.20 553 GLU A N 1
ATOM 4288 C CA . GLU A 1 555 ? 25.875 11.860 9.986 1.00 19.51 553 GLU A CA 1
ATOM 4289 C C . GLU A 1 555 ? 26.760 11.305 8.869 1.00 18.89 553 GLU A C 1
ATOM 4290 O O . GLU A 1 555 ? 26.699 11.754 7.729 1.00 17.28 553 GLU A O 1
ATOM 4296 N N . ARG A 1 556 ? 27.606 10.338 9.211 1.00 20.45 554 ARG A N 1
ATOM 4297 C CA . ARG A 1 556 ? 28.465 9.708 8.215 1.00 19.62 554 ARG A CA 1
ATOM 4298 C C . ARG A 1 556 ? 27.545 8.974 7.266 1.00 18.54 554 ARG A C 1
ATOM 4299 O O . ARG A 1 556 ? 26.451 8.549 7.653 1.00 18.30 554 ARG A O 1
ATOM 4307 N N . THR A 1 557 ? 27.984 8.818 6.027 1.00 17.38 555 THR A N 1
ATOM 4308 C CA . THR A 1 557 ? 27.196 8.087 5.053 1.00 17.58 555 THR A CA 1
ATOM 4309 C C . THR A 1 557 ? 28.007 6.892 4.538 1.00 16.12 555 THR A C 1
ATOM 4310 O O . THR A 1 557 ? 27.620 6.241 3.568 1.00 15.36 555 THR A O 1
ATOM 4314 N N . ASP A 1 558 ? 29.129 6.598 5.198 1.00 14.54 556 ASP A N 1
ATOM 4315 C CA . ASP A 1 558 ? 29.974 5.476 4.782 1.00 14.49 556 ASP A CA 1
ATOM 4316 C C . ASP A 1 558 ? 29.631 4.177 5.513 1.00 15.22 556 ASP A C 1
ATOM 4317 O O . ASP A 1 558 ? 30.147 3.114 5.174 1.00 15.29 556 ASP A O 1
ATOM 4322 N N . ILE A 1 559 ? 28.771 4.267 6.526 1.00 15.23 557 ILE A N 1
ATOM 4323 C CA . ILE A 1 559 ? 28.319 3.085 7.267 1.00 15.52 557 ILE A CA 1
ATOM 4324 C C . ILE A 1 559 ? 26.807 3.163 7.338 1.00 15.93 557 ILE A C 1
ATOM 4325 O O . ILE A 1 559 ? 26.241 4.260 7.316 1.00 14.99 557 ILE A O 1
ATOM 4330 N N . PRO A 1 560 ? 26.131 2.006 7.419 1.00 16.88 558 PRO A N 1
ATOM 4331 C CA . PRO A 1 560 ? 24.668 1.977 7.486 1.00 17.74 558 PRO A CA 1
ATOM 4332 C C . PRO A 1 560 ? 24.089 2.613 8.744 1.00 18.16 558 PRO A C 1
ATOM 4333 O O . PRO A 1 560 ? 24.779 2.757 9.756 1.00 16.42 558 PRO A O 1
ATOM 4337 N N . ARG A 1 561 ? 22.813 2.989 8.659 1.00 16.45 559 ARG A N 1
ATOM 4338 C CA . ARG A 1 561 ? 22.092 3.629 9.756 1.00 18.85 559 ARG A CA 1
ATOM 4339 C C . ARG A 1 561 ? 22.104 2.831 11.050 1.00 18.76 559 ARG A C 1
ATOM 4340 O O . ARG A 1 561 ? 22.358 3.390 12.118 1.00 18.57 559 ARG A O 1
ATOM 4348 N N . ASP A 1 562 ? 21.829 1.532 10.971 1.00 17.57 560 ASP A N 1
ATOM 4349 C CA . ASP A 1 562 ? 21.805 0.732 12.188 1.00 18.68 560 ASP A CA 1
ATOM 4350 C C . ASP A 1 562 ? 23.156 0.671 12.902 1.00 19.27 560 ASP A C 1
ATOM 4351 O O . ASP A 1 562 ? 23.208 0.691 14.137 1.00 18.08 560 ASP A O 1
ATOM 4356 N N . GLN A 1 563 ? 24.249 0.628 12.146 1.00 17.63 561 GLN A N 1
ATOM 4357 C CA . GLN A 1 563 ? 25.570 0.593 12.770 1.00 18.37 561 GLN A CA 1
ATOM 4358 C C . GLN A 1 563 ? 25.802 1.886 13.558 1.00 17.83 561 GLN A C 1
ATOM 4359 O O . GLN A 1 563 ? 26.293 1.859 14.691 1.00 16.06 561 GLN A O 1
ATOM 4365 N N . LEU A 1 564 ? 25.442 3.014 12.954 1.00 17.73 562 LEU A N 1
ATOM 4366 C CA . LEU A 1 564 ? 25.589 4.314 13.607 1.00 16.77 562 LEU A CA 1
ATOM 4367 C C . LEU A 1 564 ? 24.699 4.411 14.850 1.00 16.75 562 LEU A C 1
ATOM 4368 O O . LEU A 1 564 ? 25.159 4.802 15.920 1.00 16.28 562 LEU A O 1
ATOM 4373 N N . PHE A 1 565 ? 23.420 4.070 14.704 1.00 16.90 563 PHE A N 1
ATOM 4374 C CA . PHE A 1 565 ? 22.491 4.108 15.833 1.00 17.07 563 PHE A CA 1
ATOM 4375 C C . PHE A 1 565 ? 23.034 3.288 16.997 1.00 16.83 563 PHE A C 1
ATOM 4376 O O . PHE A 1 565 ? 22.983 3.713 18.156 1.00 16.75 563 PHE A O 1
ATOM 4384 N N . ASN A 1 566 ? 23.541 2.101 16.688 1.00 14.87 564 ASN A N 1
ATOM 4385 C CA . ASN A 1 566 ? 24.073 1.231 17.726 1.00 15.93 564 ASN A CA 1
ATOM 4386 C C . ASN A 1 566 ? 25.323 1.785 18.421 1.00 15.83 564 ASN A C 1
ATOM 4387 O O . ASN A 1 566 ? 25.496 1.585 19.624 1.00 16.55 564 ASN A O 1
ATOM 4392 N N . GLN A 1 567 ? 26.197 2.461 17.680 1.00 15.74 565 GLN A N 1
ATOM 4393 C CA . GLN A 1 567 ? 27.389 3.037 18.303 1.00 15.80 565 GLN A CA 1
ATOM 4394 C C . GLN A 1 567 ? 26.945 4.093 19.310 1.00 16.67 565 GLN A C 1
ATOM 4395 O O . GLN A 1 567 ? 27.487 4.191 20.417 1.00 15.47 565 GLN A O 1
ATOM 4401 N N . ILE A 1 568 ? 25.962 4.894 18.909 1.00 16.07 566 ILE A N 1
ATOM 4402 C CA . ILE A 1 568 ? 25.432 5.943 19.767 1.00 17.33 566 ILE A CA 1
ATOM 4403 C C . ILE A 1 568 ? 24.730 5.308 20.962 1.00 17.08 566 ILE A C 1
ATOM 4404 O O . ILE A 1 568 ? 24.806 5.821 22.080 1.00 16.86 566 ILE A O 1
ATOM 4409 N N . GLY A 1 569 ? 24.039 4.195 20.718 1.00 16.51 567 GLY A N 1
ATOM 4410 C CA . GLY A 1 569 ? 23.347 3.502 21.792 1.00 17.82 567 GLY A CA 1
ATOM 4411 C C . GLY A 1 569 ? 24.343 3.058 22.847 1.00 18.03 567 GLY A C 1
ATOM 4412 O O . GLY A 1 569 ? 24.083 3.141 24.049 1.00 16.68 567 GLY A O 1
ATOM 4413 N N . LEU A 1 570 ? 25.495 2.577 22.388 1.00 17.86 568 LEU A N 1
ATOM 4414 C CA . LEU A 1 570 ? 26.557 2.133 23.287 1.00 17.95 568 LEU A CA 1
ATOM 4415 C C . LEU A 1 570 ? 27.093 3.292 24.128 1.00 17.54 568 LEU A C 1
ATOM 4416 O O . LEU A 1 570 ? 27.332 3.138 25.328 1.00 17.66 568 LEU A O 1
ATOM 4421 N N . ALA A 1 571 ? 27.292 4.446 23.495 1.00 17.06 569 ALA A N 1
ATOM 4422 C CA . ALA A 1 571 ? 27.798 5.628 24.193 1.00 16.08 569 ALA A CA 1
ATOM 4423 C C . ALA A 1 571 ? 26.809 6.094 25.257 1.00 17.11 569 ALA A C 1
ATOM 4424 O O . ALA A 1 571 ? 27.202 6.504 26.352 1.00 16.17 569 ALA A O 1
ATOM 4426 N N . ILE A 1 572 ? 25.522 6.043 24.930 1.00 16.17 570 ILE A N 1
ATOM 4427 C CA . ILE A 1 572 ? 24.496 6.444 25.883 1.00 16.89 570 ILE A CA 1
ATOM 4428 C C . ILE A 1 572 ? 24.518 5.466 27.059 1.00 16.87 570 ILE A C 1
ATOM 4429 O O . ILE A 1 572 ? 24.443 5.873 28.219 1.00 16.82 570 ILE A O 1
ATOM 4434 N N . LYS A 1 573 ? 24.627 4.177 26.752 1.00 16.13 571 LYS A N 1
ATOM 4435 C CA . LYS A 1 573 ? 24.682 3.148 27.784 1.00 17.08 571 LYS A CA 1
ATOM 4436 C C . LYS A 1 573 ? 25.818 3.446 28.762 1.00 17.21 571 LYS A C 1
ATOM 4437 O O . LYS A 1 573 ? 25.643 3.345 29.976 1.00 19.92 571 LYS A O 1
ATOM 4443 N N . ASP A 1 574 ? 26.980 3.812 28.227 1.00 18.17 572 ASP A N 1
ATOM 4444 C CA . ASP A 1 574 ? 28.143 4.117 29.056 1.00 19.17 572 ASP A CA 1
ATOM 4445 C C . ASP A 1 574 ? 27.875 5.294 29.993 1.00 20.53 572 ASP A C 1
ATOM 4446 O O . ASP A 1 574 ? 28.288 5.277 31.161 1.00 21.33 572 ASP A O 1
ATOM 4451 N N . GLU A 1 575 ? 27.176 6.308 29.491 1.00 18.28 573 GLU A N 1
ATOM 4452 C CA . GLU A 1 575 ? 26.844 7.485 30.298 1.00 19.47 573 GLU A CA 1
ATOM 4453 C C . GLU A 1 575 ? 25.833 7.105 31.379 1.00 20.55 573 GLU A C 1
ATOM 4454 O O . GLU A 1 575 ? 25.928 7.555 32.522 1.00 20.21 573 GLU A O 1
ATOM 4460 N N . ILE A 1 576 ? 24.863 6.272 31.017 1.00 20.06 574 ILE A N 1
ATOM 4461 C CA . ILE A 1 576 ? 23.850 5.844 31.970 1.00 19.14 574 ILE A CA 1
ATOM 4462 C C . ILE A 1 576 ? 24.478 5.050 33.120 1.00 21.68 574 ILE A C 1
ATOM 4463 O O . ILE A 1 576 ? 24.015 5.129 34.262 1.00 20.25 574 ILE A O 1
ATOM 4468 N N . LYS A 1 577 ? 25.533 4.296 32.822 1.00 20.62 575 LYS A N 1
ATOM 4469 C CA . LYS A 1 577 ? 26.217 3.516 33.850 1.00 22.33 575 LYS A CA 1
ATOM 4470 C C . LYS A 1 577 ? 26.873 4.453 34.864 1.00 21.88 575 LYS A C 1
ATOM 4471 O O . LYS A 1 577 ? 26.871 4.182 36.065 1.00 22.55 575 LYS A O 1
ATOM 4477 N N . LEU A 1 578 ? 27.443 5.549 34.373 1.00 20.51 576 LEU A N 1
ATOM 4478 C CA . LEU A 1 578 ? 28.099 6.527 35.242 1.00 21.21 576 LEU A CA 1
ATOM 4479 C C . LEU A 1 578 ? 27.086 7.232 36.139 1.00 21.40 576 LEU A C 1
ATOM 4480 O O . LEU A 1 578 ? 27.343 7.464 37.320 1.00 19.96 576 LEU A O 1
ATOM 4485 N N . LEU A 1 579 ? 25.934 7.570 35.572 1.00 20.05 577 LEU A N 1
ATOM 4486 C CA . LEU A 1 579 ? 24.870 8.231 36.323 1.00 19.10 577 LEU A CA 1
ATOM 4487 C C . LEU A 1 579 ? 24.342 7.301 37.414 1.00 20.00 577 LEU A C 1
ATOM 4488 O O . LEU A 1 579 ? 24.215 7.696 38.579 1.00 20.28 577 LEU A O 1
ATOM 4493 N N . GLU A 1 580 ? 24.051 6.060 37.033 1.00 19.62 578 GLU A N 1
ATOM 4494 C CA . GLU A 1 580 ? 23.529 5.075 37.970 1.00 21.19 578 GLU A CA 1
ATOM 4495 C C . GLU A 1 580 ? 24.529 4.807 39.100 1.00 22.66 578 GLU A C 1
ATOM 4496 O O . GLU A 1 580 ? 24.141 4.688 40.265 1.00 21.95 578 GLU A O 1
ATOM 4502 N N . ASN A 1 581 ? 25.809 4.708 38.748 1.00 23.08 579 ASN A N 1
ATOM 4503 C CA . ASN A 1 581 ? 26.856 4.470 39.737 1.00 24.31 579 ASN A CA 1
ATOM 4504 C C . ASN A 1 581 ? 26.910 5.636 40.716 1.00 25.15 579 ASN A C 1
ATOM 4505 O O . ASN A 1 581 ? 27.192 5.452 41.903 1.00 25.51 579 ASN A O 1
ATOM 4510 N N . ALA A 1 582 ? 26.637 6.836 40.206 1.00 23.81 580 ALA A N 1
ATOM 4511 C CA . ALA A 1 582 ? 26.659 8.049 41.017 1.00 23.09 580 ALA A CA 1
ATOM 4512 C C . ALA A 1 582 ? 25.403 8.218 41.870 1.00 23.27 580 ALA A C 1
ATOM 4513 O O . ALA A 1 582 ? 25.279 9.192 42.618 1.00 22.01 580 ALA A O 1
ATOM 4515 N N . GLY A 1 583 ? 24.470 7.278 41.748 1.00 22.65 581 GLY A N 1
ATOM 4516 C CA . GLY A 1 583 ? 23.260 7.339 42.548 1.00 23.13 581 GLY A CA 1
ATOM 4517 C C . GLY A 1 583 ? 22.023 7.971 41.942 1.00 23.39 581 GLY A C 1
ATOM 4518 O O . GLY A 1 583 ? 21.047 8.198 42.657 1.00 23.37 581 GLY A O 1
ATOM 4519 N N . ILE A 1 584 ? 22.038 8.262 40.645 1.00 22.35 582 ILE A N 1
ATOM 4520 C CA . ILE A 1 584 ? 20.858 8.858 40.009 1.00 24.02 582 ILE A CA 1
ATOM 4521 C C . ILE A 1 584 ? 19.828 7.752 39.812 1.00 23.17 582 ILE A C 1
ATOM 4522 O O . ILE A 1 584 ? 20.090 6.758 39.130 1.00 24.13 582 ILE A O 1
ATOM 4527 N N . ALA A 1 585 ? 18.659 7.934 40.418 1.00 22.31 583 ALA A N 1
ATOM 4528 C CA . ALA A 1 585 ? 17.595 6.939 40.376 1.00 23.06 583 ALA A CA 1
ATOM 4529 C C . ALA A 1 585 ? 16.708 6.958 39.144 1.00 22.30 583 ALA A C 1
ATOM 4530 O O . ALA A 1 585 ? 16.076 5.956 38.821 1.00 22.68 583 ALA A O 1
ATOM 4532 N N . ILE A 1 586 ? 16.654 8.094 38.465 1.00 22.38 584 ILE A N 1
ATOM 4533 C CA . ILE A 1 586 ? 15.820 8.219 37.279 1.00 23.68 584 ILE A CA 1
ATOM 4534 C C . ILE A 1 586 ? 16.612 8.850 36.145 1.00 21.25 584 ILE A C 1
ATOM 4535 O O . ILE A 1 586 ? 17.245 9.889 36.320 1.00 23.57 584 ILE A O 1
ATOM 4540 N N . ILE A 1 587 ? 16.583 8.207 34.984 1.00 23.14 585 ILE A N 1
ATOM 4541 C CA . ILE A 1 587 ? 17.298 8.703 33.815 1.00 20.62 585 ILE A CA 1
ATOM 4542 C C . ILE A 1 587 ? 16.345 8.770 32.622 1.00 21.27 585 ILE A C 1
ATOM 4543 O O . ILE A 1 587 ? 15.642 7.801 32.315 1.00 18.98 585 ILE A O 1
ATOM 4548 N N . GLN A 1 588 ? 16.343 9.918 31.952 1.00 21.47 586 GLN A N 1
ATOM 4549 C CA . GLN A 1 588 ? 15.466 10.147 30.807 1.00 21.71 586 GLN A CA 1
ATOM 4550 C C . GLN A 1 588 ? 16.216 10.231 29.482 1.00 21.17 586 GLN A C 1
ATOM 4551 O O . GLN A 1 588 ? 17.269 10.860 29.395 1.00 22.27 586 GLN A O 1
ATOM 4557 N N . VAL A 1 589 ? 15.659 9.595 28.452 1.00 19.58 587 VAL A N 1
ATOM 4558 C CA . VAL A 1 589 ? 16.246 9.629 27.115 1.00 19.09 587 VAL A CA 1
ATOM 4559 C C . VAL A 1 589 ? 15.343 10.513 26.251 1.00 19.51 587 VAL A C 1
ATOM 4560 O O . VAL A 1 589 ? 14.184 10.177 26.022 1.00 21.92 587 VAL A O 1
ATOM 4564 N N . ASP A 1 590 ? 15.873 11.637 25.778 1.00 20.77 588 ASP A N 1
ATOM 4565 C CA . ASP A 1 590 ? 15.090 12.562 24.954 1.00 22.20 588 ASP A CA 1
ATOM 4566 C C . ASP A 1 590 ? 15.165 12.319 23.449 1.00 21.90 588 ASP A C 1
ATOM 4567 O O . ASP A 1 590 ? 16.224 12.021 22.905 1.00 21.40 588 ASP A O 1
ATOM 4572 N N . GLU A 1 591 ? 14.024 12.477 22.787 1.00 23.29 589 GLU A N 1
ATOM 4573 C CA . GLU A 1 591 ? 13.925 12.326 21.341 1.00 23.76 589 GLU A CA 1
ATOM 4574 C C . GLU A 1 591 ? 12.957 13.398 20.854 1.00 24.94 589 GLU A C 1
ATOM 4575 O O . GLU A 1 591 ? 11.758 13.337 21.126 1.00 24.49 589 GLU A O 1
ATOM 4581 N N . ALA A 1 592 ? 13.487 14.395 20.156 1.00 25.68 590 ALA A N 1
ATOM 4582 C CA . ALA A 1 592 ? 12.656 15.484 19.664 1.00 27.32 590 ALA A CA 1
ATOM 4583 C C . ALA A 1 592 ? 12.512 15.503 18.147 1.00 28.17 590 ALA A C 1
ATOM 4584 O O . ALA A 1 592 ? 11.645 16.198 17.618 1.00 28.52 590 ALA A O 1
ATOM 4586 N N . ALA A 1 593 ? 13.343 14.733 17.452 1.00 27.33 591 ALA A N 1
ATOM 4587 C CA . ALA A 1 593 ? 13.318 14.725 15.992 1.00 27.46 591 ALA A CA 1
ATOM 4588 C C . ALA A 1 593 ? 12.646 13.545 15.290 1.00 26.43 591 ALA A C 1
ATOM 4589 O O . ALA A 1 593 ? 12.924 13.296 14.119 1.00 26.00 591 ALA A O 1
ATOM 4591 N N . LEU A 1 594 ? 11.762 12.822 15.966 1.00 26.88 592 LEU A N 1
ATOM 4592 C CA . LEU A 1 594 ? 11.116 11.702 15.291 1.00 27.57 592 LEU A CA 1
ATOM 4593 C C . LEU A 1 594 ? 10.332 12.183 14.070 1.00 28.89 592 LEU A C 1
ATOM 4594 O O . LEU A 1 594 ? 10.208 11.460 13.082 1.00 26.47 592 LEU A O 1
ATOM 4599 N N . ARG A 1 595 ? 9.812 13.407 14.138 1.00 31.60 593 ARG A N 1
ATOM 4600 C CA . ARG A 1 595 ? 9.033 13.967 13.034 1.00 33.89 593 ARG A CA 1
ATOM 4601 C C . ARG A 1 595 ? 9.880 14.157 11.777 1.00 33.47 593 ARG A C 1
ATOM 4602 O O . ARG A 1 595 ? 9.391 13.996 10.658 1.00 33.73 593 ARG A O 1
ATOM 4610 N N . GLU A 1 596 ? 11.151 14.493 11.970 1.00 32.55 594 GLU A N 1
ATOM 4611 C CA . GLU A 1 596 ? 12.070 14.716 10.856 1.00 31.68 594 GLU A CA 1
ATOM 4612 C C . GLU A 1 596 ? 12.863 13.463 10.506 1.00 29.54 594 GLU A C 1
ATOM 4613 O O . GLU A 1 596 ? 13.284 13.283 9.364 1.00 28.62 594 GLU A O 1
ATOM 4619 N N . GLY A 1 597 ? 13.064 12.596 11.494 1.00 26.03 595 GLY A N 1
ATOM 4620 C CA . GLY A 1 597 ? 13.821 11.381 11.261 1.00 23.67 595 GLY A CA 1
ATOM 4621 C C . GLY A 1 597 ? 13.067 10.276 10.546 1.00 22.18 595 GLY A C 1
ATOM 4622 O O . GLY A 1 597 ? 13.633 9.582 9.705 1.00 21.22 595 GLY A O 1
ATOM 4623 N N . LEU A 1 598 ? 11.793 10.101 10.884 1.00 21.65 596 LEU A N 1
ATOM 4624 C CA . LEU A 1 598 ? 10.976 9.061 10.263 1.00 21.37 596 LEU A CA 1
ATOM 4625 C C . LEU A 1 598 ? 11.035 9.227 8.743 1.00 19.22 596 LEU A C 1
ATOM 4626 O O . LEU A 1 598 ? 10.797 10.318 8.227 1.00 18.05 596 LEU A O 1
ATOM 4631 N N . PRO A 1 599 ? 11.376 8.156 8.008 1.00 18.32 597 PRO A N 1
ATOM 4632 C CA . PRO A 1 599 ? 11.447 8.258 6.548 1.00 17.34 597 PRO A CA 1
ATOM 4633 C C . PRO A 1 599 ? 10.182 8.827 5.913 1.00 19.43 597 PRO A C 1
ATOM 4634 O O . PRO A 1 599 ? 9.070 8.657 6.431 1.00 18.76 597 PRO A O 1
ATOM 4638 N N . LEU A 1 600 ? 10.363 9.512 4.789 1.00 19.44 598 LEU A N 1
ATOM 4639 C CA . LEU A 1 600 ? 9.246 10.096 4.056 1.00 20.18 598 LEU A CA 1
ATOM 4640 C C . LEU A 1 600 ? 8.235 9.020 3.664 1.00 20.75 598 LEU A C 1
ATOM 4641 O O . LEU A 1 600 ? 7.027 9.172 3.882 1.00 22.99 598 LEU A O 1
ATOM 4646 N N . ARG A 1 601 ? 8.737 7.940 3.078 1.00 20.22 599 ARG A N 1
ATOM 4647 C CA . ARG A 1 601 ? 7.890 6.841 2.625 1.00 21.76 599 ARG A CA 1
ATOM 4648 C C . ARG A 1 601 ? 7.394 5.933 3.745 1.00 22.39 599 ARG A C 1
ATOM 4649 O O . ARG A 1 601 ? 8.178 5.418 4.537 1.00 21.65 599 ARG A O 1
ATOM 4657 N N . LYS A 1 602 ? 6.081 5.734 3.780 1.00 23.44 600 LYS A N 1
ATOM 4658 C CA . LYS A 1 602 ? 5.430 4.878 4.765 1.00 24.99 600 LYS A CA 1
ATOM 4659 C C . LYS A 1 602 ? 6.040 3.477 4.774 1.00 25.19 600 LYS A C 1
ATOM 4660 O O . LYS A 1 602 ? 6.235 2.882 5.834 1.00 24.95 600 LYS A O 1
ATOM 4666 N N . SER A 1 603 ? 6.342 2.963 3.585 1.00 26.07 601 SER A N 1
ATOM 4667 C CA . SER A 1 603 ? 6.911 1.626 3.422 1.00 28.06 601 SER A CA 1
ATOM 4668 C C . SER A 1 603 ? 8.317 1.445 3.995 1.00 27.80 601 SER A C 1
ATOM 4669 O O . SER A 1 603 ? 8.810 0.320 4.084 1.00 27.58 601 SER A O 1
ATOM 4672 N N . LYS A 1 604 ? 8.967 2.538 4.381 1.00 26.86 602 LYS A N 1
ATOM 4673 C CA . LYS A 1 604 ? 10.318 2.443 4.926 1.00 26.53 602 LYS A CA 1
ATOM 4674 C C . LYS A 1 604 ? 10.386 2.828 6.401 1.00 26.03 602 LYS A C 1
ATOM 4675 O O . LYS A 1 604 ? 11.450 2.762 7.013 1.00 25.94 602 LYS A O 1
ATOM 4681 N N . GLN A 1 605 ? 9.251 3.211 6.973 1.00 25.33 603 GLN A N 1
ATOM 4682 C CA . GLN A 1 605 ? 9.215 3.641 8.367 1.00 25.03 603 GLN A CA 1
ATOM 4683 C C . GLN A 1 605 ? 9.428 2.544 9.412 1.00 25.28 603 GLN A C 1
ATOM 4684 O O . GLN A 1 605 ? 10.054 2.791 10.444 1.00 25.21 603 GLN A O 1
ATOM 4690 N N . LYS A 1 606 ? 8.925 1.341 9.156 1.00 25.16 604 LYS A N 1
ATOM 4691 C CA . LYS A 1 606 ? 9.088 0.243 10.108 1.00 26.34 604 LYS A CA 1
ATOM 4692 C C . LYS A 1 606 ? 10.558 -0.144 10.311 1.00 26.13 604 LYS A C 1
ATOM 4693 O O . LYS A 1 606 ? 10.977 -0.458 11.426 1.00 24.52 604 LYS A O 1
ATOM 4699 N N . ALA A 1 607 ? 11.342 -0.125 9.237 1.00 24.47 605 ALA A N 1
ATOM 4700 C CA . ALA A 1 607 ? 12.759 -0.472 9.340 1.00 24.76 605 ALA A CA 1
ATOM 4701 C C . ALA A 1 607 ? 13.502 0.570 10.177 1.00 24.41 605 ALA A C 1
ATOM 4702 O O . ALA A 1 607 ? 14.406 0.239 10.951 1.00 25.08 605 ALA A O 1
ATOM 4704 N N . TYR A 1 608 ? 13.117 1.832 10.018 1.00 23.75 606 TYR A N 1
ATOM 4705 C CA . TYR A 1 608 ? 13.737 2.921 10.767 1.00 22.79 606 TYR A CA 1
ATOM 4706 C C . TYR A 1 608 ? 13.411 2.763 12.248 1.00 24.24 606 TYR A C 1
ATOM 4707 O O . TYR A 1 608 ? 14.293 2.860 13.102 1.00 22.50 606 TYR A O 1
ATOM 4716 N N . LEU A 1 609 ? 12.134 2.530 12.542 1.00 23.86 607 LEU A N 1
ATOM 4717 C CA . LEU A 1 609 ? 11.685 2.358 13.918 1.00 25.69 607 LEU A CA 1
ATOM 4718 C C . LEU A 1 609 ? 12.376 1.165 14.560 1.00 25.11 607 LEU A C 1
ATOM 4719 O O . LEU A 1 609 ? 12.786 1.231 15.718 1.00 25.73 607 LEU A O 1
ATOM 4724 N N . ASP A 1 610 ? 12.505 0.078 13.804 1.00 23.82 608 ASP A N 1
ATOM 4725 C CA . ASP A 1 610 ? 13.162 -1.123 14.299 1.00 24.03 608 ASP A CA 1
ATOM 4726 C C . ASP A 1 610 ? 14.605 -0.818 14.708 1.00 22.78 608 ASP A C 1
ATOM 4727 O O . ASP A 1 610 ? 15.096 -1.344 15.709 1.00 22.68 608 ASP A O 1
ATOM 4732 N N . ASP A 1 611 ? 15.280 0.030 13.936 1.00 21.40 609 ASP A N 1
ATOM 4733 C CA . ASP A 1 611 ? 16.663 0.401 14.240 1.00 21.15 609 ASP A CA 1
ATOM 4734 C C . ASP A 1 611 ? 16.744 1.254 15.501 1.00 20.72 609 ASP A C 1
ATOM 4735 O O . ASP A 1 611 ? 17.646 1.075 16.326 1.00 18.30 609 ASP A O 1
ATOM 4740 N N . ALA A 1 612 ? 15.801 2.182 15.646 1.00 19.23 610 ALA A N 1
ATOM 4741 C CA . ALA A 1 612 ? 15.770 3.060 16.806 1.00 19.73 610 ALA A CA 1
ATOM 4742 C C . ALA A 1 612 ? 15.494 2.260 18.073 1.00 20.54 610 ALA A C 1
ATOM 4743 O O . ALA A 1 612 ? 16.117 2.489 19.113 1.00 20.91 610 ALA A O 1
ATOM 4745 N N . VAL A 1 613 ? 14.553 1.324 17.978 1.00 21.81 611 VAL A N 1
ATOM 4746 C CA . VAL A 1 613 ? 14.180 0.474 19.104 1.00 20.64 611 VAL A CA 1
ATOM 4747 C C . VAL A 1 613 ? 15.370 -0.361 19.565 1.00 20.38 611 VAL A C 1
ATOM 4748 O O . VAL A 1 613 ? 15.631 -0.482 20.765 1.00 19.80 611 VAL A O 1
ATOM 4752 N N . HIS A 1 614 ? 16.090 -0.941 18.614 1.00 20.25 612 HIS A N 1
ATOM 4753 C CA . HIS A 1 614 ? 17.245 -1.757 18.959 1.00 21.00 612 HIS A CA 1
ATOM 4754 C C . HIS A 1 614 ? 18.317 -0.914 19.644 1.00 20.74 612 HIS A C 1
ATOM 4755 O O . HIS A 1 614 ? 18.906 -1.337 20.639 1.00 18.52 612 HIS A O 1
ATOM 4762 N N . ALA A 1 615 ? 18.578 0.278 19.111 1.00 18.82 613 ALA A N 1
ATOM 4763 C CA . ALA A 1 615 ? 19.574 1.152 19.721 1.00 18.71 613 ALA A CA 1
ATOM 4764 C C . ALA A 1 615 ? 19.121 1.569 21.126 1.00 18.63 613 ALA A C 1
ATOM 4765 O O . ALA A 1 615 ? 19.953 1.749 22.024 1.00 16.42 613 ALA A O 1
ATOM 4767 N N . PHE A 1 616 ? 17.809 1.718 21.322 1.00 16.88 614 PHE A N 1
ATOM 4768 C CA . PHE A 1 616 ? 17.284 2.113 22.633 1.00 18.40 614 PHE A CA 1
ATOM 4769 C C . PHE A 1 616 ? 17.523 0.995 23.641 1.00 19.06 614 PHE A C 1
ATOM 4770 O O . PHE A 1 616 ? 17.798 1.246 24.817 1.00 18.92 614 PHE A O 1
ATOM 4778 N N . HIS A 1 617 ? 17.409 -0.243 23.174 1.00 20.27 615 HIS A N 1
ATOM 4779 C CA . HIS A 1 617 ? 17.631 -1.403 24.028 1.00 22.85 615 HIS A CA 1
ATOM 4780 C C . HIS A 1 617 ? 19.097 -1.486 24.438 1.00 22.68 615 HIS A C 1
ATOM 4781 O O . HIS A 1 617 ? 19.415 -1.809 25.582 1.00 22.74 615 HIS A O 1
ATOM 4788 N N . ILE A 1 618 ? 19.987 -1.183 23.500 1.00 22.35 616 ILE A N 1
ATOM 4789 C CA . ILE A 1 618 ? 21.416 -1.214 23.770 1.00 21.03 616 ILE A CA 1
ATOM 4790 C C . ILE A 1 618 ? 21.758 -0.192 24.844 1.00 21.60 616 ILE A C 1
ATOM 4791 O O . ILE A 1 618 ? 22.544 -0.466 25.743 1.00 19.81 616 ILE A O 1
ATOM 4796 N N . ALA A 1 619 ? 21.161 0.990 24.735 1.00 20.90 617 ALA A N 1
ATOM 4797 C CA . ALA A 1 619 ? 21.428 2.076 25.668 1.00 20.83 617 ALA A CA 1
ATOM 4798 C C . ALA A 1 619 ? 20.858 1.908 27.075 1.00 20.79 617 ALA A C 1
ATOM 4799 O O . ALA A 1 619 ? 21.475 2.342 28.052 1.00 20.62 617 ALA A O 1
ATOM 4801 N N . THR A 1 620 ? 19.702 1.261 27.178 1.00 19.41 618 THR A N 1
ATOM 4802 C CA . THR A 1 620 ? 19.022 1.133 28.457 1.00 21.39 618 THR A CA 1
ATOM 4803 C C . THR A 1 620 ? 18.792 -0.250 29.044 1.00 21.05 618 THR A C 1
ATOM 4804 O O . THR A 1 620 ? 18.013 -0.380 29.983 1.00 23.52 618 THR A O 1
ATOM 4808 N N . SER A 1 621 ? 19.450 -1.280 28.529 1.00 19.39 619 SER A N 1
ATOM 4809 C CA . SER A 1 621 ? 19.209 -2.609 29.069 1.00 20.33 619 SER A CA 1
ATOM 4810 C C . SER A 1 621 ? 20.208 -3.080 30.120 1.00 20.94 619 SER A C 1
ATOM 4811 O O . SER A 1 621 ? 20.077 -4.186 30.638 1.00 20.51 619 SER A O 1
ATOM 4814 N N . SER A 1 622 ? 21.189 -2.246 30.444 1.00 19.88 620 SER A N 1
ATOM 4815 C CA . SER A 1 622 ? 22.205 -2.629 31.416 1.00 21.08 620 SER A CA 1
ATOM 4816 C C . SER A 1 622 ? 22.074 -1.975 32.793 1.00 22.01 620 SER A C 1
ATOM 4817 O O . SER A 1 622 ? 23.023 -1.976 33.579 1.00 22.35 620 SER A O 1
ATOM 4820 N N . VAL A 1 623 ? 20.904 -1.420 33.091 1.00 22.21 621 VAL A N 1
ATOM 4821 C CA . VAL A 1 623 ? 20.687 -0.796 34.394 1.00 22.27 621 VAL A CA 1
ATOM 4822 C C . VAL A 1 623 ? 20.045 -1.792 35.354 1.00 23.53 621 VAL A C 1
ATOM 4823 O O . VAL A 1 623 ? 19.490 -2.805 34.933 1.00 22.51 621 VAL A O 1
ATOM 4827 N N . LYS A 1 624 ? 20.127 -1.502 36.649 1.00 24.78 622 LYS A N 1
ATOM 4828 C CA . LYS A 1 624 ? 19.521 -2.368 37.653 1.00 25.67 622 LYS A CA 1
ATOM 4829 C C . LYS A 1 624 ? 18.014 -2.213 37.510 1.00 26.13 622 LYS A C 1
ATOM 4830 O O . LYS A 1 624 ? 17.539 -1.207 36.982 1.00 25.45 622 LYS A O 1
ATOM 4836 N N . ASP A 1 625 ? 17.260 -3.197 37.990 1.00 26.00 623 ASP A N 1
ATOM 4837 C CA . ASP A 1 625 ? 15.807 -3.138 37.907 1.00 26.13 623 A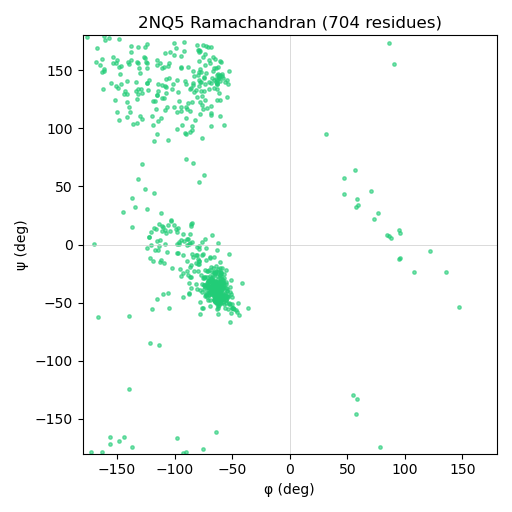SP A CA 1
ATOM 4838 C C . ASP A 1 625 ? 15.192 -1.945 38.637 1.00 26.24 623 ASP A C 1
ATOM 4839 O O . ASP A 1 625 ? 14.141 -1.444 38.232 1.00 26.81 623 ASP A O 1
ATOM 4844 N N . GLU A 1 626 ? 15.843 -1.486 39.703 1.00 25.48 624 GLU A N 1
ATOM 4845 C CA . GLU A 1 626 ? 15.330 -0.362 40.487 1.00 25.75 624 GLU A CA 1
ATOM 4846 C C . GLU A 1 626 ? 15.458 0.976 39.771 1.00 25.18 624 GLU A C 1
ATOM 4847 O O . GLU A 1 626 ? 14.736 1.925 40.081 1.00 24.49 624 GLU A O 1
ATOM 4853 N N . THR A 1 627 ? 16.389 1.051 38.826 1.00 24.94 625 THR A N 1
ATOM 4854 C CA . THR A 1 627 ? 16.621 2.274 38.064 1.00 23.87 625 THR A CA 1
ATOM 4855 C C . THR A 1 627 ? 15.533 2.497 37.017 1.00 23.33 625 THR A C 1
ATOM 4856 O O . THR A 1 627 ? 15.367 1.708 36.086 1.00 22.91 625 THR A O 1
ATOM 4860 N N . GLN A 1 628 ? 14.800 3.589 37.190 1.00 22.24 626 GLN A N 1
ATOM 4861 C CA . GLN A 1 628 ? 13.697 3.953 36.316 1.00 22.07 626 GLN A CA 1
ATOM 4862 C C . GLN A 1 628 ? 14.169 4.631 35.027 1.00 21.83 626 GLN A C 1
ATOM 4863 O O . GLN A 1 628 ? 14.922 5.604 35.059 1.00 21.60 626 GLN A O 1
ATOM 4869 N N . ILE A 1 629 ? 13.728 4.095 33.894 1.00 21.63 627 ILE A N 1
ATOM 4870 C CA . ILE A 1 629 ? 14.096 4.630 32.587 1.00 21.55 627 ILE A CA 1
ATOM 4871 C C . ILE A 1 629 ? 12.923 5.374 31.957 1.00 21.77 627 ILE A C 1
ATOM 4872 O O . ILE A 1 629 ? 11.867 4.796 31.708 1.00 24.18 627 ILE A O 1
ATOM 4877 N N . HIS A 1 630 ? 13.128 6.663 31.714 1.00 23.36 628 HIS A N 1
ATOM 4878 C CA . HIS A 1 630 ? 12.123 7.536 31.116 1.00 24.23 628 HIS A CA 1
ATOM 4879 C C . HIS A 1 630 ? 12.558 7.922 29.714 1.00 24.75 628 HIS A C 1
ATOM 4880 O O . HIS A 1 630 ? 13.749 7.977 29.420 1.00 21.59 628 HIS A O 1
ATOM 4887 N N . THR A 1 631 ? 11.588 8.188 28.847 1.00 26.33 629 THR A N 1
ATOM 4888 C CA . THR A 1 631 ? 11.900 8.647 27.507 1.00 26.37 629 THR A CA 1
ATOM 4889 C C . THR A 1 631 ? 10.848 9.671 27.123 1.00 27.64 629 THR A C 1
ATOM 4890 O O . THR A 1 631 ? 9.651 9.461 27.321 1.00 27.63 629 THR A O 1
ATOM 4894 N N . HIS A 1 632 ? 11.307 10.802 26.612 1.00 28.56 630 HIS A N 1
ATOM 4895 C CA . HIS A 1 632 ? 10.405 11.852 26.186 1.00 30.34 630 HIS A CA 1
ATOM 4896 C C . HIS A 1 632 ? 10.481 11.947 24.674 1.00 29.75 630 HIS A C 1
ATOM 4897 O O . HIS A 1 632 ? 11.563 12.083 24.110 1.00 28.50 630 HIS A O 1
ATOM 4904 N N . MET A 1 633 ? 9.334 11.866 24.015 1.00 31.06 631 MET A N 1
ATOM 4905 C CA . MET A 1 633 ? 9.319 11.945 22.564 1.00 32.16 631 MET A CA 1
ATOM 4906 C C . MET A 1 633 ? 8.334 12.988 22.064 1.00 32.17 631 MET A C 1
ATOM 4907 O O . MET A 1 633 ? 7.124 12.791 22.150 1.00 33.31 631 MET A O 1
ATOM 4912 N N . CYS A 1 634 ? 8.856 14.101 21.553 1.00 32.05 632 CYS A N 1
ATOM 4913 C CA . CYS A 1 634 ? 8.000 15.156 21.022 1.00 31.33 632 CYS A CA 1
ATOM 4914 C C . CYS A 1 634 ? 7.378 14.569 19.759 1.00 32.50 632 CYS A C 1
ATOM 4915 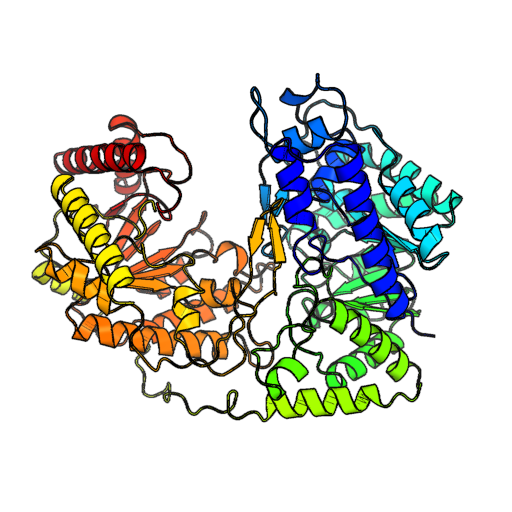O O . CYS A 1 634 ? 8.083 14.288 18.787 1.00 30.80 632 CYS A O 1
ATOM 4918 N N . TYR A 1 635 ? 6.064 14.360 19.784 1.00 34.02 633 TYR A N 1
ATOM 4919 C CA . TYR A 1 635 ? 5.362 13.795 18.637 1.00 35.71 633 TYR A CA 1
ATOM 4920 C C . TYR A 1 635 ? 3.883 14.174 18.665 1.00 38.08 633 TYR A C 1
ATOM 4921 O O . TYR A 1 635 ? 3.422 14.832 19.598 1.00 36.88 633 TYR A O 1
ATOM 4930 N N . SER A 1 636 ? 3.141 13.752 17.645 1.00 39.82 634 SER A N 1
ATOM 4931 C CA . SER A 1 636 ? 1.721 14.074 17.568 1.00 42.36 634 SER A CA 1
ATOM 4932 C C . SER A 1 636 ? 0.806 12.852 17.558 1.00 42.57 634 SER A C 1
ATOM 4933 O O . SER A 1 636 ? -0.090 12.739 18.391 1.00 44.33 634 SER A O 1
ATOM 4936 N N . LYS A 1 637 ? 1.023 11.937 16.620 1.00 44.27 635 LYS A N 1
ATOM 4937 C CA . LYS A 1 637 ? 0.179 10.750 16.534 1.00 44.52 635 LYS A CA 1
ATOM 4938 C C . LYS A 1 637 ? 0.950 9.449 16.705 1.00 43.94 635 LYS A C 1
ATOM 4939 O O . LYS A 1 637 ? 1.730 9.056 15.833 1.00 43.97 635 LYS A O 1
ATOM 4945 N N . PHE A 1 638 ? 0.710 8.780 17.828 1.00 42.40 636 PHE A N 1
ATOM 4946 C CA . PHE A 1 638 ? 1.363 7.515 18.144 1.00 41.96 636 PHE A CA 1
ATOM 4947 C C . PHE A 1 638 ? 0.583 6.318 17.607 1.00 42.23 636 PHE A C 1
ATOM 4948 O O . PHE A 1 638 ? 0.998 5.173 17.783 1.00 42.76 636 PHE A O 1
ATOM 4956 N N . ASP A 1 639 ? -0.543 6.581 16.952 1.00 44.11 637 ASP A N 1
ATOM 4957 C CA . ASP A 1 639 ? -1.380 5.510 16.417 1.00 45.29 637 ASP A CA 1
ATOM 4958 C C . ASP A 1 639 ? -0.684 4.586 15.415 1.00 44.69 637 ASP A C 1
ATOM 4959 O O . ASP A 1 639 ? -0.927 3.378 15.409 1.00 44.37 637 ASP A O 1
ATOM 4964 N N . GLU A 1 640 ? 0.181 5.148 14.576 1.00 44.83 638 GLU A N 1
ATOM 4965 C CA . GLU A 1 640 ? 0.896 4.359 13.575 1.00 44.21 638 GLU A CA 1
ATOM 4966 C C . GLU A 1 640 ? 2.166 3.744 14.155 1.00 44.56 638 GLU A C 1
ATOM 4967 O O . GLU A 1 640 ? 2.718 2.796 13.595 1.00 43.80 638 GLU A O 1
ATOM 4973 N N . ILE A 1 641 ? 2.619 4.281 15.283 1.00 44.42 639 ILE A N 1
ATOM 4974 C CA . ILE A 1 641 ? 3.846 3.808 15.917 1.00 45.14 639 ILE A CA 1
ATOM 4975 C C . ILE A 1 641 ? 3.636 3.414 17.377 1.00 44.64 639 ILE A C 1
ATOM 4976 O O . ILE A 1 641 ? 4.411 3.803 18.247 1.00 45.70 639 ILE A O 1
ATOM 4981 N N . ILE A 1 642 ? 2.595 2.635 17.646 1.00 43.63 640 ILE A N 1
ATOM 4982 C CA . ILE A 1 642 ? 2.307 2.217 19.013 1.00 41.51 640 ILE A CA 1
ATOM 4983 C C . ILE A 1 642 ? 3.072 0.964 19.429 1.00 40.09 640 ILE A C 1
ATOM 4984 O O . ILE A 1 642 ? 3.510 0.853 20.573 1.00 39.23 640 ILE A O 1
ATOM 4989 N N . ASP A 1 643 ? 3.235 0.024 18.503 1.00 38.80 641 ASP A N 1
ATOM 4990 C CA . ASP A 1 643 ? 3.949 -1.212 18.803 1.00 38.10 641 ASP A CA 1
ATOM 4991 C C . ASP A 1 643 ? 5.437 -0.950 19.005 1.00 37.09 641 ASP A C 1
ATOM 4992 O O . ASP A 1 643 ? 6.116 -1.686 19.728 1.00 35.42 641 ASP A O 1
ATOM 4997 N N . ALA A 1 644 ? 5.936 0.104 18.367 1.00 35.48 642 ALA A N 1
ATOM 4998 C CA . ALA A 1 644 ? 7.342 0.469 18.488 1.00 34.92 642 ALA A CA 1
ATOM 4999 C C . ALA A 1 644 ? 7.587 1.109 19.849 1.00 33.77 642 ALA A C 1
ATOM 5000 O O . ALA A 1 644 ? 8.622 0.878 20.474 1.00 34.13 642 ALA A O 1
ATOM 5002 N N . ILE A 1 645 ? 6.633 1.916 20.305 1.00 33.07 643 ILE A N 1
ATOM 5003 C CA . ILE A 1 645 ? 6.755 2.567 21.604 1.00 31.59 643 ILE A CA 1
ATOM 5004 C C . ILE A 1 645 ? 6.791 1.496 22.690 1.00 31.82 643 ILE A C 1
ATOM 5005 O O . ILE A 1 645 ? 7.562 1.593 23.641 1.00 29.69 643 ILE A O 1
ATOM 5010 N N . ARG A 1 646 ? 5.949 0.478 22.534 1.00 32.91 644 ARG A N 1
ATOM 5011 C CA . ARG A 1 646 ? 5.873 -0.627 23.485 1.00 34.07 644 ARG A CA 1
ATOM 5012 C C . ARG A 1 646 ? 7.170 -1.427 23.477 1.00 33.49 644 ARG A C 1
ATOM 5013 O O . ARG A 1 646 ? 7.667 -1.836 24.528 1.00 32.78 644 ARG A O 1
ATOM 5021 N N . ALA A 1 647 ? 7.714 -1.648 22.285 1.00 31.26 645 ALA A N 1
ATOM 5022 C CA . ALA A 1 647 ? 8.957 -2.395 22.142 1.00 30.29 645 ALA A CA 1
ATOM 5023 C C . ALA A 1 647 ? 10.097 -1.747 22.924 1.00 28.34 645 ALA A C 1
ATOM 5024 O O . ALA A 1 647 ? 11.001 -2.438 23.389 1.00 28.40 645 ALA A O 1
ATOM 5026 N N . LEU A 1 648 ? 10.057 -0.424 23.065 1.00 27.56 646 LEU A N 1
ATOM 5027 C CA . LEU A 1 648 ? 11.101 0.297 23.797 1.00 27.03 646 LEU A CA 1
ATOM 5028 C C . LEU A 1 648 ? 11.208 -0.197 25.238 1.00 27.69 646 LEU A C 1
ATOM 5029 O O . LEU A 1 648 ? 12.293 -0.216 25.823 1.00 25.94 646 LEU A O 1
ATOM 5034 N N . ASP A 1 649 ? 10.068 -0.589 25.799 1.00 27.04 647 ASP A N 1
ATOM 5035 C CA . ASP A 1 649 ? 9.986 -1.094 27.170 1.00 28.58 647 ASP A CA 1
ATOM 5036 C C . ASP A 1 649 ? 10.479 -0.087 28.209 1.00 28.40 647 ASP A C 1
ATOM 5037 O O . ASP A 1 649 ? 11.054 -0.469 29.230 1.00 28.41 647 ASP A O 1
ATOM 5042 N N . ALA A 1 650 ? 10.253 1.196 27.947 1.00 27.33 648 ALA A N 1
ATOM 5043 C CA . ALA A 1 650 ? 10.659 2.254 28.870 1.00 28.89 648 ALA A CA 1
ATOM 5044 C C . ALA A 1 650 ? 9.669 2.301 30.035 1.00 28.73 648 ALA A C 1
ATOM 5045 O O . ALA A 1 650 ? 8.465 2.165 29.837 1.00 28.71 648 ALA A O 1
ATOM 5047 N N . ASP A 1 651 ? 10.173 2.493 31.249 1.00 29.02 649 ASP A N 1
ATOM 5048 C CA . ASP A 1 651 ? 9.294 2.540 32.411 1.00 28.43 649 ASP A CA 1
ATOM 5049 C C . ASP A 1 651 ? 8.269 3.664 32.292 1.00 28.36 649 ASP A C 1
ATOM 5050 O O . ASP A 1 651 ? 7.128 3.524 32.738 1.00 30.21 649 ASP A O 1
ATOM 5055 N N . VAL A 1 652 ? 8.673 4.773 31.683 1.00 27.84 650 VAL A N 1
ATOM 5056 C CA . VAL A 1 652 ? 7.777 5.906 31.487 1.00 27.80 650 VAL A CA 1
ATOM 5057 C C . VAL A 1 652 ? 8.109 6.643 30.187 1.00 29.60 650 VAL A C 1
ATOM 5058 O O . VAL A 1 652 ? 9.268 6.696 29.767 1.00 28.67 650 VAL A O 1
ATOM 5062 N N . ILE A 1 653 ? 7.081 7.187 29.544 1.00 29.87 651 ILE A N 1
ATOM 5063 C CA . ILE A 1 653 ? 7.252 7.948 28.312 1.00 31.32 651 ILE A CA 1
ATOM 5064 C C . ILE A 1 653 ? 6.340 9.164 28.389 1.00 30.96 651 ILE A C 1
ATOM 5065 O O . ILE A 1 653 ? 5.119 9.033 28.428 1.00 33.10 651 ILE A O 1
ATOM 5070 N N . SER A 1 654 ? 6.936 10.348 28.439 1.00 31.91 652 SER A N 1
ATOM 5071 C CA . SER A 1 654 ? 6.163 11.576 28.523 1.00 32.55 652 SER A CA 1
ATOM 5072 C C . SER A 1 654 ? 5.732 12.026 27.136 1.00 33.72 652 SER A C 1
ATOM 5073 O O . SER A 1 654 ? 6.505 11.951 26.178 1.00 33.22 652 SER A O 1
ATOM 5076 N N . ILE A 1 655 ? 4.492 12.489 27.036 1.00 35.09 653 ILE A N 1
ATOM 5077 C CA . ILE A 1 655 ? 3.938 12.933 25.761 1.00 35.99 653 ILE A CA 1
ATOM 5078 C C . ILE A 1 655 ? 3.100 14.197 25.915 1.00 36.42 653 ILE A C 1
ATOM 5079 O O . ILE A 1 655 ? 3.134 14.856 26.954 1.00 36.20 653 ILE A O 1
ATOM 5084 N N . LEU A 1 675 ? 2.151 0.069 31.546 1.00 42.43 673 LEU A N 1
ATOM 5085 C CA . LEU A 1 675 ? 2.806 1.012 30.647 1.00 41.90 673 LEU A CA 1
ATOM 5086 C C . LEU A 1 675 ? 2.789 2.435 31.204 1.00 41.31 673 LEU A C 1
ATOM 5087 O O . LEU A 1 675 ? 1.821 3.171 31.021 1.00 41.88 673 LEU A O 1
ATOM 5092 N N . GLY A 1 676 ? 3.867 2.821 31.881 1.00 40.02 674 GLY A N 1
ATOM 5093 C CA . GLY A 1 676 ? 3.943 4.155 32.447 1.00 39.68 674 GLY A CA 1
ATOM 5094 C C . GLY A 1 676 ? 3.979 5.243 31.391 1.00 39.83 674 GLY A C 1
ATOM 5095 O O . GLY A 1 676 ? 4.706 5.131 30.403 1.00 39.27 674 GLY A O 1
ATOM 5096 N N . ILE A 1 677 ? 3.191 6.297 31.587 1.00 39.71 675 ILE A N 1
ATOM 5097 C CA . ILE A 1 677 ? 3.159 7.397 30.629 1.00 40.30 675 ILE A CA 1
ATOM 5098 C C . ILE A 1 677 ? 2.995 8.772 31.275 1.00 40.07 675 ILE A C 1
ATOM 5099 O O . ILE A 1 677 ? 2.107 8.988 32.099 1.00 40.71 675 ILE A O 1
ATOM 5104 N N . GLY A 1 678 ? 3.872 9.696 30.897 1.00 40.36 676 GLY A N 1
ATOM 5105 C CA . GLY A 1 678 ? 3.809 11.044 31.428 1.00 40.48 676 GLY A CA 1
ATOM 5106 C C . GLY A 1 678 ? 2.802 11.850 30.632 1.00 40.72 676 GLY A C 1
ATOM 5107 O O . GLY A 1 678 ? 2.619 11.606 29.438 1.00 40.62 676 GLY A O 1
ATOM 5108 N N . LEU A 1 679 ? 2.152 12.811 31.281 1.00 39.38 677 LEU A N 1
ATOM 5109 C CA . LEU A 1 679 ? 1.150 13.632 30.610 1.00 38.96 677 LEU A CA 1
ATOM 5110 C C . LEU A 1 679 ? 1.509 15.111 30.513 1.00 39.09 677 LEU A C 1
ATOM 5111 O O . LEU A 1 679 ? 1.648 15.802 31.523 1.00 38.73 677 LEU A O 1
ATOM 5116 N N . GLY A 1 680 ? 1.661 15.593 29.286 1.00 39.05 678 GLY A N 1
ATOM 5117 C CA . GLY A 1 680 ? 1.959 16.998 29.089 1.00 39.72 678 GLY A CA 1
ATOM 5118 C C . GLY A 1 680 ? 0.625 17.716 29.134 1.00 40.97 678 GLY A C 1
ATOM 5119 O O . GLY A 1 680 ? -0.326 17.289 28.477 1.00 40.57 678 GLY A O 1
ATOM 5120 N N . VAL A 1 681 ? 0.538 18.794 29.908 1.00 41.39 679 VAL A N 1
ATOM 5121 C CA . VAL A 1 681 ? -0.716 19.535 30.029 1.00 41.60 679 VAL A CA 1
ATOM 5122 C C . VAL A 1 681 ? -0.473 21.035 30.171 1.00 41.54 679 VAL A C 1
ATOM 5123 O O . VAL A 1 681 ? -1.282 21.756 30.756 1.00 41.68 679 VAL A O 1
ATOM 5127 N N . TYR A 1 682 ? 0.643 21.496 29.620 1.00 41.11 680 TYR A N 1
ATOM 5128 C CA . TYR A 1 682 ? 1.033 22.901 29.688 1.00 41.14 680 TYR A CA 1
ATOM 5129 C C . TYR A 1 682 ? 1.796 23.232 28.408 1.00 40.82 680 TYR A C 1
ATOM 5130 O O . TYR A 1 682 ? 2.937 22.806 28.237 1.00 40.99 680 TYR A O 1
ATOM 5139 N N . ASP A 1 683 ? 1.166 23.982 27.507 1.00 39.70 681 ASP A N 1
ATOM 5140 C CA . ASP A 1 683 ? 1.813 24.342 26.251 1.00 38.40 681 ASP A CA 1
ATOM 5141 C C . ASP A 1 683 ? 2.961 25.302 26.519 1.00 38.35 681 ASP A C 1
ATOM 5142 O O . ASP A 1 683 ? 2.747 26.497 26.740 1.00 37.53 681 ASP A O 1
ATOM 5147 N N . ILE A 1 684 ? 4.182 24.780 26.491 1.00 37.22 682 ILE A N 1
ATOM 5148 C CA . ILE A 1 684 ? 5.355 25.600 26.751 1.00 36.29 682 ILE A CA 1
ATOM 5149 C C . ILE A 1 684 ? 5.754 26.492 25.583 1.00 36.67 682 ILE A C 1
ATOM 5150 O O . ILE A 1 684 ? 6.616 27.357 25.731 1.00 37.52 682 ILE A O 1
ATOM 5155 N N . HIS A 1 685 ? 5.126 26.291 24.428 1.00 37.35 683 HIS A N 1
ATOM 5156 C CA . HIS A 1 685 ? 5.438 27.097 23.251 1.00 39.01 683 HIS A CA 1
ATOM 5157 C C . HIS A 1 685 ? 4.642 28.399 23.201 1.00 41.04 683 HIS A C 1
ATOM 5158 O O . HIS A 1 685 ? 4.558 29.041 22.153 1.00 41.02 683 HIS A O 1
ATOM 5165 N N . SER A 1 686 ? 4.060 28.788 24.330 1.00 42.41 684 SER A N 1
ATOM 5166 C CA . SER A 1 686 ? 3.275 30.017 24.391 1.00 44.15 684 SER A CA 1
ATOM 5167 C C . SER A 1 686 ? 3.404 30.685 25.754 1.00 45.28 684 SER A C 1
ATOM 5168 O O . SER A 1 686 ? 3.365 30.017 26.782 1.00 45.60 684 SER A O 1
ATOM 5171 N N . PRO A 1 687 ? 3.549 32.020 25.777 1.00 46.78 685 PRO A N 1
ATOM 5172 C CA . PRO A 1 687 ? 3.684 32.780 27.025 1.00 47.25 685 PRO A CA 1
ATOM 5173 C C . PRO A 1 687 ? 2.408 32.772 27.863 1.00 47.85 685 PRO A C 1
ATOM 5174 O O . PRO A 1 687 ? 2.307 33.479 28.868 1.00 48.19 685 PRO A O 1
ATOM 5178 N N . ARG A 1 688 ? 1.435 31.970 27.447 1.00 48.29 686 ARG A N 1
ATOM 5179 C CA . ARG A 1 688 ? 0.172 31.882 28.162 1.00 47.90 686 ARG A CA 1
ATOM 5180 C C . ARG A 1 688 ? 0.254 31.017 29.413 1.00 47.71 686 ARG A C 1
ATOM 5181 O O . ARG A 1 688 ? 0.833 29.932 29.398 1.00 47.76 686 ARG A O 1
ATOM 5189 N N . VAL A 1 689 ? -0.340 31.509 30.495 1.00 47.30 687 VAL A N 1
ATOM 5190 C CA . VAL A 1 689 ? -0.371 30.779 31.754 1.00 47.34 687 VAL A CA 1
ATOM 5191 C C . VAL A 1 689 ? -1.745 30.120 31.868 1.00 47.01 687 VAL A C 1
ATOM 5192 O O . VAL A 1 689 ? -2.771 30.802 31.896 1.00 46.39 687 VAL A O 1
ATOM 5196 N N . PRO A 1 690 ? -1.783 28.779 31.921 1.00 46.91 688 PRO A N 1
ATOM 5197 C CA . PRO A 1 690 ? -3.051 28.051 32.027 1.00 46.53 688 PRO A CA 1
ATOM 5198 C C . PRO A 1 690 ? -3.745 28.243 33.370 1.00 46.94 688 PRO A C 1
ATOM 5199 O O . PRO A 1 690 ? -3.168 28.795 34.309 1.00 45.77 688 PRO A O 1
ATOM 5203 N N . THR A 1 691 ? -4.989 27.783 33.447 1.00 47.40 689 THR A N 1
ATOM 5204 C CA . THR A 1 691 ? -5.779 27.885 34.667 1.00 48.22 689 THR A CA 1
ATOM 5205 C C . THR A 1 691 ? -6.002 26.480 35.214 1.00 48.40 689 THR A C 1
ATOM 5206 O O . THR A 1 691 ? -5.941 25.506 34.462 1.00 48.86 689 THR A O 1
ATOM 5210 N N . LYS A 1 692 ? -6.258 26.372 36.516 1.00 47.70 690 LYS A N 1
ATOM 5211 C CA . LYS A 1 692 ? -6.479 25.067 37.132 1.00 47.55 690 LYS A CA 1
ATOM 5212 C C . LYS A 1 692 ? -7.583 24.284 36.442 1.00 47.11 690 LYS A C 1
ATOM 5213 O O . LYS A 1 692 ? -7.469 23.076 36.251 1.00 47.22 690 LYS A O 1
ATOM 5219 N N . GLU A 1 693 ? -8.651 24.980 36.066 1.00 47.25 691 GLU A N 1
ATOM 5220 C CA . GLU A 1 693 ? -9.787 24.344 35.413 1.00 47.65 691 GLU A CA 1
ATOM 5221 C C . GLU A 1 693 ? -9.430 23.711 34.069 1.00 47.40 691 GLU A C 1
ATOM 5222 O O . GLU A 1 693 ? -9.974 22.668 33.704 1.00 48.01 691 GLU A O 1
ATOM 5228 N N . GLU A 1 694 ? -8.514 24.332 33.333 1.00 47.48 692 GLU A N 1
ATOM 5229 C CA . GLU A 1 694 ? -8.111 23.795 32.037 1.00 47.28 692 GLU A CA 1
ATOM 5230 C C . GLU A 1 694 ? -7.149 22.625 32.208 1.00 45.65 692 GLU A C 1
ATOM 5231 O O . GLU A 1 694 ? -7.342 21.558 31.625 1.00 45.16 692 GLU A O 1
ATOM 5237 N N . VAL A 1 695 ? -6.115 22.826 33.018 1.00 44.27 693 VAL A N 1
ATOM 5238 C CA . VAL A 1 695 ? -5.131 21.779 33.258 1.00 43.38 693 VAL A CA 1
ATOM 5239 C C . VAL A 1 695 ? -5.754 20.542 33.909 1.00 42.55 693 VAL A C 1
ATOM 5240 O O . VAL A 1 695 ? -5.318 19.421 33.656 1.00 42.31 693 VAL A O 1
ATOM 5244 N N . VAL A 1 696 ? -6.776 20.743 34.739 1.00 42.64 694 VAL A N 1
ATOM 5245 C CA . VAL A 1 696 ? -7.439 19.620 35.401 1.00 43.05 694 VAL A CA 1
ATOM 5246 C C . VAL A 1 696 ? -8.172 18.752 34.380 1.00 43.10 694 VAL A C 1
ATOM 5247 O O . VAL A 1 696 ? -8.293 17.539 34.554 1.00 42.95 694 VAL A O 1
ATOM 5251 N N . ALA A 1 697 ? -8.660 19.378 33.314 1.00 43.97 695 ALA A N 1
ATOM 5252 C CA . ALA A 1 697 ? -9.368 18.650 32.265 1.00 44.07 695 ALA A CA 1
ATOM 5253 C C . ALA A 1 697 ? -8.364 17.831 31.459 1.00 44.16 695 ALA A C 1
ATOM 5254 O O . ALA A 1 697 ? -8.605 16.665 31.134 1.00 42.93 695 ALA A O 1
ATOM 5256 N N . ASN A 1 698 ? -7.235 18.456 31.142 1.00 45.06 696 ASN A N 1
ATOM 5257 C CA . ASN A 1 698 ? -6.175 17.808 30.380 1.00 45.73 696 ASN A CA 1
ATOM 5258 C C . ASN A 1 698 ? -5.701 16.530 31.061 1.00 46.17 696 ASN A C 1
ATOM 5259 O O . ASN A 1 698 ? -5.502 15.506 30.410 1.00 46.51 696 ASN A O 1
ATOM 5264 N N . ILE A 1 699 ? -5.524 16.594 32.376 1.00 46.34 697 ILE A N 1
ATOM 5265 C CA . ILE A 1 699 ? -5.059 15.439 33.135 1.00 46.78 697 ILE A CA 1
ATOM 5266 C C . ILE A 1 699 ? -6.123 14.362 33.334 1.00 45.89 697 ILE A C 1
ATOM 5267 O O . ILE A 1 699 ? -5.814 13.171 33.337 1.00 45.55 697 ILE A O 1
ATOM 5272 N N . GLU A 1 700 ? -7.375 14.776 33.489 1.00 46.22 698 GLU A N 1
ATOM 5273 C CA . GLU A 1 700 ? -8.452 13.825 33.721 1.00 46.16 698 GLU A CA 1
ATOM 5274 C C . GLU A 1 700 ? -8.881 13.036 32.487 1.00 45.74 698 GLU A C 1
ATOM 5275 O O . GLU A 1 700 ? -9.249 11.865 32.597 1.00 45.77 698 GLU A O 1
ATOM 5281 N N . ARG A 1 701 ? -8.834 13.664 31.315 1.00 45.97 699 ARG A N 1
ATOM 5282 C CA . ARG A 1 701 ? -9.226 12.983 30.083 1.00 46.57 699 ARG A CA 1
ATOM 5283 C C . ARG A 1 701 ? -8.573 11.610 29.907 1.00 46.86 699 ARG A C 1
ATOM 5284 O O . ARG A 1 701 ? -9.265 10.610 29.708 1.00 46.79 699 ARG A O 1
ATOM 5292 N N . PRO A 1 702 ? -7.231 11.542 29.974 1.00 47.02 700 PRO A N 1
ATOM 5293 C CA . PRO A 1 702 ? -6.528 10.264 29.811 1.00 47.10 700 PRO A CA 1
ATOM 5294 C C . PRO A 1 702 ? -6.786 9.221 30.902 1.00 47.63 700 PRO A C 1
ATOM 5295 O O . PRO A 1 702 ? -6.638 8.021 30.663 1.00 48.43 700 PRO A O 1
ATOM 5299 N N . LEU A 1 703 ? -7.168 9.674 32.094 1.00 47.61 701 LEU A N 1
ATOM 5300 C CA . LEU A 1 703 ? -7.445 8.762 33.205 1.00 47.54 701 LEU A CA 1
ATOM 5301 C C . LEU A 1 703 ? -8.796 8.081 33.017 1.00 48.08 701 LEU A C 1
ATOM 5302 O O . LEU A 1 703 ? -9.239 7.303 33.861 1.00 48.06 701 LEU A O 1
ATOM 5307 N N . ARG A 1 704 ? -9.445 8.387 31.901 1.00 48.61 702 ARG A N 1
ATOM 5308 C CA . ARG A 1 704 ? -10.748 7.827 31.577 1.00 49.69 702 ARG A CA 1
ATOM 5309 C C . ARG A 1 704 ? -10.676 6.342 31.221 1.00 49.90 702 ARG A C 1
ATOM 5310 O O . ARG A 1 704 ? -11.664 5.619 31.344 1.00 50.58 702 ARG A O 1
ATOM 5318 N N . GLN A 1 705 ? -9.500 5.887 30.800 1.00 50.19 703 GLN A N 1
ATOM 5319 C CA . GLN A 1 705 ? -9.319 4.496 30.397 1.00 50.17 703 GLN A CA 1
ATOM 5320 C C . GLN A 1 705 ? -8.398 3.683 31.307 1.00 50.47 703 GLN A C 1
ATOM 5321 O O . GLN A 1 705 ? -8.850 3.009 32.233 1.00 50.48 703 GLN A O 1
ATOM 5327 N N . LEU A 1 706 ? -7.102 3.752 31.018 1.00 50.50 704 LEU A N 1
ATOM 5328 C CA . LEU A 1 706 ? -6.077 3.021 31.758 1.00 49.74 704 LEU A CA 1
ATOM 5329 C C . LEU A 1 706 ? -6.000 3.375 33.239 1.00 48.89 704 LEU A C 1
ATOM 5330 O O . LEU A 1 706 ? -6.424 4.452 33.655 1.00 48.42 704 LEU A O 1
ATOM 5335 N N . SER A 1 707 ? -5.445 2.454 34.024 1.00 48.54 705 SER A N 1
ATOM 5336 C CA . SER A 1 707 ? -5.302 2.642 35.465 1.00 48.52 705 SER A CA 1
ATOM 5337 C C . SER A 1 707 ? -4.439 3.858 35.788 1.00 47.48 705 SER A C 1
ATOM 5338 O O . SER A 1 707 ? -3.299 3.962 35.334 1.00 48.67 705 SER A O 1
ATOM 5341 N N . PRO A 1 708 ? -4.982 4.796 36.582 1.00 46.36 706 PRO A N 1
ATOM 5342 C CA . PRO A 1 708 ? -4.320 6.035 37.004 1.00 45.52 706 PRO A CA 1
ATOM 5343 C C . PRO A 1 708 ? -2.941 5.851 37.638 1.00 43.74 706 PRO A C 1
ATOM 5344 O O . PRO A 1 708 ? -2.240 6.830 37.896 1.00 42.58 706 PRO A O 1
ATOM 5348 N N . THR A 1 709 ? -2.558 4.602 37.888 1.00 42.97 707 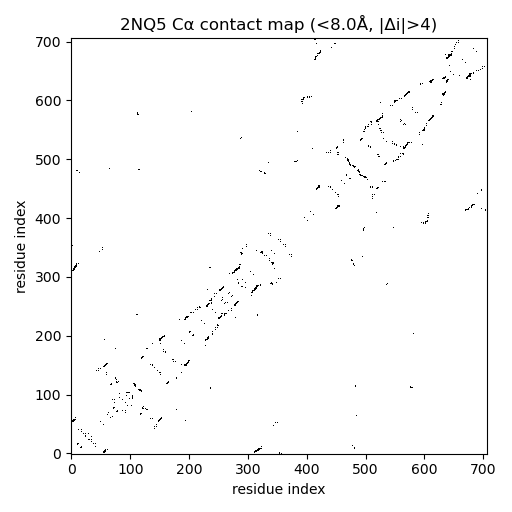THR A N 1
ATOM 5349 C CA . THR A 1 709 ? -1.264 4.301 38.497 1.00 42.94 707 THR A CA 1
ATOM 5350 C C . THR A 1 709 ? -0.143 4.205 37.467 1.00 43.04 707 THR A C 1
ATOM 5351 O O . THR A 1 709 ? 0.916 3.644 37.745 1.00 42.56 707 THR A O 1
ATOM 5355 N N . GLN A 1 710 ? -0.373 4.746 36.277 1.00 42.65 708 GLN A N 1
ATOM 5356 C CA . GLN A 1 710 ? 0.636 4.695 35.228 1.00 42.45 708 GLN A CA 1
ATOM 5357 C C . GLN A 1 710 ? 0.970 6.085 34.724 1.00 41.60 708 GLN A C 1
ATOM 5358 O O . GLN A 1 710 ? 1.850 6.244 33.885 1.00 42.83 708 GLN A O 1
ATOM 5364 N N . PHE A 1 711 ? 0.283 7.091 35.252 1.00 40.93 709 PHE A N 1
ATOM 5365 C CA . PHE A 1 711 ? 0.484 8.458 34.795 1.00 40.34 709 PHE A CA 1
ATOM 5366 C C . PHE A 1 711 ? 1.274 9.401 35.691 1.00 39.91 709 PHE A C 1
ATOM 5367 O O . PHE A 1 711 ? 1.369 9.222 36.908 1.00 39.07 709 PHE A O 1
ATOM 5375 N N . TRP A 1 712 ? 1.840 10.413 35.041 1.00 37.59 710 TRP A N 1
ATOM 5376 C CA . TRP A 1 712 ? 2.613 11.464 35.682 1.00 36.03 710 TRP A CA 1
ATOM 5377 C C . TRP A 1 712 ? 2.048 12.743 35.088 1.00 35.53 710 TRP A C 1
ATOM 5378 O O . TRP A 1 712 ? 1.269 12.697 34.136 1.00 36.92 710 TRP A O 1
ATOM 5389 N N . VAL A 1 713 ? 2.434 13.882 35.644 1.00 35.47 711 VAL A N 1
ATOM 5390 C CA . VAL A 1 713 ? 1.962 15.155 35.132 1.00 34.87 711 VAL A CA 1
ATOM 5391 C C . VAL A 1 713 ? 3.165 16.066 34.960 1.00 35.51 711 VAL A C 1
ATOM 5392 O O . VAL A 1 713 ? 4.015 16.157 35.847 1.00 35.66 711 VAL A O 1
ATOM 5396 N N . ASN A 1 714 ? 3.233 16.731 33.812 1.00 33.83 712 ASN A N 1
ATOM 5397 C CA . ASN A 1 714 ? 4.347 17.618 33.498 1.00 33.74 712 ASN A CA 1
ATOM 5398 C C . ASN A 1 714 ? 4.009 18.474 32.282 1.00 33.87 712 ASN A C 1
ATOM 5399 O O . ASN A 1 714 ? 3.011 18.237 31.610 1.00 35.03 712 ASN A O 1
ATOM 5404 N N . PRO A 1 715 ? 4.829 19.497 31.996 1.00 35.20 713 PRO A N 1
ATOM 5405 C CA . PRO A 1 715 ? 4.551 20.341 30.828 1.00 35.80 713 PRO A CA 1
ATOM 5406 C C . PRO A 1 715 ? 5.003 19.611 29.562 1.00 37.12 713 PRO A C 1
ATOM 5407 O O . PRO A 1 715 ? 5.719 18.614 29.647 1.00 36.49 713 PRO A O 1
ATOM 5411 N N . ASP A 1 716 ? 4.588 20.102 28.395 1.00 38.11 714 ASP A N 1
ATOM 5412 C CA . ASP A 1 716 ? 4.960 19.478 27.124 1.00 39.07 714 ASP A CA 1
ATOM 5413 C C . ASP A 1 716 ? 6.478 19.531 26.873 1.00 39.57 714 ASP A C 1
ATOM 5414 O O . ASP A 1 716 ? 7.252 19.747 27.806 1.00 40.04 714 ASP A O 1
ATOM 5419 N N . CYS A 1 717 ? 6.900 19.355 25.617 1.00 40.13 715 CYS A N 1
ATOM 5420 C CA . CYS A 1 717 ? 8.331 19.361 25.273 1.00 39.11 715 CYS A CA 1
ATOM 5421 C C . CYS A 1 717 ? 9.154 20.587 25.634 1.00 41.53 715 CYS A C 1
ATOM 5422 O O . CYS A 1 717 ? 9.095 21.616 24.961 1.00 43.31 715 CYS A O 1
ATOM 5425 N N . GLY A 1 718 ? 9.928 20.459 26.711 1.00 42.74 716 GLY A N 1
ATOM 5426 C CA . GLY A 1 718 ? 10.800 21.535 27.148 1.00 42.38 716 GLY A CA 1
ATOM 5427 C C . GLY A 1 718 ? 10.172 22.690 27.899 1.00 42.55 716 GLY A C 1
ATOM 5428 O O . GLY A 1 718 ? 8.983 22.669 28.223 1.00 44.84 716 GLY A O 1
ATOM 5429 N N . LEU A 1 719 ? 10.987 23.706 28.169 1.00 41.10 717 LEU A N 1
ATOM 5430 C CA . LEU A 1 719 ? 10.546 24.889 28.898 1.00 40.13 717 LEU A CA 1
ATOM 5431 C C . LEU A 1 719 ? 11.633 25.974 28.831 1.00 39.49 717 LEU A C 1
ATOM 5432 O O . LEU A 1 719 ? 11.473 27.080 29.352 1.00 38.81 717 LEU A O 1
ATOM 5437 N N . LYS A 1 720 ? 12.726 25.649 28.148 1.00 38.25 718 LYS A N 1
ATOM 5438 C CA . LYS A 1 720 ? 13.868 26.548 27.991 1.00 38.09 718 LYS A CA 1
ATOM 5439 C C . LYS A 1 720 ? 13.559 27.854 27.253 1.00 37.64 718 LYS A C 1
ATOM 5440 O O . LYS A 1 720 ? 14.267 28.849 27.422 1.00 36.32 718 LYS A O 1
ATOM 5446 N N . THR A 1 721 ? 12.512 27.851 26.433 1.00 36.91 719 THR A N 1
ATOM 5447 C CA . THR A 1 721 ? 12.152 29.039 25.663 1.00 38.43 719 THR A CA 1
ATOM 5448 C C . THR A 1 721 ? 11.052 29.852 26.329 1.00 39.57 719 THR A C 1
ATOM 5449 O O . THR A 1 721 ? 10.456 30.731 25.707 1.00 39.65 719 THR A O 1
ATOM 5453 N N . ARG A 1 722 ? 10.797 29.560 27.599 1.00 40.05 720 ARG A N 1
ATOM 5454 C CA . ARG A 1 722 ? 9.755 30.238 28.355 1.00 40.42 720 ARG A CA 1
ATOM 5455 C C . ARG A 1 722 ? 10.356 31.311 29.261 1.00 40.32 720 ARG A C 1
ATOM 5456 O O . ARG A 1 722 ? 11.578 31.428 29.369 1.00 40.29 720 ARG A O 1
ATOM 5464 N N . GLN A 1 723 ? 9.497 32.099 29.904 1.00 40.24 721 GLN A N 1
ATOM 5465 C CA . GLN A 1 723 ? 9.963 33.148 30.806 1.00 40.08 721 GLN A CA 1
ATOM 5466 C C . GLN A 1 723 ? 9.738 32.681 32.249 1.00 39.72 721 GLN A C 1
ATOM 5467 O O . GLN A 1 723 ? 8.738 32.023 32.542 1.00 37.59 721 GLN A O 1
ATOM 5473 N N . GLU A 1 724 ? 10.664 33.023 33.144 1.00 39.39 722 GLU A N 1
ATOM 5474 C CA . GLU A 1 724 ? 10.572 32.598 34.541 1.00 39.22 722 GLU A CA 1
ATOM 5475 C C . GLU A 1 724 ? 9.225 32.884 35.209 1.00 39.24 722 GLU A C 1
ATOM 5476 O O . GLU A 1 724 ? 8.557 31.961 35.675 1.00 39.95 722 GLU A O 1
ATOM 5482 N N . PRO A 1 725 ? 8.801 34.160 35.263 1.00 39.45 723 PRO A N 1
ATOM 5483 C CA . PRO A 1 725 ? 7.512 34.477 35.895 1.00 38.62 723 PRO A CA 1
ATOM 5484 C C . PRO A 1 725 ? 6.359 33.613 35.382 1.00 37.59 723 PRO A C 1
ATOM 5485 O O . PRO A 1 725 ? 5.650 32.974 36.161 1.00 36.96 723 PRO A O 1
ATOM 5489 N N . GLU A 1 726 ? 6.176 33.603 34.067 1.00 37.81 724 GLU A N 1
ATOM 5490 C CA . GLU A 1 726 ? 5.119 32.817 33.439 1.00 37.34 724 GLU A CA 1
ATOM 5491 C C . GLU A 1 726 ? 5.295 31.332 33.737 1.00 37.56 724 GLU A C 1
ATOM 5492 O O . GLU A 1 726 ? 4.328 30.614 33.998 1.00 36.85 724 GLU A O 1
ATOM 5498 N N . THR A 1 727 ? 6.542 30.877 33.679 1.00 36.80 725 THR A N 1
ATOM 5499 C CA . THR A 1 727 ? 6.868 29.480 33.939 1.00 36.33 725 THR A CA 1
ATOM 5500 C C . THR A 1 727 ? 6.516 29.067 35.367 1.00 36.72 725 THR A C 1
ATOM 5501 O O . THR A 1 727 ? 5.788 28.098 35.575 1.00 35.42 725 THR A O 1
ATOM 5505 N N . ILE A 1 728 ? 7.030 29.801 36.349 1.00 37.49 726 ILE A N 1
ATOM 5506 C CA . ILE A 1 728 ? 6.760 29.463 37.744 1.00 38.62 726 ILE A CA 1
ATOM 5507 C C . ILE A 1 728 ? 5.269 29.519 38.058 1.00 38.16 726 ILE A C 1
ATOM 5508 O O . ILE A 1 728 ? 4.727 28.608 38.687 1.00 38.32 726 ILE A O 1
ATOM 5513 N N . ALA A 1 729 ? 4.603 30.579 37.610 1.00 37.22 727 ALA A N 1
ATOM 5514 C CA . ALA A 1 729 ? 3.172 30.724 37.848 1.00 35.88 727 ALA A CA 1
ATOM 5515 C C . ALA A 1 729 ? 2.413 29.559 37.211 1.00 34.29 727 ALA A C 1
ATOM 5516 O O . ALA A 1 729 ? 1.454 29.042 37.783 1.00 33.85 727 ALA A O 1
ATOM 5518 N N . ALA A 1 730 ? 2.858 29.150 36.026 1.00 33.78 728 ALA A N 1
ATOM 5519 C CA . ALA A 1 730 ? 2.231 28.054 35.293 1.00 34.16 728 ALA A CA 1
ATOM 5520 C C . ALA A 1 730 ? 2.477 26.701 35.960 1.00 35.34 728 ALA A C 1
ATOM 5521 O O . ALA A 1 730 ? 1.612 25.825 35.949 1.00 35.80 728 ALA A O 1
ATOM 5523 N N . LEU A 1 731 ? 3.665 26.518 36.523 1.00 35.27 729 LEU A N 1
ATOM 5524 C CA . LEU A 1 731 ? 3.968 25.261 37.196 1.00 36.26 729 LEU A CA 1
ATOM 5525 C C . LEU A 1 731 ? 3.160 25.177 38.487 1.00 37.49 729 LEU A C 1
ATOM 5526 O O . LEU A 1 731 ? 2.791 24.088 38.933 1.00 38.26 729 LEU A O 1
ATOM 5531 N N . LYS A 1 732 ? 2.876 26.333 39.083 1.00 38.14 730 LYS A N 1
ATOM 5532 C CA . LYS A 1 732 ? 2.100 26.365 40.319 1.00 38.47 730 LYS A CA 1
ATOM 5533 C C . LYS A 1 732 ? 0.694 25.819 40.087 1.00 37.72 730 LYS A C 1
ATOM 5534 O O . LYS A 1 732 ? 0.182 25.042 40.889 1.00 37.38 730 LYS A O 1
ATOM 5540 N N . VAL A 1 733 ? 0.070 26.223 38.985 1.00 38.20 731 VAL A N 1
ATOM 5541 C CA . VAL A 1 733 ? -1.274 25.753 38.672 1.00 37.77 731 VAL A CA 1
ATOM 5542 C C . VAL A 1 733 ? -1.257 24.261 38.348 1.00 37.05 731 VAL A C 1
ATOM 5543 O O . VAL A 1 733 ? -2.230 23.554 38.603 1.00 37.54 731 VAL A O 1
ATOM 5547 N N . LEU A 1 734 ? -0.143 23.786 37.796 1.00 38.22 732 LEU A N 1
ATOM 5548 C CA . LEU A 1 734 ? 0.007 22.373 37.450 1.00 37.76 732 LEU A CA 1
ATOM 5549 C C . LEU A 1 734 ? -0.006 21.505 38.710 1.00 37.66 732 LEU A C 1
ATOM 5550 O O . LEU A 1 734 ? -0.669 20.468 38.755 1.00 36.23 732 LEU A O 1
ATOM 5555 N N . VAL A 1 735 ? 0.734 21.929 39.730 1.00 38.00 733 VAL A N 1
ATOM 5556 C CA . VAL A 1 735 ? 0.791 21.186 40.986 1.00 39.20 733 VAL A CA 1
ATOM 5557 C C . VAL A 1 735 ? -0.577 21.183 41.670 1.00 38.92 733 VAL A C 1
ATOM 5558 O O . VAL A 1 735 ? -1.067 20.138 42.095 1.00 39.68 733 VAL A O 1
ATOM 5562 N N . ALA A 1 736 ? -1.190 22.358 41.766 1.00 38.75 734 ALA A N 1
ATOM 5563 C CA . ALA A 1 736 ? -2.494 22.498 42.405 1.00 38.20 734 ALA A CA 1
ATOM 5564 C C . ALA A 1 736 ? -3.562 21.684 41.684 1.00 37.77 734 ALA A C 1
ATOM 5565 O O . ALA A 1 736 ? -4.429 21.081 42.314 1.00 37.84 734 ALA A O 1
ATOM 5567 N N . ALA A 1 737 ? -3.494 21.673 40.359 1.00 37.57 735 ALA A N 1
ATOM 5568 C CA . ALA A 1 737 ? -4.457 20.937 39.554 1.00 37.53 735 ALA A CA 1
ATOM 5569 C C . ALA A 1 737 ? -4.314 19.436 39.758 1.00 36.59 735 ALA A C 1
ATOM 5570 O O . ALA A 1 737 ? -5.305 18.710 39.801 1.00 36.94 735 ALA A O 1
ATOM 5572 N N . THR A 1 738 ? -3.074 18.972 39.878 1.00 36.81 736 THR A N 1
ATOM 5573 C CA . THR A 1 738 ? -2.815 17.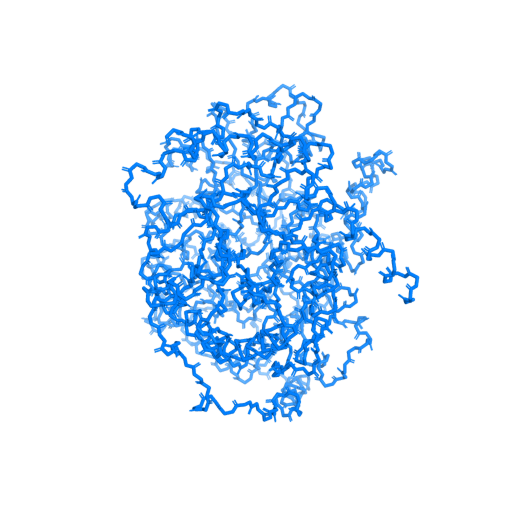551 40.067 1.00 36.16 736 THR A CA 1
ATOM 5574 C C . THR A 1 738 ? -3.212 17.102 41.465 1.00 36.19 736 THR A C 1
ATOM 5575 O O . THR A 1 738 ? -3.852 16.066 41.634 1.00 34.75 736 THR A O 1
ATOM 5579 N N . LYS A 1 739 ? -2.826 17.890 42.463 1.00 37.21 737 LYS A N 1
ATOM 5580 C CA . LYS A 1 739 ? -3.139 17.569 43.851 1.00 38.38 737 LYS A CA 1
ATOM 5581 C C . LYS A 1 739 ? -4.650 17.508 44.027 1.00 38.65 737 LYS A C 1
ATOM 5582 O O . LYS A 1 739 ? -5.155 16.815 44.909 1.00 39.08 737 LYS A O 1
ATOM 5588 N N . GLU A 1 740 ? -5.370 18.229 43.173 1.00 39.11 738 GLU A N 1
ATOM 5589 C CA . GLU A 1 740 ? -6.826 18.242 43.225 1.00 40.21 738 GLU A CA 1
ATOM 5590 C C . GLU A 1 740 ? -7.381 16.949 42.623 1.00 40.05 738 GLU A C 1
ATOM 5591 O O . GLU A 1 740 ? -8.333 16.374 43.149 1.00 40.20 738 GLU A O 1
ATOM 5597 N N . VAL A 1 741 ? -6.782 16.492 41.525 1.00 39.10 739 VAL A N 1
ATOM 5598 C CA . VAL A 1 741 ? -7.231 15.263 40.875 1.00 38.67 739 VAL A CA 1
ATOM 5599 C C . VAL A 1 741 ? -6.946 14.045 41.751 1.00 39.65 739 VAL A C 1
ATOM 5600 O O . VAL A 1 741 ? -7.679 13.056 41.708 1.00 39.94 739 VAL A O 1
ATOM 5604 N N . ARG A 1 742 ? -5.869 14.109 42.530 1.00 39.96 740 ARG A N 1
ATOM 5605 C CA . ARG A 1 742 ? -5.528 13.011 43.430 1.00 40.57 740 ARG A CA 1
ATOM 5606 C C . ARG A 1 742 ? -6.670 12.925 44.436 1.00 41.28 740 ARG A C 1
ATOM 5607 O O . ARG A 1 742 ? -7.188 11.845 44.724 1.00 41.10 740 ARG A O 1
ATOM 5615 N N . GLN A 1 743 ? -7.057 14.087 44.958 1.00 42.33 741 GLN A N 1
ATOM 5616 C CA . GLN A 1 743 ? -8.148 14.194 45.920 1.00 43.39 741 GLN A CA 1
ATOM 5617 C C . GLN A 1 743 ? -9.387 13.505 45.351 1.00 43.79 741 GLN A C 1
ATOM 5618 O O . GLN A 1 743 ? -9.998 12.667 46.014 1.00 44.18 741 GLN A O 1
ATOM 5624 N N . LYS A 1 744 ? -9.751 13.860 44.119 1.00 43.95 742 LYS A N 1
ATOM 5625 C CA . LYS A 1 744 ? -10.915 13.266 43.461 1.00 44.00 742 LYS A CA 1
ATOM 5626 C C . LYS A 1 744 ? -10.770 11.754 43.353 1.00 43.80 742 LYS A C 1
ATOM 5627 O O . LYS A 1 744 ? -9.617 11.274 43.365 1.00 44.90 742 LYS A O 1
#

CATH classification: 3.20.20.210 (+1 more: 3.20.20.210)

Solvent-accessible surface area: 28808 Å² total; per-residue (Å²): 174,12,51,1,0,0,4,0,9,4,2,4,5,57,84,74,64,0,32,109,25,0,45,26,28,54,66,62,165,34,63,91,121,85,0,92,56,16,1,100,113,15,42,45,71,18,11,93,51,3,53,126,20,20,0,48,10,0,6,10,7,25,23,4,23,21,1,25,0,1,12,2,4,10,2,0,9,4,7,4,89,84,0,42,198,80,97,80,66,22,65,5,16,11,12,3,8,120,17,59,196,121,32,114,31,10,77,76,107,60,5,21,22,2,59,2,37,8,7,4,4,42,34,48,147,57,158,27,80,46,38,58,66,42,1,24,84,22,1,82,32,0,63,160,35,8,26,116,77,5,0,0,8,9,8,0,0,0,0,0,4,23,17,20,63,55,42,169,73,44,94,58,9,5,110,40,0,5,72,14,0,63,82,6,0,53,45,0,34,187,27,37,8,46,31,0,0,0,19,0,0,6,0,0,16,62,79,0,136,100,29,31,150,20,0,117,64,3,1,43,36,0,30,132,58,7,98,108,5,85,5,0,0,2,0,10,4,12,0,6,16,66,16,98,73,1,11,128,4,57,6,73,0,0,0,1,0,5,52,60,2,45,121,46,1,38,114,2,0,117,88,28,32,0,129,64,46,15,0,0,0,1,9,3,26,0,50,10,0,22,9,15,50,2,95,131,11,9,53,29,0,96,41,0,78,143,44,12,63,43,14,0,0,0,0,1,0,19,0,9,17,0,2,10,15,11,123,64,2,103,117,12,75,79,40,4,66,71,0,7,2,1,0,22,44,1,2,44,7,0,65,79,0,4,35,69,33,40,64,130,177,44,116,18,22,100,103,24,31,49,63,37,79,47,2,55,80,10,116,32,23,99,54,172,33,84,67,68,101,200,12,47,56,160,16,104,7,77,42,58,98,0,78,85,64,6,99,123,91,20,143,25,53,104,7,10,2,3,0,12,2,11,0,10,134,164,65,157,127,41,121,142,8,30,62,41,0,61,100,4,0,88,24,1,50,122,21,52,0,9,0,0,0,0,0,19,17,23,10,130,48,43,1,38,27,10,4,115,86,12,34,6,16,30,58,8,90,87,2,57,15,5,10,87,2,4,116,18,66,53,15,8,1,0,42,0,10,2,52,21,124,80,70,13,0,24,103,18,0,49,59,0,42,84,38,18,133,68,24,0,1,0,0,2,2,0,3,5,0,3,4,29,87,8,20,55,8,84,62,27,85,88,64,78,2,2,22,9,0,0,12,5,12,24,43,3,2,100,58,0,13,100,45,49,3,10,0,0,1,0,17,8,30,0,1,148,24,14,22,24,37,25,103,102,81,26,108,55,12,9,89,27,8,18,78,0,8,39,0,3,5,4,48,9,105,30,50,1,14,1,6,2,7,10,38,60,91,114,37,100,111,5,90,106,10,16,149,40,15,44,9,3,8,6,7,76,71,4,26,0,12,22,11,4,84,5,141,35,100,155,72,20,72,99,139,89,2,21,54,73,2,84,144,28,31,192,116,75,57,61,86,24,4,18,2,2,0,43,28,21,3,47,118,15,115,53,89,54,0,65,47,0,1,141,15,2,9,40,2,1,92,60,12,63,156,141

B-factor: mean 24.25, std 9.48, range [6.95, 53.99]

Foldseek 3Di:
DFAAEAAAAAQQALFRLLLVLLVCVVVVNADPVRSVVVSLVSLLVQLVLLVVLPGQAYEWQQHDSFAQLLVVCLQFVLQDPVLVVPDRDVVSSVCQACNDDPGHHADWDDDQLALAIHGARAHDPDQTDGPDLRQLVRQLSSCVRRNQNYEYEHEALLQSLVRHPNDPDSLVSSVSCLVVVLVNLQSSVVSPHAEYEYEDQVQQFPNNVVCLVVQLVSQVSSCVSPVRHQYEHEHFQEAGPPLLSNLPRPHQHYEGACPRHVVRNLVSLVVLSAQEHEYAYAQAALQFWFQDQLVVSLVSVVSNCVRHVGYHYYHRHHNLNWFDALVPQPVDDVLQSLGTHHNSNRSNVSVVSSCVNVVHDDPVRVVSNVSNVSLCVDVQAVDDDDDLVPFFLAAPDALVVLVVLQCVVQVADFFAFEADAAAAEVVVVVVVLLVQQLVVLVLCVVLPHQEYYSHCNVDPDQQCLVLVQWRQKAFGDRTWHHSGTSDIDGAIARSGQTDHDDARQQVSQLSSVVNDPHAYEAEHEAPLANPSRHNYDPPDDPLSNNQSRLQNLLVNVVVNVVSPRQEYEYEAESPVSRQRSYPVCRVVSLVSRLSSLSSNPRPHDSNRAYEYEYCDDDCPSPVVSVVSSSHSEYEVVAYEFAQAALVDLDADALVRSLCSLVVVCPDDPSRRYHYYHHPHNHPYDDVSVSNNSSSRSVSVVVVSVD

Radius of gyration: 27.0 Å; Cα contacts (8 Å, |Δi|>4): 1363; chains: 1; bounding box: 56×61×76 Å

Nearest PDB structures (foldseek):
  2nq5-assembly1_A  TM=1.001E+00  e=0.000E+00  Streptococcus mutans
  3t0c-assembly1_A  TM=9.943E-01  e=0.000E+00  Streptococcus mutans
  3l7r-assembly1_A  TM=9.936E-01  e=0.000E+00  Streptococcus mutans UA159
  3bq5-assembly1_A  TM=9.013E-01  e=4.857E-66  Thermotoga maritima
  3bq6-assembly1_A  TM=9.027E-01  e=1.103E-65  Thermotoga maritima

=== Feature glossary ===
Key to the feature types in this record:

— What the protein is —

Primary structure: the covalent order of the twenty standard amino acids along the backbone. Two proteins with the same sequence will (almost always) fold to the same structure; two with 30% identity often share a fold but not the details.

Database cross-references. InterPro integrates a dozen domain/family signature databases into unified entries with residue-range hits. GO terms attach function/process/location labels with evidence codes. CATH codes position the fold in a four-level structural taxonomy. Organism is the NCBI-taxonomy species name.

— Where its atoms are —

The mmCIF block holds the 3D Cartesian coordinates of each backbone atom (N, Cα, C, O) in ångströms. mmCIF is the PDB's canonical archive format — a tagged-loop text representation of the atomic model.

Six rendered views show the 3D structure from the faces of a cube — i.e. along ±x, ±y, ±z. Rendering representation is drawn randomly per protein from cartoon (secondary-structure ribbons), sticks (backbone bonds), or molecular surface; coloring is either N→C rainbow (blue at the N-terminus through red at the C-terminus) or one color per chain.

— Local backbone conformation —

DSSP 8-state secondary structure assigns each residue one of H (α-helix), G (3₁₀-helix), I (π-helix), E (extended β-strand), B (isolated β-bridge), T (hydrogen-bonded turn), S (bend), or '-' (coil). The assignment is computed from backbone hydrogen-bond geometry via the Kabsch–Sander algorithm.

P-SEA three-state annotation labels each residue as helix, strand, or coil based purely on the geometry of the Cα trace. It serves as a fallback when the full backbone (and thus DSSP) is unavailable.

The φ/ψ torsion pair specifies the backbone conformation at each residue. φ rotates about the N–Cα bond, ψ about the Cα–C bond. Steric clashes forbid most of the (φ, ψ) plane — the allowed regions (α-helix basin, β-sheet basin, left-handed helix) are the Ramachandran-allowed regions.

— Global shape and packing —

The geometric summary reports three shape descriptors. Rg (radius of gyration) measures how spread out the Cα atoms are about their centre of mass; compact globular proteins have small Rg, elongated or unfolded ones large. Cα contacts (<8 Å, |i−j|>4) count long-range residue pairs in spatial proximity — high for tightly packed folds, near zero for rods or random coil. The bounding-box extents give the protein's footprint along x, y, z in Å.

Accessible surface area quantifies burial. A residue with SASA near zero is packed into the hydrophobic core; one with SASA >100 Å² sits on the surface. Computed here via the Shrake–Rupley numerical algorithm with a 1.4 Å probe.

Plot images: a contact map (which residues are close in 3D, as an N×N binary image), a Ramachandran scatter (backbone torsion angles, revealing secondary-structure composition at a glance), and — for AlphaFold structures — a PAE heatmap (pairwise prediction confidence).

— Structural neighborhood —

The Foldseek 3Di string encodes local tertiary geometry as a 20-letter alphabet — one character per residue — derived from the relative positions of nearby Cα atoms. Unlike the amino-acid sequence, 3Di is a direct function of the 3D structure, so two proteins with the same fold have similar 3Di strings even at low sequence identity.

Nearest PDB neighbors are the top structural matches found by Foldseek when searching this structure against the entire Protein Data Bank. Each hit reports a TM-score (0 to 1; >0.5 almost always implies the same fold) and an E-value. These are *structural* homologs — they may share no detectable sequence similarity.

— Confidence and disorder —

For AlphaFold models, the B-factor field carries pLDDT — the model's own estimate of local accuracy on a 0–100 scale. Regions with pLDDT<50 should be treated as essentially unmodeled; they often correspond to intrinsically disordered segments.

B-factor (Debye–Waller factor) reflects atomic displacement in the crystal lattice. It is an experimental observable (units Å²), not a prediction; low values mean the atom is pinned down, high values mean it moves or is heterogeneous across the crystal.

Predicted aligned error is AlphaFold's pairwise confidence. Unlike pLDDT (per-residue), PAE is per-residue-pair and captures whether two parts of the structure are correctly placed relative to each other. Units are ångströms of expected positional error.